Protein AF-A0A7X4E0V3-F1 (afdb_monomer)

Foldseek 3Di:
DAFKDFDDPVLCVVLVHFLPDDADQQWDQDADPVSGGPRIIGHCRVVSRCVVPDDDDLVRLLVVQLVVQLVCQQLLAQEDEAEADDPSNVVSLVVCVVVVSLRHAYEYAHEQDDDDLVVSLVVLLVLLVPADLQDAPPPRRYHRAFHEEEFWGDLLVLQAAEPDFWFAQQHHTPPPRRHGTSDDLVVVLSSVLSNVLSLGAYEYEHAYQVSLVSQLVSVVVSCVVPPAAQSAHEYEACFQHDPVSLLSLLCCCVPGVYYAYAHALLCLEAVVVSNSRTRHQPRLLRTQQQVSCVVSVHAHAYANPPPVGDGNLLSSLLSLALSAYHPQSVHGASRHRNSHDASVSSLLNHFLSNCSSSNNNQATRDDDPPHFPFGWDWPDDSRPDDSVCSNVIGTQFTAGRNHTSDGDPD

Structure (mmCIF, N/CA/C/O backbone):
data_AF-A0A7X4E0V3-F1
#
_entry.id   AF-A0A7X4E0V3-F1
#
loop_
_atom_site.group_PDB
_atom_site.id
_atom_site.type_symbol
_atom_site.label_atom_id
_atom_site.label_alt_id
_atom_site.label_comp_id
_atom_site.label_asym_id
_atom_site.label_entity_id
_atom_site.label_seq_id
_atom_site.pdbx_PDB_ins_code
_atom_site.Cartn_x
_atom_site.Cartn_y
_atom_site.Cartn_z
_atom_site.occupancy
_atom_site.B_iso_or_equiv
_atom_site.auth_seq_id
_atom_site.auth_comp_id
_atom_site.auth_asym_id
_atom_site.auth_atom_id
_atom_site.pdbx_PDB_model_num
ATOM 1 N N . MET A 1 1 ? 10.377 -5.442 2.614 1.00 49.28 1 MET A N 1
ATOM 2 C CA . MET A 1 1 ? 11.687 -5.011 2.065 1.00 49.28 1 MET A CA 1
ATOM 3 C C . MET A 1 1 ? 11.417 -3.911 1.061 1.00 49.28 1 MET A C 1
ATOM 5 O O . MET A 1 1 ? 10.384 -3.976 0.413 1.00 49.28 1 MET A O 1
ATOM 9 N N . GLY A 1 2 ? 12.309 -2.926 0.941 1.00 63.06 2 GLY A N 1
ATOM 10 C CA . GLY A 1 2 ? 12.267 -1.999 -0.193 1.00 63.06 2 GLY A CA 1
ATOM 11 C C . GLY A 1 2 ? 12.577 -2.719 -1.511 1.00 63.06 2 GLY A C 1
ATOM 12 O O . GLY A 1 2 ? 13.057 -3.848 -1.500 1.00 63.06 2 GLY A O 1
ATOM 13 N N . HIS A 1 3 ? 12.315 -2.059 -2.634 1.00 81.88 3 HIS A N 1
ATOM 14 C CA . HIS A 1 3 ? 12.454 -2.627 -3.983 1.00 81.88 3 HIS A CA 1
ATOM 15 C C . HIS A 1 3 ? 13.865 -2.544 -4.583 1.00 81.88 3 HIS A C 1
ATOM 17 O O . HIS A 1 3 ? 14.122 -3.010 -5.692 1.00 81.88 3 HIS A O 1
ATOM 23 N N . TYR A 1 4 ? 14.794 -1.927 -3.862 1.00 85.81 4 TYR A N 1
ATOM 24 C CA . TYR A 1 4 ? 16.211 -1.961 -4.179 1.00 85.81 4 TYR A CA 1
ATOM 25 C C . TYR A 1 4 ? 17.027 -1.800 -2.896 1.00 85.81 4 TYR A C 1
ATOM 27 O O . TYR A 1 4 ? 16.553 -1.251 -1.898 1.00 85.81 4 TYR A O 1
ATOM 35 N N . GLY A 1 5 ? 18.259 -2.294 -2.918 1.00 89.25 5 GLY A N 1
ATOM 36 C CA . GLY A 1 5 ? 19.213 -2.184 -1.822 1.00 89.25 5 GLY A CA 1
ATOM 37 C C . GLY A 1 5 ? 20.612 -1.886 -2.340 1.00 89.25 5 GLY A C 1
ATOM 38 O O . GLY A 1 5 ? 20.902 -2.102 -3.514 1.00 89.25 5 GLY A O 1
ATOM 39 N N . VAL A 1 6 ? 21.476 -1.394 -1.453 1.00 92.88 6 VAL A N 1
ATOM 40 C CA . VAL A 1 6 ? 22.900 -1.204 -1.740 1.00 92.88 6 VAL A CA 1
ATOM 41 C C . VAL A 1 6 ? 23.726 -2.181 -0.908 1.00 92.88 6 VAL A C 1
ATOM 43 O O . VAL A 1 6 ? 23.553 -2.281 0.307 1.00 92.88 6 VAL A O 1
ATOM 46 N N . ALA A 1 7 ? 24.613 -2.915 -1.568 1.00 95.12 7 ALA A N 1
ATOM 47 C CA . ALA A 1 7 ? 25.574 -3.819 -0.959 1.00 95.12 7 ALA A CA 1
ATOM 48 C C . ALA A 1 7 ? 26.990 -3.281 -1.185 1.00 95.12 7 ALA A C 1
ATOM 50 O O . ALA A 1 7 ? 27.331 -2.834 -2.278 1.00 95.12 7 ALA A O 1
ATOM 51 N N . ASN A 1 8 ? 27.821 -3.312 -0.142 1.00 95.19 8 ASN A N 1
ATOM 52 C CA . ASN A 1 8 ? 29.235 -2.975 -0.288 1.00 95.19 8 ASN A CA 1
ATOM 53 C C . ASN A 1 8 ? 30.000 -4.114 -0.988 1.00 95.19 8 ASN A C 1
ATOM 55 O O . ASN A 1 8 ? 29.496 -5.230 -1.121 1.00 95.19 8 ASN A O 1
ATOM 59 N N . SER A 1 9 ? 31.242 -3.845 -1.393 1.00 94.69 9 SER A N 1
ATOM 60 C CA . SER A 1 9 ? 32.088 -4.817 -2.099 1.00 94.69 9 SER A CA 1
ATOM 61 C C . SER A 1 9 ? 32.262 -6.141 -1.346 1.00 94.69 9 SER A C 1
ATOM 63 O O . SER A 1 9 ? 32.206 -7.196 -1.966 1.00 94.69 9 SER A O 1
ATOM 65 N N . VAL A 1 10 ? 32.394 -6.106 -0.016 1.00 96.50 10 VAL A N 1
ATOM 66 C CA . VAL A 1 10 ? 32.526 -7.316 0.818 1.00 96.50 10 VAL A CA 1
ATOM 67 C C . VAL A 1 10 ? 31.264 -8.181 0.752 1.00 96.50 10 VAL A C 1
ATOM 69 O O . VAL A 1 10 ? 31.352 -9.397 0.616 1.00 96.50 10 VAL A O 1
ATOM 72 N N . ALA A 1 11 ? 30.078 -7.574 0.819 1.00 96.38 11 ALA A N 1
ATOM 73 C CA . ALA A 1 11 ? 28.816 -8.300 0.720 1.00 96.38 11 ALA A CA 1
ATOM 74 C C . ALA A 1 11 ? 28.603 -8.901 -0.679 1.00 96.38 11 ALA A C 1
ATOM 76 O O . ALA A 1 11 ? 28.105 -10.022 -0.783 1.00 96.38 11 ALA A O 1
ATOM 77 N N . LEU A 1 12 ? 29.004 -8.189 -1.739 1.00 96.94 12 LEU A N 1
ATOM 78 C CA . LEU A 1 12 ? 28.975 -8.712 -3.108 1.00 96.94 12 LEU A CA 1
ATOM 79 C C . LEU A 1 12 ? 29.917 -9.911 -3.269 1.00 96.94 12 LEU A C 1
ATOM 81 O O . LEU A 1 12 ? 29.500 -10.939 -3.795 1.00 96.94 12 LEU A O 1
ATOM 85 N N . GLU A 1 13 ? 31.142 -9.819 -2.743 1.00 96.69 13 GLU A N 1
ATOM 86 C CA . GLU A 1 13 ? 32.122 -10.911 -2.757 1.00 96.69 13 GLU A CA 1
ATOM 87 C C . GLU A 1 13 ? 31.594 -12.147 -2.013 1.00 96.69 13 GLU A C 1
ATOM 89 O O . GLU A 1 13 ? 31.603 -13.251 -2.555 1.00 96.69 13 GLU A O 1
ATOM 94 N N . MET A 1 14 ? 31.041 -11.969 -0.807 1.00 97.06 14 MET A N 1
ATOM 95 C CA . MET A 1 14 ? 30.414 -13.059 -0.046 1.00 97.06 14 MET A CA 1
ATOM 96 C C . MET A 1 14 ? 29.218 -13.685 -0.776 1.00 97.06 14 MET A C 1
ATOM 98 O O . MET A 1 14 ? 28.945 -14.875 -0.613 1.00 97.06 14 MET A O 1
ATOM 102 N N . ALA A 1 15 ? 28.488 -12.892 -1.563 1.00 96.62 15 ALA A N 1
ATOM 103 C CA . ALA A 1 15 ? 27.373 -13.361 -2.378 1.00 96.62 15 ALA A CA 1
ATOM 104 C C . ALA A 1 15 ? 27.817 -14.008 -3.700 1.00 96.62 15 ALA A C 1
ATOM 106 O O . ALA A 1 15 ? 26.975 -14.608 -4.373 1.00 96.62 15 ALA A O 1
ATOM 107 N N . GLY A 1 16 ? 29.105 -13.920 -4.050 1.00 96.50 16 GLY A N 1
ATOM 108 C CA . GLY A 1 16 ? 29.642 -14.375 -5.329 1.00 96.50 16 GLY A CA 1
ATOM 109 C C . GLY A 1 16 ? 29.131 -13.555 -6.513 1.00 96.50 16 GLY A C 1
ATOM 110 O O . GLY A 1 16 ? 28.885 -14.129 -7.566 1.00 96.50 16 GLY A O 1
ATOM 111 N N . ILE A 1 17 ? 28.896 -12.251 -6.321 1.00 97.31 17 ILE A N 1
ATOM 112 C CA . ILE A 1 17 ? 28.436 -11.337 -7.372 1.00 97.31 17 ILE A CA 1
ATOM 113 C C . ILE A 1 17 ? 29.641 -10.614 -7.975 1.00 97.31 17 ILE A C 1
ATOM 115 O O . ILE A 1 17 ? 30.352 -9.884 -7.285 1.00 97.31 17 ILE A O 1
ATOM 119 N N . ASP A 1 18 ? 29.811 -10.772 -9.280 1.00 95.56 18 ASP A N 1
ATOM 120 C CA . ASP A 1 18 ? 30.842 -10.150 -10.108 1.00 95.56 18 ASP A CA 1
ATOM 121 C C . ASP A 1 18 ? 30.254 -9.621 -11.435 1.00 95.56 18 ASP A C 1
ATOM 123 O O . ASP A 1 18 ? 29.030 -9.549 -11.615 1.00 95.56 18 ASP A O 1
ATOM 127 N N . ALA A 1 19 ? 31.127 -9.201 -12.354 1.00 95.44 19 ALA A N 1
ATOM 128 C CA . ALA A 1 19 ? 30.746 -8.675 -13.666 1.00 95.44 19 ALA A CA 1
ATOM 129 C C . ALA A 1 19 ? 30.034 -9.709 -14.560 1.00 95.44 19 ALA A C 1
ATOM 131 O O . ALA A 1 19 ? 29.170 -9.330 -15.350 1.00 95.44 19 ALA A O 1
ATOM 132 N N . ASP A 1 20 ? 30.342 -10.999 -14.397 1.00 96.00 20 ASP A N 1
ATOM 133 C CA . ASP A 1 20 ? 29.794 -12.093 -15.210 1.00 96.00 20 ASP A CA 1
ATOM 134 C C . ASP A 1 20 ? 28.501 -12.681 -14.619 1.00 96.00 20 ASP A C 1
ATOM 136 O O . ASP A 1 20 ? 27.810 -13.476 -15.261 1.00 96.00 20 ASP A O 1
ATOM 140 N N . THR A 1 21 ? 28.143 -12.281 -13.397 1.00 96.50 21 THR A N 1
ATOM 141 C CA . THR A 1 21 ? 26.908 -12.708 -12.738 1.00 96.50 21 THR A CA 1
ATOM 142 C C . THR A 1 21 ? 25.689 -12.229 -13.540 1.00 96.50 21 THR A C 1
ATOM 144 O O . THR A 1 21 ? 25.541 -11.023 -13.755 1.00 96.50 21 THR A O 1
ATOM 147 N N . PRO A 1 22 ? 24.799 -13.128 -13.994 1.00 95.88 22 PRO A N 1
ATOM 148 C CA . PRO A 1 22 ? 23.609 -12.727 -14.731 1.00 95.88 22 PRO A CA 1
ATOM 149 C C . PRO A 1 22 ? 22.548 -12.133 -13.800 1.00 95.88 22 PRO A C 1
ATOM 151 O O . PRO A 1 22 ? 22.463 -12.481 -12.618 1.00 95.88 22 PRO A O 1
ATOM 154 N N . ASP A 1 23 ? 21.684 -11.295 -14.366 1.00 95.06 23 ASP A N 1
ATOM 155 C CA . ASP A 1 23 ? 20.468 -10.849 -13.694 1.00 95.06 23 ASP A CA 1
ATOM 156 C C . ASP A 1 23 ? 19.535 -12.045 -13.414 1.00 95.06 23 ASP A C 1
ATOM 158 O O . ASP A 1 23 ? 19.310 -12.875 -14.305 1.00 95.06 23 ASP A O 1
ATOM 162 N N . PRO A 1 24 ? 18.977 -12.172 -12.195 1.00 91.88 24 PRO A N 1
ATOM 163 C CA . PRO A 1 24 ? 17.976 -13.191 -11.915 1.00 91.88 24 PRO A CA 1
ATOM 164 C C . PRO A 1 24 ? 16.627 -12.833 -12.561 1.00 91.88 24 PRO A C 1
ATOM 166 O O . PRO A 1 24 ? 16.345 -11.656 -12.798 1.00 91.88 24 PRO A O 1
ATOM 169 N N . PRO A 1 25 ? 15.739 -13.818 -12.793 1.00 87.56 25 PRO A N 1
ATOM 170 C CA . PRO A 1 25 ? 14.372 -13.539 -13.223 1.00 87.56 25 PRO A CA 1
ATOM 171 C C . PRO A 1 25 ? 13.684 -12.522 -12.301 1.00 87.56 25 PRO A C 1
ATOM 173 O O . PRO A 1 25 ? 13.708 -12.676 -11.077 1.00 87.56 25 PRO A O 1
ATOM 176 N N . GLY A 1 26 ? 13.098 -11.473 -12.886 1.00 85.69 26 GLY A N 1
ATOM 177 C CA . GLY A 1 26 ? 12.407 -10.419 -12.137 1.00 85.69 26 GLY A CA 1
ATOM 178 C C . GLY A 1 26 ? 13.320 -9.546 -11.269 1.00 85.69 26 GLY A C 1
ATOM 179 O O . GLY A 1 26 ? 12.849 -8.995 -10.277 1.00 85.69 26 GLY A O 1
ATOM 180 N N . GLY A 1 27 ? 14.613 -9.437 -11.592 1.00 91.94 27 GLY A N 1
ATOM 181 C CA . GLY A 1 27 ? 15.562 -8.600 -10.860 1.00 91.94 27 GLY A CA 1
ATOM 182 C C . GLY A 1 27 ? 16.683 -8.061 -11.737 1.00 91.94 27 GLY A C 1
ATOM 183 O O . GLY A 1 27 ? 16.899 -8.522 -12.852 1.00 91.94 27 GLY A O 1
ATOM 184 N N . THR A 1 28 ? 17.393 -7.053 -11.231 1.00 95.12 28 THR A N 1
ATOM 185 C CA . THR A 1 28 ? 18.490 -6.404 -11.966 1.00 95.12 28 THR A CA 1
ATOM 186 C C . THR A 1 28 ? 19.647 -6.079 -11.032 1.00 95.12 28 THR A C 1
ATOM 188 O O . THR A 1 28 ? 19.446 -5.502 -9.958 1.00 95.12 28 THR A O 1
ATOM 191 N N . ILE A 1 29 ? 20.862 -6.410 -11.459 1.00 96.62 29 ILE A N 1
ATOM 192 C CA . ILE A 1 29 ? 22.115 -5.992 -10.841 1.00 96.62 29 ILE A CA 1
ATOM 193 C C . ILE A 1 29 ? 22.607 -4.764 -11.602 1.00 96.62 29 ILE A C 1
ATOM 195 O O . ILE A 1 29 ? 22.976 -4.834 -12.771 1.00 96.62 29 ILE A O 1
ATOM 199 N N . ASP A 1 30 ? 22.610 -3.617 -10.937 1.00 94.81 30 ASP A N 1
ATOM 200 C CA . ASP A 1 30 ? 23.063 -2.370 -11.540 1.00 94.81 30 ASP A CA 1
ATOM 201 C C . ASP A 1 30 ? 24.579 -2.421 -11.810 1.00 94.81 30 ASP A C 1
ATOM 203 O O . ASP A 1 30 ? 25.357 -2.932 -10.992 1.00 94.81 30 ASP A O 1
ATOM 207 N N . ARG A 1 31 ? 24.994 -1.940 -12.986 1.00 94.62 31 ARG A N 1
ATOM 208 C CA . ARG A 1 31 ? 26.372 -2.017 -13.490 1.00 94.62 31 ARG A CA 1
ATOM 209 C C . ARG A 1 31 ? 26.851 -0.659 -13.971 1.00 94.62 31 ARG A C 1
ATOM 211 O O . ARG A 1 31 ? 26.068 0.107 -14.526 1.00 94.62 31 ARG A O 1
ATOM 218 N N . ASP A 1 32 ? 28.132 -0.386 -13.758 1.00 93.44 32 ASP A N 1
ATOM 219 C CA . ASP A 1 32 ? 28.791 0.791 -14.318 1.00 93.44 32 ASP A CA 1
ATOM 220 C C . ASP A 1 32 ? 29.158 0.594 -15.802 1.00 93.44 32 ASP A C 1
ATOM 222 O O . ASP A 1 32 ? 28.959 -0.475 -16.386 1.00 93.44 32 ASP A O 1
ATOM 226 N N . ASP A 1 33 ? 29.736 1.630 -16.417 1.00 93.94 33 ASP A N 1
ATOM 227 C CA . ASP A 1 33 ? 30.166 1.609 -17.822 1.00 93.94 33 ASP A CA 1
ATOM 228 C C . ASP A 1 33 ? 31.254 0.553 -18.117 1.00 93.94 33 ASP A C 1
ATOM 230 O O . ASP A 1 33 ? 31.476 0.196 -19.276 1.00 93.94 33 ASP A O 1
ATOM 234 N N . ALA A 1 34 ? 31.943 0.044 -17.089 1.00 93.25 34 ALA A N 1
ATOM 235 C CA . ALA A 1 34 ? 32.930 -1.030 -17.192 1.00 93.25 34 ALA A CA 1
ATOM 236 C C . ALA A 1 34 ? 32.319 -2.427 -16.957 1.00 93.25 34 ALA A C 1
ATOM 238 O O . ALA A 1 34 ? 33.048 -3.425 -16.935 1.00 93.25 34 ALA A O 1
ATOM 239 N N . GLY A 1 35 ? 30.997 -2.510 -16.779 1.00 93.56 35 GLY A N 1
ATOM 240 C CA . GLY A 1 35 ? 30.261 -3.742 -16.514 1.00 93.56 35 GLY A CA 1
ATOM 241 C C . GLY A 1 35 ? 30.403 -4.258 -15.081 1.00 93.56 35 GLY A C 1
ATOM 242 O O . GLY A 1 35 ? 29.964 -5.372 -14.798 1.00 93.56 35 GLY A O 1
ATOM 243 N N . GLN A 1 36 ? 31.006 -3.491 -14.168 1.00 95.69 36 GLN A N 1
ATOM 244 C CA . GLN A 1 36 ? 31.178 -3.916 -12.781 1.00 95.69 36 GLN A CA 1
ATOM 245 C C . GLN A 1 36 ? 29.897 -3.662 -11.976 1.00 95.69 36 GLN A C 1
ATOM 247 O O . GLN A 1 36 ? 29.274 -2.613 -12.151 1.00 95.69 36 GLN A O 1
ATOM 252 N N . PRO A 1 37 ? 29.490 -4.576 -11.071 1.00 96.44 37 PRO A N 1
ATOM 253 C CA . PRO A 1 37 ? 28.366 -4.328 -10.174 1.00 96.44 37 PRO A CA 1
ATOM 254 C C . PRO A 1 37 ? 28.593 -3.063 -9.333 1.00 96.44 37 PRO A C 1
ATOM 256 O O . PRO A 1 37 ? 29.581 -2.967 -8.606 1.00 96.44 37 PRO A O 1
ATOM 259 N N . THR A 1 38 ? 27.647 -2.123 -9.357 1.00 96.00 38 THR A N 1
ATOM 260 C CA . THR A 1 38 ? 27.722 -0.884 -8.552 1.00 96.00 38 THR A CA 1
ATOM 261 C C . THR A 1 38 ? 27.376 -1.115 -7.080 1.00 96.00 38 THR A C 1
ATOM 263 O O . THR A 1 38 ? 27.552 -0.236 -6.237 1.00 96.00 38 THR A O 1
ATOM 266 N N . GLY A 1 39 ? 26.853 -2.304 -6.766 1.00 95.31 39 GLY A N 1
ATOM 267 C CA . GLY A 1 39 ? 26.290 -2.653 -5.467 1.00 95.31 39 GLY A CA 1
ATOM 268 C C . GLY A 1 39 ? 24.800 -2.357 -5.340 1.00 95.31 39 GLY A C 1
ATOM 269 O O . GLY A 1 39 ? 24.195 -2.810 -4.371 1.00 95.31 39 GLY A O 1
ATOM 270 N N . VAL A 1 40 ? 24.183 -1.662 -6.302 1.00 95.75 40 VAL A N 1
ATOM 271 C CA . VAL A 1 40 ? 22.727 -1.482 -6.330 1.00 95.75 40 VAL A CA 1
ATOM 272 C C . VAL A 1 40 ? 22.063 -2.739 -6.902 1.00 95.75 40 VAL A C 1
ATOM 274 O O . VAL A 1 40 ? 22.303 -3.136 -8.039 1.00 95.75 40 VAL A O 1
ATOM 277 N N . LEU A 1 41 ? 21.208 -3.369 -6.099 1.00 95.94 41 LEU A N 1
ATOM 278 C CA . LEU A 1 41 ? 20.463 -4.582 -6.442 1.00 95.94 41 LEU A CA 1
ATOM 279 C C . LEU A 1 41 ? 18.971 -4.270 -6.413 1.00 95.94 41 LEU A C 1
ATOM 281 O O . LEU A 1 41 ? 18.492 -3.721 -5.421 1.00 95.94 41 LEU A O 1
ATOM 285 N N . LYS A 1 42 ? 18.246 -4.614 -7.477 1.00 94.25 42 LYS A N 1
ATOM 286 C CA . LYS A 1 42 ? 16.824 -4.286 -7.656 1.00 94.25 42 LYS A CA 1
ATOM 287 C C . LYS A 1 42 ? 15.979 -5.560 -7.644 1.00 94.25 42 LYS A C 1
ATOM 289 O O . LYS A 1 42 ? 16.364 -6.564 -8.250 1.00 94.25 42 LYS A O 1
ATOM 294 N N . GLU A 1 43 ? 14.831 -5.501 -6.977 1.00 92.81 43 GLU A N 1
ATOM 295 C CA . GLU A 1 43 ? 13.836 -6.579 -6.914 1.00 92.81 43 GLU A CA 1
ATOM 296 C C . GLU A 1 43 ? 14.448 -7.932 -6.482 1.00 92.81 43 GLU A C 1
ATOM 298 O O . GLU A 1 43 ? 15.138 -7.998 -5.459 1.00 92.81 43 GLU A O 1
ATOM 303 N N . SER A 1 44 ? 14.248 -9.020 -7.242 1.00 91.75 44 SER A N 1
ATOM 304 C CA . SER A 1 44 ? 14.728 -10.362 -6.870 1.00 91.75 44 SER A CA 1
ATOM 305 C C . SER A 1 44 ? 16.260 -10.456 -6.755 1.00 91.75 44 SER A C 1
ATOM 307 O O . SER A 1 44 ? 16.770 -11.302 -6.014 1.00 91.75 44 SER A O 1
ATOM 309 N N . ALA A 1 45 ? 17.013 -9.538 -7.382 1.00 94.69 45 ALA A N 1
ATOM 310 C CA . ALA A 1 45 ? 18.472 -9.472 -7.264 1.00 94.69 45 ALA A CA 1
ATOM 311 C C . ALA A 1 45 ? 18.940 -9.162 -5.838 1.00 94.69 45 ALA A C 1
ATOM 313 O O . ALA A 1 45 ? 20.018 -9.604 -5.439 1.00 94.69 45 ALA A O 1
ATOM 314 N N . MET A 1 46 ? 18.118 -8.492 -5.023 1.00 95.31 46 MET A N 1
ATOM 315 C CA . MET A 1 46 ? 18.416 -8.302 -3.600 1.00 95.31 46 MET A CA 1
ATOM 316 C C . MET A 1 46 ? 18.561 -9.644 -2.870 1.00 95.31 46 MET A C 1
ATOM 318 O O . MET A 1 46 ? 19.401 -9.768 -1.978 1.00 95.31 46 MET A O 1
ATOM 322 N N . GLY A 1 47 ? 17.801 -10.665 -3.288 1.00 92.94 47 GLY A N 1
ATOM 323 C CA . GLY A 1 47 ? 17.850 -12.031 -2.759 1.00 92.94 47 GLY A CA 1
ATOM 324 C C . GLY A 1 47 ? 19.232 -12.679 -2.841 1.00 92.94 47 GLY A C 1
ATOM 325 O O . GLY A 1 47 ? 19.569 -13.526 -2.010 1.00 92.94 47 GLY A O 1
ATOM 326 N N . LEU A 1 48 ? 20.067 -12.251 -3.796 1.00 94.69 48 LEU A N 1
ATOM 327 C CA . LEU A 1 48 ? 21.434 -12.749 -3.941 1.00 94.69 48 LEU A CA 1
ATOM 328 C C . LEU A 1 48 ? 22.305 -12.411 -2.723 1.00 94.69 48 LEU A C 1
ATOM 330 O O . LEU A 1 48 ? 23.150 -13.216 -2.335 1.00 94.69 48 LEU A O 1
ATOM 334 N N . VAL A 1 49 ? 22.054 -11.262 -2.089 1.00 95.56 49 VAL A N 1
ATOM 335 C CA . VAL A 1 49 ? 22.761 -10.819 -0.880 1.00 95.56 49 VAL A CA 1
ATOM 336 C C . VAL A 1 49 ? 21.955 -11.121 0.378 1.00 95.56 49 VAL A C 1
ATOM 338 O O . VAL A 1 49 ? 22.507 -11.631 1.350 1.00 95.56 49 VAL A O 1
ATOM 341 N N . THR A 1 50 ? 20.644 -10.863 0.392 1.00 93.31 50 THR A N 1
ATOM 342 C CA . THR A 1 50 ? 19.840 -10.981 1.622 1.00 93.31 50 THR A CA 1
ATOM 343 C C . THR A 1 50 ? 19.712 -12.415 2.127 1.00 93.31 50 THR A C 1
ATOM 345 O O . THR A 1 50 ? 19.528 -12.610 3.326 1.00 93.31 50 THR A O 1
ATOM 348 N N . ARG A 1 51 ? 19.920 -13.428 1.274 1.00 93.38 51 ARG A N 1
ATOM 349 C CA . ARG A 1 51 ? 20.042 -14.837 1.698 1.00 93.38 51 ARG A CA 1
ATOM 350 C C . ARG A 1 51 ? 21.189 -15.094 2.684 1.00 93.38 51 ARG A C 1
ATOM 352 O O . ARG A 1 51 ? 21.179 -16.118 3.359 1.00 93.38 51 ARG A O 1
ATOM 359 N N . LEU A 1 52 ? 22.181 -14.202 2.738 1.00 93.81 52 LEU A N 1
ATOM 360 C CA . LEU A 1 52 ? 23.309 -14.273 3.670 1.00 93.81 52 LEU A CA 1
ATOM 361 C C . LEU A 1 52 ? 22.966 -13.690 5.047 1.00 93.81 52 LEU A C 1
ATOM 363 O O . LEU A 1 52 ? 23.702 -13.914 6.006 1.00 93.81 52 LEU A O 1
ATOM 367 N N . ILE A 1 53 ? 21.868 -12.936 5.155 1.00 91.69 53 ILE A N 1
ATOM 368 C CA . ILE A 1 53 ? 21.411 -12.357 6.416 1.00 91.69 53 ILE A CA 1
ATOM 369 C C . ILE A 1 53 ? 20.727 -13.469 7.226 1.00 91.69 53 ILE A C 1
ATOM 371 O O . ILE A 1 53 ? 19.788 -14.096 6.724 1.00 91.69 53 ILE A O 1
ATOM 375 N N . PRO A 1 54 ? 21.157 -13.734 8.475 1.00 90.50 54 PRO A N 1
ATOM 376 C CA . PRO A 1 54 ? 20.496 -14.712 9.329 1.00 90.50 54 PRO A CA 1
ATOM 377 C C . PRO A 1 54 ? 19.009 -14.396 9.495 1.00 90.50 54 PRO A C 1
ATOM 379 O O . PRO A 1 54 ? 18.625 -13.250 9.732 1.00 90.50 54 PRO A O 1
ATOM 382 N N . ARG A 1 55 ? 18.163 -15.425 9.395 1.00 88.00 55 ARG A N 1
ATOM 383 C CA . ARG A 1 55 ? 16.728 -15.274 9.657 1.00 88.00 55 ARG A CA 1
ATOM 384 C C . ARG A 1 55 ? 16.501 -14.921 11.125 1.00 88.00 55 ARG A C 1
ATOM 386 O O . ARG A 1 55 ? 17.178 -15.460 11.999 1.00 88.00 55 ARG A O 1
ATOM 393 N N . LEU A 1 56 ? 15.511 -14.069 11.380 1.00 88.88 56 LEU A N 1
ATOM 394 C CA . LEU A 1 56 ? 15.079 -13.756 12.739 1.00 88.88 56 LEU A CA 1
ATOM 395 C C . LEU A 1 56 ? 14.550 -15.017 13.426 1.00 88.88 56 LEU A C 1
ATOM 397 O O . LEU A 1 56 ? 13.686 -15.715 12.883 1.00 88.88 56 LEU A O 1
ATOM 401 N N . GLY A 1 57 ? 15.058 -15.288 14.627 1.00 92.94 57 GLY A N 1
ATOM 402 C CA . GLY A 1 57 ? 14.526 -16.343 15.484 1.00 92.94 57 GLY A CA 1
ATOM 403 C C . GLY A 1 57 ? 13.109 -16.011 15.982 1.00 92.94 57 GLY A C 1
ATOM 404 O O . GLY A 1 57 ? 12.720 -14.840 15.960 1.00 92.94 57 GLY A O 1
ATOM 405 N N . PRO A 1 58 ? 12.341 -17.002 16.471 1.00 93.00 58 PRO A N 1
ATOM 406 C CA . PRO A 1 58 ? 10.978 -16.786 16.970 1.00 93.00 58 PRO A CA 1
ATOM 407 C C . PRO A 1 58 ? 10.883 -15.671 18.021 1.00 93.00 58 PRO A C 1
ATOM 409 O O . PRO A 1 58 ? 10.040 -14.786 17.912 1.00 93.00 58 PRO A O 1
ATOM 412 N N . ASP A 1 59 ? 11.810 -15.647 18.981 1.00 95.31 59 ASP A N 1
ATOM 413 C CA . ASP A 1 59 ? 11.850 -14.641 20.050 1.00 95.31 59 ASP A CA 1
ATOM 414 C C . ASP A 1 59 ? 12.044 -13.221 19.501 1.00 95.31 59 ASP A C 1
ATOM 416 O O . ASP A 1 59 ? 11.404 -12.282 19.967 1.00 95.31 59 ASP A O 1
ATOM 420 N N . GLN A 1 60 ? 12.884 -13.069 18.471 1.00 96.00 60 GLN A N 1
ATOM 421 C CA . GLN A 1 60 ? 13.112 -11.780 17.816 1.00 96.00 60 GLN A CA 1
ATOM 422 C C . GLN A 1 60 ? 11.882 -11.322 17.029 1.00 96.00 60 GLN A C 1
ATOM 424 O O . GLN A 1 60 ? 11.598 -10.128 17.005 1.00 96.00 60 GLN A O 1
ATOM 429 N N . GLN A 1 61 ? 11.143 -12.246 16.402 1.00 95.75 61 GLN A N 1
ATOM 430 C CA . GLN A 1 61 ? 9.892 -11.907 15.715 1.00 95.75 61 GLN A CA 1
ATOM 431 C C . GLN A 1 61 ? 8.817 -11.457 16.708 1.00 95.75 61 GLN A C 1
ATOM 433 O O . GLN A 1 61 ? 8.203 -10.416 16.491 1.00 95.75 61 GLN A O 1
ATOM 438 N N . ARG A 1 62 ? 8.641 -12.174 17.827 1.00 97.44 62 ARG A N 1
ATOM 439 C CA . ARG A 1 62 ? 7.692 -11.773 18.880 1.00 97.44 62 ARG A CA 1
ATOM 440 C C . ARG A 1 62 ? 8.031 -10.406 19.463 1.00 97.44 62 ARG A C 1
ATOM 442 O O . ARG A 1 62 ? 7.147 -9.567 19.597 1.00 97.44 62 ARG A O 1
ATOM 449 N N . GLU A 1 63 ? 9.304 -10.160 19.765 1.00 97.62 63 GLU A N 1
ATOM 450 C CA . GLU A 1 63 ? 9.739 -8.859 20.279 1.00 97.62 63 GLU A CA 1
ATOM 451 C C . GLU A 1 63 ? 9.545 -7.737 19.252 1.00 97.62 63 GLU A C 1
ATOM 453 O O . GLU A 1 63 ? 9.056 -6.663 19.593 1.00 97.62 63 GLU A O 1
ATOM 458 N N . GLY A 1 64 ? 9.844 -7.998 17.976 1.00 96.38 64 GLY A N 1
ATOM 459 C CA . GLY A 1 64 ? 9.576 -7.056 16.891 1.00 96.38 64 GLY A CA 1
ATOM 460 C C . GLY A 1 64 ? 8.093 -6.692 16.782 1.00 96.38 64 GLY A C 1
ATOM 461 O O . GLY A 1 64 ? 7.766 -5.515 16.651 1.00 96.38 64 GLY A O 1
ATOM 462 N N . ILE A 1 65 ? 7.195 -7.675 16.906 1.00 97.62 65 ILE A N 1
ATOM 463 C CA . ILE A 1 65 ? 5.741 -7.460 16.886 1.00 97.62 65 ILE A CA 1
ATOM 464 C C . ILE A 1 65 ? 5.280 -6.651 18.108 1.00 97.62 65 ILE A C 1
ATOM 466 O O . ILE A 1 65 ? 4.518 -5.699 17.941 1.00 97.62 65 ILE A O 1
ATOM 470 N N . ARG A 1 66 ? 5.761 -6.960 19.324 1.00 98.19 66 ARG A N 1
ATOM 471 C CA . ARG A 1 66 ? 5.443 -6.165 20.530 1.00 98.19 66 ARG A CA 1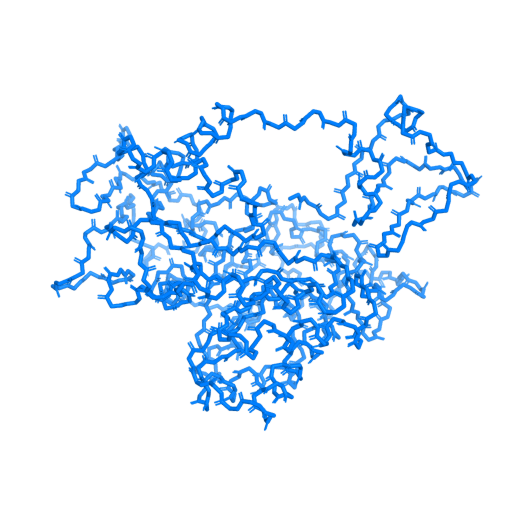
ATOM 472 C C . ARG A 1 66 ? 5.915 -4.721 20.396 1.00 98.19 66 ARG A C 1
ATOM 474 O O . ARG A 1 66 ? 5.165 -3.790 20.686 1.00 98.19 66 ARG A O 1
ATOM 481 N N . SER A 1 67 ? 7.142 -4.534 19.916 1.00 97.56 67 SER A N 1
ATOM 482 C CA . SER A 1 67 ? 7.713 -3.211 19.675 1.00 97.56 67 SER A CA 1
ATOM 483 C C . SER A 1 67 ? 6.899 -2.431 18.639 1.00 97.56 67 SER A C 1
ATOM 485 O O . SER A 1 67 ? 6.585 -1.262 18.865 1.00 97.56 67 SER A O 1
ATOM 487 N N . LEU A 1 68 ? 6.484 -3.084 17.548 1.00 96.50 68 LEU A N 1
ATOM 488 C CA . LEU A 1 68 ? 5.628 -2.486 16.525 1.00 96.50 68 LEU A CA 1
ATOM 489 C C . LEU A 1 68 ? 4.263 -2.076 17.091 1.00 96.50 68 LEU A C 1
ATOM 491 O O . LEU A 1 68 ? 3.828 -0.956 16.834 1.00 96.50 68 LEU A O 1
ATOM 495 N N . ALA A 1 69 ? 3.614 -2.933 17.887 1.00 97.94 69 ALA A N 1
ATOM 496 C CA . ALA A 1 69 ? 2.337 -2.620 18.527 1.00 97.94 69 ALA A CA 1
ATOM 497 C C . ALA A 1 69 ? 2.455 -1.384 19.435 1.00 97.94 69 ALA A C 1
ATOM 499 O O . ALA A 1 69 ? 1.673 -0.443 19.307 1.00 97.94 69 ALA A O 1
ATOM 500 N N . GLY A 1 70 ? 3.493 -1.321 20.276 1.00 98.12 70 GLY A N 1
ATOM 501 C CA . GLY A 1 70 ? 3.777 -0.140 21.097 1.00 98.12 70 GLY A CA 1
ATOM 502 C C . GLY A 1 70 ? 4.033 1.123 20.264 1.00 98.12 70 GLY A C 1
ATOM 503 O O . GLY A 1 70 ? 3.52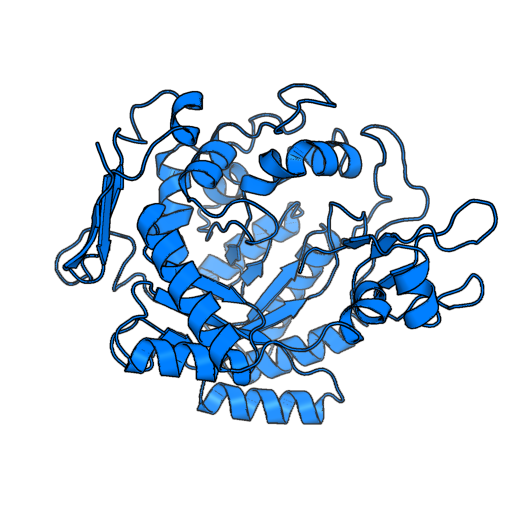9 2.197 20.594 1.00 98.12 70 GLY A O 1
ATOM 504 N N . ALA A 1 71 ? 4.763 1.000 19.153 1.00 97.75 71 ALA A N 1
ATOM 505 C CA . ALA A 1 71 ? 5.045 2.114 18.252 1.00 97.75 71 ALA A CA 1
ATOM 506 C C . ALA A 1 71 ? 3.786 2.609 17.511 1.00 97.75 71 ALA A C 1
ATOM 508 O O . ALA A 1 71 ? 3.615 3.815 17.331 1.00 97.75 71 ALA A O 1
ATOM 509 N N . PHE A 1 72 ? 2.885 1.702 17.124 1.00 98.12 72 PHE A N 1
ATOM 510 C CA . PHE A 1 72 ? 1.578 2.034 16.549 1.00 98.12 72 PHE A CA 1
ATOM 511 C C . PHE A 1 72 ? 0.695 2.751 17.571 1.00 98.12 72 PHE A C 1
ATOM 513 O O . PHE A 1 72 ? 0.159 3.819 17.266 1.00 98.12 72 PHE A O 1
ATOM 520 N N . ASN A 1 73 ? 0.636 2.245 18.806 1.00 98.44 73 ASN A N 1
ATOM 521 C CA . ASN A 1 73 ? -0.098 2.891 19.891 1.00 98.44 73 ASN A CA 1
ATOM 522 C C . ASN A 1 73 ? 0.420 4.312 20.146 1.00 98.44 73 ASN A C 1
ATOM 524 O O . ASN A 1 73 ? -0.377 5.236 20.262 1.00 98.44 73 ASN A O 1
ATOM 528 N N . ALA A 1 74 ? 1.738 4.525 20.152 1.00 97.75 74 ALA A N 1
ATOM 529 C CA . ALA A 1 74 ? 2.332 5.858 20.301 1.00 97.75 74 ALA A CA 1
ATOM 530 C C . ALA A 1 74 ? 2.054 6.806 19.116 1.00 97.75 74 ALA A C 1
ATOM 532 O O . ALA A 1 74 ? 2.228 8.020 19.223 1.00 97.75 74 ALA A O 1
ATOM 533 N N . ALA A 1 75 ? 1.614 6.269 17.978 1.00 97.19 75 ALA A N 1
ATOM 534 C CA . ALA A 1 75 ? 1.271 7.018 16.775 1.00 97.19 75 ALA A CA 1
ATOM 535 C C . ALA A 1 75 ? -0.241 7.157 16.541 1.00 97.19 75 ALA A C 1
ATOM 537 O O . ALA A 1 75 ? -0.637 7.601 15.460 1.00 97.19 75 ALA A O 1
ATOM 538 N N . CYS A 1 76 ? -1.080 6.800 17.521 1.00 96.88 76 CYS A N 1
ATOM 539 C CA . CYS A 1 76 ? -2.539 6.809 17.388 1.00 96.88 76 CYS A CA 1
ATOM 540 C C . CYS A 1 76 ? -3.048 5.874 16.284 1.00 96.88 76 CYS A C 1
ATOM 542 O O . CYS A 1 76 ? -4.017 6.171 15.586 1.00 96.88 76 CYS A O 1
ATOM 544 N N . MET A 1 77 ? -2.380 4.732 16.125 1.00 97.62 77 MET A N 1
ATOM 545 C CA . MET A 1 77 ? -2.798 3.663 15.230 1.00 97.62 77 MET A CA 1
ATOM 546 C C . MET A 1 77 ? -3.249 2.450 16.032 1.00 97.62 77 MET A C 1
ATOM 548 O O . MET A 1 77 ? -2.510 1.943 16.867 1.00 97.62 77 MET A O 1
ATOM 552 N N . THR A 1 78 ? -4.454 1.966 15.740 1.00 97.88 78 THR A N 1
ATOM 553 C CA . THR A 1 78 ? -5.076 0.816 16.416 1.00 97.88 78 THR A CA 1
ATOM 554 C C . THR A 1 78 ? -5.123 -0.435 15.545 1.00 97.88 78 THR A C 1
ATOM 556 O O . THR A 1 78 ? -5.544 -1.493 16.004 1.00 97.88 78 THR A O 1
ATOM 559 N N . GLY A 1 79 ? -4.673 -0.360 14.292 1.00 96.75 79 GLY A N 1
ATOM 560 C CA . GLY A 1 79 ? -4.615 -1.516 13.412 1.00 96.75 79 GLY A CA 1
ATOM 561 C C . GLY A 1 79 ? -3.879 -1.260 12.105 1.00 96.75 79 GLY A C 1
ATOM 562 O O . GLY A 1 79 ? -3.503 -0.131 11.787 1.00 96.75 79 GLY A O 1
ATOM 563 N N . GLY A 1 80 ? -3.663 -2.335 11.357 1.00 96.62 80 GLY A N 1
ATOM 564 C CA . GLY A 1 80 ? -2.992 -2.309 10.069 1.00 96.62 80 GLY A CA 1
ATOM 565 C C . GLY A 1 80 ? -3.071 -3.642 9.335 1.00 96.62 80 GLY A C 1
ATOM 566 O O . GLY A 1 80 ? -3.513 -4.663 9.868 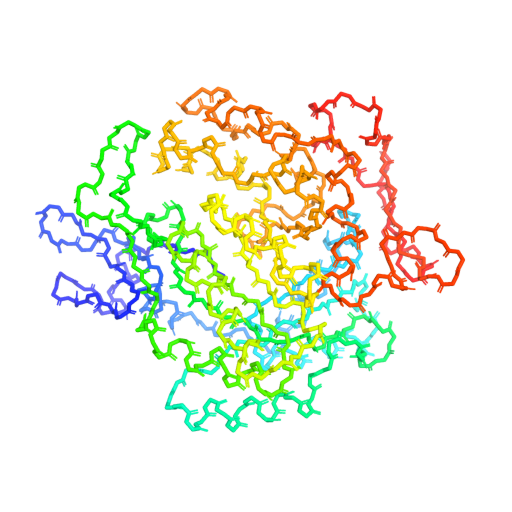1.00 96.62 80 GLY A O 1
ATOM 567 N N . LYS A 1 81 ? -2.621 -3.612 8.083 1.00 96.81 81 LYS A N 1
ATOM 568 C CA . LYS A 1 81 ? -2.505 -4.781 7.218 1.00 96.81 81 LYS A CA 1
ATOM 569 C C . LYS A 1 81 ? -1.037 -5.171 7.080 1.00 96.81 81 LYS A C 1
ATOM 571 O O . LYS A 1 81 ? -0.218 -4.307 6.783 1.00 96.81 81 LYS A O 1
ATOM 576 N N . ASP A 1 82 ? -0.724 -6.451 7.263 1.00 97.00 82 ASP A N 1
ATOM 577 C CA . ASP A 1 82 ? 0.630 -6.998 7.103 1.00 97.00 82 ASP A CA 1
ATOM 578 C C . ASP A 1 82 ? 0.659 -7.995 5.930 1.00 97.00 82 ASP A C 1
ATOM 580 O O . ASP A 1 82 ? 0.244 -9.153 6.072 1.00 97.00 82 ASP A O 1
ATOM 584 N N . PRO A 1 83 ? 1.017 -7.541 4.716 1.00 96.38 83 PRO A N 1
ATOM 585 C CA . PRO A 1 83 ? 0.967 -8.376 3.531 1.00 96.38 83 PRO A CA 1
ATOM 586 C C . PRO A 1 83 ? 2.252 -9.186 3.308 1.00 96.38 83 PRO A C 1
ATOM 588 O O . PRO A 1 83 ? 3.357 -8.659 3.367 1.00 96.38 83 PRO A O 1
ATOM 591 N N . GLY A 1 84 ? 2.100 -10.444 2.893 1.00 95.62 84 GLY A N 1
ATOM 592 C CA . GLY A 1 84 ? 3.215 -11.305 2.490 1.00 95.62 84 GLY A CA 1
ATOM 593 C C . GLY A 1 84 ? 3.885 -12.038 3.652 1.00 95.62 84 GLY A C 1
ATOM 594 O O . GLY A 1 84 ? 5.078 -12.333 3.588 1.00 95.62 84 GLY A O 1
ATOM 595 N N . ILE A 1 85 ? 3.141 -12.342 4.716 1.00 95.38 85 ILE A N 1
ATOM 596 C CA . ILE A 1 85 ? 3.692 -13.024 5.885 1.00 95.38 85 ILE A CA 1
ATOM 597 C C . ILE A 1 85 ? 3.964 -14.510 5.619 1.00 95.38 85 ILE A C 1
ATOM 599 O O . ILE A 1 85 ? 3.386 -15.140 4.727 1.00 95.38 85 ILE A O 1
ATOM 603 N N . THR A 1 86 ? 4.819 -15.094 6.456 1.00 94.12 86 THR A N 1
ATOM 604 C CA . THR A 1 86 ? 5.094 -16.537 6.480 1.00 94.12 86 THR A CA 1
ATOM 605 C C . THR A 1 86 ? 4.397 -17.215 7.661 1.00 94.12 86 THR A C 1
ATOM 607 O O . THR A 1 86 ? 3.934 -16.542 8.580 1.00 94.12 86 THR A O 1
ATOM 610 N N . GLN A 1 87 ? 4.397 -18.555 7.696 1.00 93.31 87 GLN A N 1
ATOM 611 C CA . GLN A 1 87 ? 3.917 -19.317 8.862 1.00 93.31 87 GLN A CA 1
ATOM 612 C C . GLN A 1 87 ? 4.631 -18.913 10.155 1.00 93.31 87 GLN A C 1
ATOM 614 O O . GLN A 1 87 ? 3.976 -18.712 11.165 1.00 93.31 87 GLN A O 1
ATOM 619 N N . ALA A 1 88 ? 5.951 -18.710 10.112 1.00 94.62 88 ALA A N 1
ATOM 620 C CA . ALA A 1 88 ? 6.703 -18.311 11.300 1.00 94.62 88 ALA A CA 1
ATOM 621 C C . ALA A 1 88 ? 6.245 -16.950 11.854 1.00 94.62 88 ALA A C 1
ATOM 623 O O . ALA A 1 88 ? 6.213 -16.754 13.065 1.00 94.62 88 ALA A O 1
ATOM 624 N N . THR A 1 89 ? 5.873 -16.023 10.969 1.00 95.88 89 THR A N 1
ATOM 625 C CA . THR A 1 89 ? 5.364 -14.701 11.352 1.00 95.88 89 THR A CA 1
ATOM 626 C C . THR A 1 89 ? 3.944 -14.791 11.903 1.00 95.88 89 THR A C 1
ATOM 628 O O . THR A 1 89 ? 3.639 -14.143 12.897 1.00 95.88 89 THR A O 1
ATOM 631 N N . TRP A 1 90 ? 3.092 -15.634 11.309 1.00 95.44 90 TRP A N 1
ATOM 632 C CA . TRP A 1 90 ? 1.768 -15.935 11.855 1.00 95.44 90 TRP A CA 1
ATOM 633 C C . TRP A 1 90 ? 1.853 -16.513 13.269 1.00 95.44 90 TRP A C 1
ATOM 635 O O . TRP A 1 90 ? 1.172 -16.027 14.168 1.00 95.44 90 TRP A O 1
ATOM 645 N N . ASP A 1 91 ? 2.714 -17.511 13.475 1.00 95.62 91 ASP A N 1
ATOM 646 C CA . ASP A 1 91 ? 2.901 -18.148 14.780 1.00 95.62 91 ASP A CA 1
ATOM 647 C C . ASP A 1 91 ? 3.402 -17.121 15.812 1.00 95.62 91 ASP A C 1
ATOM 649 O O . ASP A 1 91 ? 2.910 -17.078 16.935 1.00 95.62 91 ASP A O 1
ATOM 653 N N . ALA A 1 92 ? 4.303 -16.215 15.413 1.00 97.25 92 ALA A N 1
ATOM 654 C CA . ALA A 1 92 ? 4.758 -15.128 16.277 1.00 97.25 92 ALA A CA 1
ATOM 655 C C . ALA A 1 92 ? 3.636 -14.131 16.631 1.00 97.25 92 ALA A C 1
ATOM 657 O O . ALA A 1 92 ? 3.554 -13.705 17.783 1.00 97.25 92 ALA A O 1
ATOM 658 N N . TYR A 1 93 ? 2.755 -13.777 15.686 1.00 97.19 93 TYR A N 1
ATOM 659 C CA . TYR A 1 93 ? 1.565 -12.970 15.987 1.00 97.19 93 TYR A CA 1
ATOM 660 C C . TYR A 1 93 ? 0.620 -13.692 16.951 1.00 97.19 93 TYR A C 1
ATOM 662 O O . TYR A 1 93 ? 0.128 -13.074 17.894 1.00 97.19 93 TYR A O 1
ATOM 670 N N . ALA A 1 94 ? 0.376 -14.985 16.729 1.00 95.38 94 ALA A N 1
ATOM 671 C CA . ALA A 1 94 ? -0.490 -15.796 17.576 1.00 95.38 94 ALA A CA 1
ATOM 672 C C . ALA A 1 94 ? 0.054 -15.910 19.009 1.00 95.38 94 ALA A C 1
ATOM 674 O O . ALA A 1 94 ? -0.718 -15.779 19.957 1.00 95.38 94 ALA A O 1
ATOM 675 N N . ASP A 1 95 ? 1.369 -16.074 19.173 1.00 96.19 95 ASP A N 1
ATOM 676 C CA . ASP A 1 95 ? 2.028 -16.076 20.483 1.00 96.19 95 ASP A CA 1
ATOM 677 C C . ASP A 1 95 ? 1.854 -14.723 21.200 1.00 96.19 95 ASP A C 1
ATOM 679 O O . ASP A 1 95 ? 1.428 -14.679 22.351 1.00 96.19 95 ASP A O 1
ATOM 683 N N . VAL A 1 96 ? 2.126 -13.599 20.520 1.00 97.44 96 VAL A N 1
ATOM 684 C CA . VAL A 1 96 ? 1.979 -12.254 21.116 1.00 97.44 96 VAL A CA 1
ATOM 685 C C . VAL A 1 96 ? 0.516 -11.945 21.459 1.00 97.44 96 VAL A C 1
ATOM 687 O O . VAL A 1 96 ? 0.237 -11.286 22.462 1.00 97.44 96 VAL A O 1
ATOM 690 N N . LEU A 1 97 ? -0.433 -12.438 20.658 1.00 96.31 97 LEU A N 1
ATOM 691 C CA . LEU A 1 97 ? -1.858 -12.364 20.972 1.00 96.31 97 LEU A CA 1
ATOM 692 C C . LEU A 1 97 ? -2.202 -13.183 22.224 1.00 96.31 97 LEU A C 1
ATOM 694 O O . LEU A 1 97 ? -2.920 -12.683 23.088 1.00 96.31 97 LEU A O 1
ATOM 698 N N . ALA A 1 98 ? -1.695 -14.413 22.334 1.00 95.50 98 ALA A N 1
ATOM 699 C CA . ALA A 1 98 ? -1.935 -15.288 23.482 1.00 95.50 98 ALA A CA 1
ATOM 700 C C . ALA A 1 98 ? -1.366 -14.714 24.791 1.00 95.50 98 ALA A C 1
ATOM 702 O O . ALA A 1 98 ? -1.970 -14.894 25.849 1.00 95.50 98 ALA A O 1
ATOM 703 N N . ASP A 1 99 ? -0.260 -13.973 24.706 1.00 95.50 99 ASP A N 1
ATOM 704 C CA . ASP A 1 99 ? 0.331 -13.243 25.832 1.00 95.50 99 ASP A CA 1
ATOM 705 C C . ASP A 1 99 ? -0.478 -11.989 26.230 1.00 95.50 99 ASP A C 1
ATOM 707 O O . ASP A 1 99 ? -0.263 -11.424 27.300 1.00 95.50 99 ASP A O 1
ATOM 711 N N . GLY A 1 100 ? -1.435 -11.558 25.398 1.00 94.25 100 GLY A N 1
ATOM 712 C CA . GLY A 1 100 ? -2.248 -10.357 25.615 1.00 94.25 100 GLY A CA 1
ATOM 713 C C . GLY A 1 100 ? -1.583 -9.050 25.170 1.00 94.25 100 GLY A C 1
ATOM 714 O O . GLY A 1 100 ? -2.191 -7.986 25.299 1.00 94.25 100 GLY A O 1
ATOM 715 N N . ASP A 1 101 ? -0.380 -9.127 24.599 1.00 96.00 101 ASP A N 1
ATOM 716 C CA . ASP A 1 101 ? 0.452 -7.975 24.237 1.00 96.00 101 ASP A CA 1
ATOM 717 C C . ASP A 1 101 ? 0.130 -7.402 22.844 1.00 96.00 101 ASP A C 1
ATOM 719 O O . ASP A 1 101 ? 0.563 -6.295 22.505 1.00 96.00 101 ASP A O 1
ATOM 723 N N . LEU A 1 102 ? -0.649 -8.119 22.021 1.00 97.44 102 LEU A N 1
ATOM 724 C CA . LEU A 1 102 ? -1.105 -7.615 20.723 1.00 97.44 102 LEU A CA 1
ATOM 725 C C . LEU A 1 102 ? -2.194 -6.552 20.943 1.00 97.44 102 LEU A C 1
ATOM 727 O O . LEU A 1 102 ? -3.382 -6.853 21.065 1.00 97.44 102 LEU A O 1
ATOM 731 N N . THR A 1 103 ? -1.765 -5.296 21.037 1.00 97.38 103 THR A N 1
ATOM 732 C CA . THR A 1 103 ? -2.595 -4.108 21.330 1.00 97.38 103 THR A CA 1
ATOM 733 C C . THR A 1 103 ? -2.995 -3.332 20.072 1.00 97.38 103 THR A C 1
ATOM 735 O O . THR A 1 103 ? -3.334 -2.157 20.134 1.00 97.38 103 THR A O 1
ATOM 738 N N . VAL A 1 104 ? -2.962 -4.007 18.923 1.00 97.25 104 VAL A N 1
ATOM 739 C CA . VAL A 1 104 ? -3.346 -3.498 17.602 1.00 97.25 104 VAL A CA 1
ATOM 740 C C . VAL A 1 104 ? -4.066 -4.600 16.823 1.00 97.25 104 VAL A C 1
ATOM 742 O O . VAL A 1 104 ? -3.811 -5.783 17.050 1.00 97.25 104 VAL A O 1
ATOM 745 N N . ARG A 1 105 ? -4.955 -4.241 15.891 1.00 97.38 105 ARG A N 1
ATOM 746 C CA . ARG A 1 105 ? -5.602 -5.201 14.980 1.00 97.38 105 ARG A CA 1
ATOM 747 C C . ARG A 1 105 ? -4.754 -5.429 13.743 1.00 97.38 105 ARG A C 1
ATOM 749 O O . ARG A 1 105 ? -4.502 -4.490 12.995 1.00 97.38 105 ARG A O 1
ATOM 756 N N . ILE A 1 106 ? -4.372 -6.670 13.491 1.00 97.56 106 ILE A N 1
ATOM 757 C CA . ILE A 1 106 ? -3.560 -7.054 12.344 1.00 97.56 106 ILE A CA 1
ATOM 758 C C . ILE A 1 106 ? -4.376 -7.936 11.402 1.00 97.56 106 ILE A C 1
ATOM 760 O O . ILE A 1 106 ? -4.831 -9.023 11.763 1.00 97.56 106 ILE A O 1
ATOM 764 N N . PHE A 1 107 ? -4.526 -7.467 10.165 1.00 97.31 107 PHE A N 1
ATOM 765 C CA . PHE A 1 107 ? -5.057 -8.248 9.053 1.00 97.31 107 PHE A CA 1
ATOM 766 C C . PHE A 1 107 ? -3.894 -8.710 8.181 1.00 97.31 107 PHE A C 1
ATOM 768 O O . PHE A 1 107 ? -3.224 -7.895 7.548 1.00 97.31 107 PHE A O 1
ATOM 775 N N . VAL A 1 108 ? -3.619 -10.008 8.149 1.00 97.00 108 VAL A N 1
ATOM 776 C CA . VAL A 1 108 ? -2.449 -10.526 7.433 1.00 97.00 108 VAL A CA 1
ATOM 777 C C . VAL A 1 108 ? -2.820 -11.011 6.038 1.00 97.00 108 VAL A C 1
ATOM 779 O O . VAL A 1 108 ? -3.898 -11.571 5.836 1.00 97.00 108 VAL A O 1
ATOM 782 N N . LEU A 1 109 ? -1.905 -10.875 5.080 1.00 97.69 109 LEU A N 1
ATOM 783 C CA . LEU A 1 109 ? -1.949 -11.669 3.851 1.00 97.69 109 LEU A CA 1
ATOM 784 C C . LEU A 1 109 ? -0.785 -12.650 3.842 1.00 97.69 109 LEU A C 1
ATOM 786 O O . LEU A 1 109 ? 0.355 -12.253 4.057 1.00 97.69 109 LEU A O 1
ATOM 790 N N . TRP A 1 110 ? -1.049 -13.907 3.522 1.00 97.31 110 TRP A N 1
ATOM 791 C CA . TRP A 1 110 ? -0.020 -14.913 3.298 1.00 97.31 110 TRP A CA 1
ATOM 792 C C . TRP A 1 110 ? 0.802 -14.586 2.055 1.00 97.31 110 TRP A C 1
ATOM 794 O O . TRP A 1 110 ? 0.257 -14.141 1.044 1.00 97.31 110 TRP A O 1
ATOM 804 N N . SER A 1 111 ? 2.108 -14.835 2.102 1.00 95.94 111 SER A N 1
ATOM 805 C CA . SER A 1 111 ? 2.914 -14.859 0.883 1.00 95.94 111 SER A CA 1
ATOM 806 C C . SER A 1 111 ? 2.391 -15.950 -0.046 1.00 95.94 111 SER A C 1
ATOM 808 O O . SER A 1 111 ? 2.153 -17.078 0.391 1.00 95.94 111 SER A O 1
ATOM 810 N N . ALA A 1 112 ? 2.223 -15.637 -1.328 1.00 94.19 112 ALA A N 1
ATOM 811 C CA . ALA A 1 112 ? 1.918 -16.662 -2.310 1.00 94.19 112 ALA A CA 1
ATOM 812 C C . ALA A 1 112 ? 3.052 -17.691 -2.407 1.00 94.19 112 ALA A C 1
ATOM 814 O O . ALA A 1 112 ? 4.224 -17.374 -2.189 1.00 94.19 112 ALA A O 1
ATOM 815 N N . LEU A 1 113 ? 2.688 -18.926 -2.750 1.00 92.25 113 LEU A N 1
ATOM 816 C CA . LEU A 1 113 ? 3.651 -19.973 -3.056 1.00 92.25 113 LEU A CA 1
ATOM 817 C C . LEU A 1 113 ? 4.246 -19.770 -4.454 1.00 92.25 113 LEU A C 1
ATOM 819 O O . LEU A 1 113 ? 3.513 -19.573 -5.427 1.00 92.25 113 LEU A O 1
ATOM 823 N N . ASP A 1 114 ? 5.568 -19.895 -4.535 1.00 87.56 114 ASP A N 1
ATOM 824 C CA . ASP A 1 114 ? 6.287 -20.107 -5.785 1.00 87.56 114 ASP A CA 1
ATOM 825 C C . ASP A 1 114 ? 6.385 -21.595 -6.099 1.00 87.56 114 ASP A C 1
ATOM 827 O O . ASP A 1 114 ? 6.736 -22.394 -5.232 1.00 87.56 114 ASP A O 1
ATOM 831 N N . GLY A 1 115 ? 6.109 -21.965 -7.347 1.00 91.12 115 GLY A N 1
ATOM 832 C CA . GLY A 1 115 ? 6.229 -23.345 -7.799 1.00 91.12 115 GLY A CA 1
ATOM 833 C C . GLY A 1 115 ? 5.231 -23.705 -8.898 1.00 91.12 115 GLY A C 1
ATOM 834 O O . GLY A 1 115 ? 4.513 -22.837 -9.402 1.00 91.12 115 GLY A O 1
ATOM 835 N N . PRO A 1 116 ? 5.181 -24.992 -9.280 1.00 94.12 116 PRO A N 1
ATOM 836 C CA . PRO A 1 116 ? 4.216 -25.503 -10.244 1.00 94.12 116 PRO A CA 1
ATOM 837 C C . PRO A 1 116 ? 2.770 -25.202 -9.831 1.00 94.12 116 PRO A C 1
ATOM 839 O O . PRO A 1 116 ? 2.418 -25.272 -8.653 1.00 94.12 116 PRO A O 1
ATOM 842 N N . ILE A 1 117 ? 1.899 -24.945 -10.810 1.00 96.31 117 ILE A N 1
ATOM 843 C CA . ILE A 1 117 ? 0.509 -24.532 -10.558 1.00 96.31 117 ILE A CA 1
ATOM 844 C C . ILE A 1 117 ? -0.292 -25.519 -9.691 1.00 96.31 117 ILE A C 1
ATOM 846 O O . ILE A 1 117 ? -1.139 -25.093 -8.912 1.00 96.31 117 ILE A O 1
ATOM 850 N N . GLU A 1 118 ? -0.013 -26.824 -9.764 1.00 96.25 118 GLU A N 1
ATOM 851 C CA . GLU A 1 118 ? -0.701 -27.815 -8.921 1.00 96.25 118 GLU A CA 1
ATOM 852 C C . GLU A 1 118 ? -0.324 -27.692 -7.438 1.00 96.25 118 GLU A C 1
ATOM 854 O O . GLU A 1 118 ? -1.175 -27.868 -6.567 1.00 96.25 118 GLU A O 1
ATOM 859 N N . GLU A 1 119 ? 0.922 -27.320 -7.131 1.00 97.25 119 GLU A N 1
ATOM 860 C CA . GLU A 1 119 ? 1.339 -27.038 -5.753 1.00 97.25 119 GLU A CA 1
ATOM 861 C C . GLU A 1 119 ? 0.695 -25.746 -5.246 1.00 97.25 119 GLU A C 1
ATOM 863 O O . GLU A 1 119 ? 0.237 -25.687 -4.105 1.00 97.25 119 GLU A O 1
ATOM 868 N N . VAL A 1 120 ? 0.588 -24.733 -6.113 1.00 97.12 120 VAL A N 1
ATOM 869 C CA . VAL A 1 120 ? -0.112 -23.479 -5.804 1.00 97.12 120 VAL A CA 1
ATOM 870 C C . VAL A 1 120 ? -1.589 -23.737 -5.498 1.00 97.12 120 VAL A C 1
ATOM 872 O O . VAL A 1 120 ? -2.097 -23.207 -4.514 1.00 97.12 120 VAL A O 1
ATOM 875 N N . ARG A 1 121 ? -2.276 -24.585 -6.276 1.00 97.44 121 ARG A N 1
ATOM 876 C CA . ARG A 1 121 ? -3.675 -24.967 -6.008 1.00 97.44 121 ARG A CA 1
ATOM 877 C C . ARG A 1 121 ? -3.827 -25.695 -4.676 1.00 97.44 121 ARG A C 1
ATOM 879 O O . ARG A 1 121 ? -4.653 -25.294 -3.862 1.00 97.44 121 ARG A O 1
ATOM 886 N N . ALA A 1 122 ? -2.992 -26.701 -4.413 1.00 96.56 122 ALA A N 1
ATOM 887 C CA . ALA A 1 122 ? -3.013 -27.416 -3.137 1.00 96.56 122 ALA A CA 1
ATOM 888 C C . ALA A 1 122 ? -2.730 -26.479 -1.947 1.00 96.56 122 ALA A C 1
ATOM 890 O O . ALA A 1 122 ? -3.324 -26.607 -0.873 1.00 96.56 122 ALA A O 1
ATOM 891 N N . TYR A 1 123 ? -1.839 -25.501 -2.133 1.00 95.81 123 TYR A N 1
ATOM 892 C CA . TYR A 1 123 ? -1.582 -24.476 -1.131 1.00 95.81 123 TYR A CA 1
ATOM 893 C C . TYR A 1 123 ? -2.776 -23.540 -0.930 1.00 95.81 123 TYR A C 1
ATOM 895 O O . TYR A 1 123 ? -3.122 -23.267 0.218 1.00 95.81 123 TYR A O 1
ATOM 903 N N . ALA A 1 124 ? -3.430 -23.096 -2.006 1.00 96.38 124 ALA A N 1
ATOM 904 C CA . ALA A 1 124 ? -4.626 -22.263 -1.945 1.00 96.38 124 ALA A CA 1
ATOM 905 C C . ALA A 1 124 ? -5.762 -22.958 -1.176 1.00 96.38 124 ALA A C 1
ATOM 907 O O . ALA A 1 124 ? -6.344 -22.351 -0.282 1.00 96.38 124 ALA A O 1
ATOM 908 N N . GLU A 1 125 ? -6.015 -24.244 -1.435 1.00 95.06 125 GLU A N 1
ATOM 909 C CA . GLU A 1 125 ? -7.005 -25.040 -0.693 1.00 95.06 125 GLU A CA 1
ATOM 910 C C . GLU A 1 125 ? -6.663 -25.139 0.801 1.00 95.06 125 GLU A C 1
ATOM 912 O O . GLU A 1 125 ? -7.521 -24.933 1.664 1.00 95.06 125 GLU A O 1
ATOM 917 N N . ARG A 1 126 ? -5.388 -25.398 1.129 1.00 93.75 126 ARG A N 1
ATOM 918 C CA . ARG A 1 126 ? -4.919 -25.430 2.522 1.00 93.75 126 ARG A CA 1
ATOM 919 C C . ARG A 1 126 ? -5.097 -24.078 3.208 1.00 93.75 126 ARG A C 1
ATOM 921 O O . ARG A 1 126 ? -5.508 -24.037 4.366 1.00 93.75 126 ARG A O 1
ATOM 928 N N . LEU A 1 127 ? -4.777 -22.987 2.515 1.00 92.94 127 LEU A N 1
ATOM 929 C CA . LEU A 1 127 ? -4.967 -21.640 3.036 1.00 92.94 127 LEU A CA 1
ATOM 930 C C . LEU A 1 127 ? -6.443 -21.322 3.228 1.00 92.94 127 LEU A C 1
ATOM 932 O O . LEU A 1 127 ? -6.776 -20.801 4.282 1.00 92.94 127 LEU A O 1
ATOM 936 N N . ALA A 1 128 ? -7.323 -21.660 2.287 1.00 92.38 128 ALA A N 1
ATOM 937 C CA . ALA A 1 128 ? -8.763 -21.411 2.385 1.00 92.38 128 ALA A CA 1
ATOM 938 C C . ALA A 1 128 ? -9.417 -22.135 3.574 1.00 92.38 128 ALA A C 1
ATOM 940 O O . ALA A 1 128 ? -10.342 -21.612 4.193 1.00 92.38 128 ALA A O 1
ATOM 941 N N . ALA A 1 129 ? -8.902 -23.307 3.959 1.00 88.81 129 ALA A N 1
ATOM 942 C CA . ALA A 1 129 ? -9.358 -24.004 5.162 1.00 88.81 129 ALA A CA 1
ATOM 943 C C . ALA A 1 129 ? -9.042 -23.242 6.466 1.00 88.81 129 ALA A C 1
ATOM 945 O O . ALA A 1 129 ? -9.723 -23.444 7.472 1.00 88.81 129 ALA A O 1
ATOM 946 N N . PHE A 1 130 ? -8.020 -22.383 6.450 1.00 84.62 130 PHE A N 1
ATOM 947 C CA . PHE A 1 130 ? -7.521 -21.639 7.610 1.00 84.62 130 PHE A CA 1
ATOM 948 C C . PHE A 1 130 ? -7.853 -20.137 7.575 1.00 84.62 130 PHE A C 1
ATOM 950 O O . PHE A 1 130 ? -8.022 -19.499 8.608 1.00 84.62 130 PHE A O 1
ATOM 957 N N . THR A 1 131 ? -7.924 -19.566 6.378 1.00 84.00 131 THR A N 1
ATOM 958 C CA . THR A 1 131 ? -7.963 -18.131 6.105 1.00 84.00 131 THR A CA 1
ATOM 959 C C . THR A 1 131 ? -9.388 -17.751 5.778 1.00 84.00 131 THR A C 1
ATOM 961 O O . THR A 1 131 ? -9.920 -18.114 4.730 1.00 84.00 131 THR A O 1
ATOM 964 N N . ARG A 1 132 ? -10.010 -17.011 6.686 1.00 81.25 132 ARG A N 1
ATOM 965 C CA . ARG A 1 132 ? -11.364 -16.502 6.524 1.00 81.25 132 ARG A CA 1
ATOM 966 C C . ARG A 1 132 ? -11.311 -15.004 6.774 1.00 81.25 132 ARG A C 1
ATOM 968 O O . ARG A 1 132 ? -11.193 -14.611 7.929 1.00 81.25 132 ARG A O 1
ATOM 975 N N . PRO A 1 133 ? -11.425 -14.165 5.731 1.00 80.31 133 PRO A N 1
ATOM 976 C CA . PRO A 1 133 ? -11.188 -12.729 5.867 1.00 80.31 133 PRO A CA 1
ATOM 977 C C . PRO A 1 133 ? -12.076 -12.037 6.913 1.00 80.31 133 PRO A C 1
ATOM 979 O O . PRO A 1 133 ? -11.702 -10.997 7.425 1.00 80.31 133 PRO A O 1
ATOM 982 N N . HIS A 1 134 ? -13.230 -12.619 7.251 1.00 78.94 134 HIS A N 1
ATOM 983 C CA . HIS A 1 134 ? -14.202 -12.088 8.211 1.00 78.94 134 HIS A CA 1
ATOM 984 C C . HIS A 1 134 ? -14.187 -12.789 9.585 1.00 78.94 134 HIS A C 1
ATOM 986 O O . HIS A 1 134 ? -14.880 -12.338 10.499 1.00 78.94 134 HIS A O 1
ATOM 992 N N . GLU A 1 135 ? -13.449 -13.894 9.747 1.00 80.62 135 GLU A N 1
ATOM 993 C CA . GLU A 1 135 ? -13.358 -14.622 11.019 1.00 80.62 135 GLU A CA 1
ATOM 994 C C . GLU A 1 135 ? -11.984 -14.392 11.647 1.00 80.62 135 GLU A C 1
ATOM 996 O O . GLU A 1 135 ? -10.945 -14.586 11.017 1.00 80.62 135 GLU A O 1
ATOM 1001 N N . SER A 1 136 ? -11.975 -13.985 12.912 1.00 79.56 136 SER A N 1
ATOM 1002 C CA . SER A 1 136 ? -10.740 -13.822 13.667 1.00 79.56 136 SER A CA 1
ATOM 1003 C C . SER A 1 136 ? -10.363 -15.074 14.441 1.00 79.56 136 SER A C 1
ATOM 1005 O O . SER A 1 136 ? -11.161 -15.992 14.633 1.00 79.56 136 SER A O 1
ATOM 1007 N N . THR A 1 137 ? -9.137 -15.085 14.958 1.00 75.75 137 THR A N 1
ATOM 1008 C CA . THR A 1 137 ? -8.662 -16.127 15.877 1.00 75.75 137 THR A CA 1
ATOM 1009 C C . THR A 1 137 ? -9.208 -15.975 17.303 1.00 75.75 137 THR A C 1
ATOM 1011 O O . THR A 1 137 ? -8.725 -16.652 18.210 1.00 75.75 137 THR A O 1
ATOM 1014 N N . GLY A 1 138 ? -10.168 -15.073 17.539 1.00 79.94 138 GLY A N 1
ATOM 1015 C CA . GLY A 1 138 ? -10.666 -14.751 18.874 1.00 79.94 138 GLY A CA 1
ATOM 1016 C C . GLY A 1 138 ? -11.382 -13.404 18.932 1.00 79.94 138 GLY A C 1
ATOM 1017 O O . GLY A 1 138 ? -12.544 -13.295 18.560 1.00 79.94 138 GLY A O 1
ATOM 1018 N N . ASP A 1 139 ? -10.702 -12.379 19.441 1.00 82.06 139 ASP A N 1
ATOM 1019 C CA . ASP A 1 139 ? -11.255 -11.049 19.735 1.00 82.06 139 ASP A CA 1
ATOM 1020 C C . ASP A 1 139 ? -11.009 -10.010 18.623 1.00 82.06 139 ASP A C 1
ATOM 1022 O O . ASP A 1 139 ? -10.891 -8.808 18.876 1.00 82.06 139 ASP A O 1
ATOM 1026 N N . ASP A 1 140 ? -10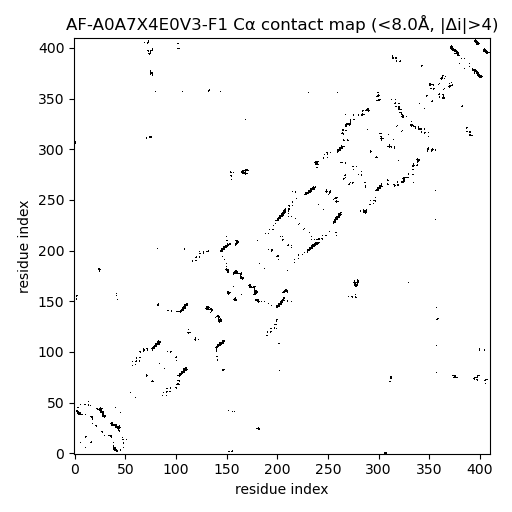.935 -10.474 17.372 1.00 91.75 140 ASP A N 1
ATOM 1027 C CA . ASP A 1 140 ? -10.766 -9.630 16.181 1.00 91.75 140 ASP A CA 1
ATOM 1028 C C . ASP A 1 140 ? -9.476 -8.792 16.157 1.00 91.75 140 ASP A C 1
ATOM 1030 O O . ASP A 1 140 ? -9.411 -7.765 15.476 1.00 91.75 140 ASP A O 1
ATOM 1034 N N . ARG A 1 141 ? -8.435 -9.217 16.887 1.00 95.25 141 ARG A N 1
ATOM 1035 C CA . ARG A 1 141 ? -7.098 -8.598 16.840 1.00 95.25 141 ARG A CA 1
ATOM 1036 C C . ARG A 1 141 ? -6.166 -9.200 15.801 1.00 95.25 141 ARG A C 1
ATOM 1038 O O . ARG A 1 141 ? -5.259 -8.515 15.350 1.00 95.25 141 ARG A O 1
ATOM 1045 N N . LEU A 1 142 ? -6.368 -10.457 15.424 1.00 96.19 142 LEU A N 1
ATOM 1046 C CA . LEU A 1 142 ? -5.578 -11.124 14.395 1.00 96.19 142 LEU A CA 1
ATOM 1047 C C . LEU A 1 142 ? -6.515 -11.842 13.428 1.00 96.19 142 LEU A C 1
ATOM 1049 O O . LEU A 1 142 ? -7.324 -12.683 13.832 1.00 96.19 142 LEU A O 1
ATOM 1053 N N . ILE A 1 143 ? -6.414 -11.483 12.151 1.00 95.25 143 ILE A N 1
ATOM 1054 C CA . ILE A 1 143 ? -7.242 -12.034 11.078 1.00 95.25 143 ILE A CA 1
ATOM 1055 C C . ILE A 1 143 ? -6.339 -12.536 9.961 1.00 95.25 143 ILE A C 1
ATOM 1057 O O . ILE A 1 143 ? -5.549 -11.777 9.398 1.00 95.25 143 ILE A O 1
ATOM 1061 N N . ALA A 1 144 ? -6.497 -13.815 9.615 1.00 93.44 144 ALA A N 1
ATOM 1062 C CA . ALA A 1 144 ? -5.933 -14.397 8.406 1.00 93.44 144 ALA A CA 1
ATOM 1063 C C . ALA A 1 144 ? -6.771 -13.941 7.208 1.00 93.44 144 ALA A C 1
ATOM 1065 O O . ALA A 1 144 ? -7.863 -14.454 6.958 1.00 93.44 144 ALA A O 1
ATOM 1066 N N . GLY A 1 145 ? -6.256 -12.947 6.493 1.00 90.56 145 GLY A N 1
ATOM 1067 C CA . GLY A 1 145 ? -7.034 -12.131 5.578 1.00 90.56 145 GLY A CA 1
ATOM 1068 C C . GLY A 1 145 ? -7.038 -12.569 4.121 1.00 90.56 145 GLY A C 1
ATOM 1069 O O . GLY A 1 145 ? -8.004 -12.296 3.425 1.00 90.56 145 GLY A O 1
ATOM 1070 N N . GLY A 1 146 ? -5.989 -13.226 3.625 1.00 95.75 146 GLY A N 1
ATOM 1071 C CA . GLY A 1 146 ? -5.898 -13.594 2.210 1.00 95.75 146 GLY A CA 1
ATOM 1072 C C . GLY A 1 146 ? -4.472 -13.865 1.753 1.00 95.75 146 GLY A C 1
ATOM 1073 O O . GLY A 1 146 ? -3.644 -14.295 2.551 1.00 95.75 146 GLY A O 1
ATOM 1074 N N . VAL A 1 147 ? -4.179 -13.599 0.480 1.00 97.88 147 VAL A N 1
ATOM 1075 C CA . VAL A 1 147 ? -2.866 -13.840 -0.142 1.00 97.88 147 VAL A CA 1
ATOM 1076 C C . VAL A 1 147 ? -2.331 -12.576 -0.812 1.00 97.88 147 VAL A C 1
ATOM 1078 O O . VAL A 1 147 ? -3.078 -11.809 -1.418 1.00 97.88 147 VAL A O 1
ATOM 1081 N N . LYS A 1 148 ? -1.020 -12.356 -0.704 1.00 98.06 148 LYS A N 1
ATOM 1082 C CA . LYS A 1 148 ? -0.279 -11.283 -1.370 1.00 98.06 148 LYS A CA 1
ATOM 1083 C C . LYS A 1 148 ? 0.411 -11.826 -2.622 1.00 98.06 148 LYS A C 1
ATOM 1085 O O . LYS A 1 148 ? 1.142 -12.812 -2.550 1.00 98.06 148 LYS A O 1
ATOM 1090 N N . LEU A 1 149 ? 0.213 -11.140 -3.745 1.00 98.06 149 LEU A N 1
ATOM 1091 C CA . LEU A 1 149 ? 0.900 -11.374 -5.019 1.00 98.06 149 LEU A CA 1
ATOM 1092 C C . LEU A 1 149 ? 1.610 -10.103 -5.498 1.00 98.06 149 LEU A C 1
ATOM 1094 O O . LEU A 1 149 ? 1.349 -9.011 -4.987 1.00 98.06 149 LEU A O 1
ATOM 1098 N N . TYR A 1 150 ? 2.494 -10.256 -6.486 1.00 96.88 150 TYR A N 1
ATOM 1099 C CA . TYR A 1 150 ? 3.236 -9.159 -7.100 1.00 96.88 150 TYR A CA 1
ATOM 1100 C C . TYR A 1 150 ? 3.285 -9.333 -8.609 1.00 96.88 150 TYR A C 1
ATOM 1102 O O . TYR A 1 150 ? 3.781 -10.362 -9.060 1.00 96.88 150 TYR A O 1
ATOM 1110 N N . ILE A 1 151 ? 2.807 -8.342 -9.369 1.00 97.06 151 ILE A N 1
ATOM 1111 C CA . ILE A 1 151 ? 2.956 -8.332 -10.830 1.00 97.06 151 ILE A CA 1
ATOM 1112 C C . ILE A 1 151 ? 4.167 -7.511 -11.270 1.00 97.06 151 ILE A C 1
ATOM 1114 O O . ILE A 1 151 ? 4.761 -7.862 -12.278 1.00 97.06 151 ILE A O 1
ATOM 1118 N N . ASP A 1 152 ? 4.587 -6.474 -10.541 1.00 97.44 152 ASP A N 1
ATOM 1119 C CA . ASP A 1 152 ? 5.726 -5.632 -10.930 1.00 97.44 152 ASP A CA 1
ATOM 1120 C C . ASP A 1 152 ? 6.595 -5.150 -9.752 1.00 97.44 152 ASP A C 1
ATOM 1122 O O . ASP A 1 152 ? 6.407 -5.558 -8.606 1.00 97.44 152 ASP A O 1
ATOM 1126 N N . GLY A 1 153 ? 7.608 -4.335 -10.072 1.00 94.38 153 GLY A N 1
ATOM 1127 C CA . GLY A 1 153 ? 8.539 -3.729 -9.117 1.00 94.38 153 GLY A CA 1
ATOM 1128 C C . GLY A 1 153 ? 8.092 -2.352 -8.615 1.00 94.38 153 GLY A C 1
ATOM 1129 O O . GLY A 1 153 ? 6.921 -2.129 -8.321 1.00 94.38 153 GLY A O 1
ATOM 1130 N N . SER A 1 154 ? 9.020 -1.395 -8.526 1.00 95.19 154 SER A N 1
ATOM 1131 C CA . SER A 1 154 ? 8.775 -0.058 -7.964 1.00 95.19 154 SER A CA 1
ATOM 1132 C C . SER A 1 154 ? 8.975 1.116 -8.907 1.00 95.19 154 SER A C 1
ATOM 1134 O O . SER A 1 154 ? 9.722 1.063 -9.886 1.00 95.19 154 SER A O 1
ATOM 1136 N N . GLY A 1 155 ? 8.362 2.244 -8.531 1.00 94.81 155 GLY A N 1
ATOM 1137 C CA . GLY A 1 155 ? 8.645 3.537 -9.149 1.00 94.81 155 GLY A CA 1
ATOM 1138 C C . GLY A 1 155 ? 10.012 4.106 -8.767 1.00 94.81 155 GLY A C 1
ATOM 1139 O O . GLY A 1 155 ? 10.631 4.800 -9.567 1.00 94.81 155 GLY A O 1
ATOM 1140 N N . GLY A 1 156 ? 10.532 3.775 -7.579 1.00 93.25 156 GLY A N 1
ATOM 1141 C CA . GLY A 1 156 ? 11.845 4.240 -7.119 1.00 93.25 156 GLY A CA 1
ATOM 1142 C C . GLY A 1 156 ? 13.013 3.632 -7.903 1.00 93.25 156 GLY A C 1
ATOM 1143 O O . GLY A 1 156 ? 13.960 4.339 -8.239 1.00 93.25 156 GLY A O 1
ATOM 1144 N N . ALA A 1 157 ? 12.918 2.346 -8.249 1.00 92.06 157 ALA A N 1
ATOM 1145 C CA . ALA A 1 157 ? 13.937 1.639 -9.024 1.00 92.06 157 ALA A CA 1
ATOM 1146 C C . ALA A 1 157 ? 13.707 1.681 -10.548 1.00 92.06 157 ALA A C 1
ATOM 1148 O O . ALA A 1 157 ? 14.544 1.166 -11.289 1.00 92.06 157 ALA A O 1
ATOM 1149 N N . ARG A 1 158 ? 12.602 2.291 -11.014 1.00 95.69 158 ARG A N 1
ATOM 1150 C CA . ARG A 1 158 ? 12.149 2.280 -12.422 1.00 95.69 158 ARG A CA 1
ATOM 1151 C C . ARG A 1 158 ? 11.947 0.864 -12.974 1.00 95.69 158 ARG A C 1
ATOM 1153 O O . ARG A 1 158 ? 12.327 0.563 -14.101 1.00 95.69 158 ARG A O 1
ATOM 1160 N N . THR A 1 159 ? 11.371 -0.006 -12.153 1.00 96.69 159 THR A N 1
ATOM 1161 C CA . THR A 1 159 ? 11.128 -1.431 -12.441 1.00 96.69 159 THR A CA 1
ATOM 1162 C C . THR A 1 159 ? 9.640 -1.765 -12.515 1.00 96.69 159 THR A C 1
ATOM 1164 O O . THR A 1 159 ? 9.283 -2.803 -13.069 1.00 96.69 159 THR A O 1
ATOM 1167 N N . ALA A 1 160 ? 8.759 -0.888 -12.016 1.00 97.62 160 ALA A N 1
ATOM 1168 C CA . ALA A 1 160 ? 7.316 -1.044 -12.193 1.00 97.62 160 ALA A CA 1
ATOM 1169 C C . ALA A 1 160 ? 6.942 -1.043 -13.686 1.00 97.62 160 ALA A C 1
ATOM 1171 O O . ALA A 1 160 ? 7.580 -0.358 -14.493 1.00 97.62 160 ALA A O 1
ATOM 1172 N N . TRP A 1 161 ? 5.932 -1.826 -14.059 1.00 98.31 161 TRP A N 1
ATOM 1173 C CA . TRP A 1 161 ? 5.693 -2.200 -15.451 1.00 98.31 161 TRP A CA 1
ATOM 1174 C C . TRP A 1 161 ? 4.804 -1.185 -16.171 1.00 98.31 161 TRP A C 1
ATOM 1176 O O . TRP A 1 161 ? 3.651 -0.946 -15.799 1.00 98.31 161 TRP A O 1
ATOM 1186 N N . LEU A 1 162 ? 5.346 -0.584 -17.226 1.00 98.31 162 LEU A N 1
ATOM 1187 C CA . LEU A 1 162 ? 4.735 0.509 -17.971 1.00 98.31 162 LEU A CA 1
ATOM 1188 C C . LEU A 1 162 ? 4.506 0.163 -19.443 1.00 98.31 162 LEU A C 1
ATOM 1190 O O . LEU A 1 162 ? 5.057 -0.797 -19.989 1.00 98.31 162 LEU A O 1
ATOM 1194 N N . TYR A 1 163 ? 3.686 0.985 -20.098 1.00 97.62 163 TYR A N 1
ATOM 1195 C CA . TYR A 1 163 ? 3.535 0.974 -21.554 1.00 97.62 163 TYR A CA 1
ATOM 1196 C C . TYR A 1 163 ? 4.701 1.677 -22.256 1.00 97.62 163 TYR A C 1
ATOM 1198 O O . TYR A 1 163 ? 5.218 1.167 -23.256 1.00 97.62 163 TYR A O 1
ATOM 1206 N N . ASP A 1 164 ? 5.137 2.797 -21.681 1.00 97.06 164 ASP A N 1
ATOM 1207 C CA . ASP A 1 164 ? 6.153 3.689 -22.230 1.00 97.06 164 ASP A CA 1
ATOM 1208 C C . ASP A 1 164 ? 7.447 3.656 -21.418 1.00 97.06 164 ASP A C 1
ATOM 1210 O O . ASP A 1 164 ? 7.483 3.188 -20.276 1.00 97.06 164 ASP A O 1
ATOM 1214 N N . ASP A 1 165 ? 8.516 4.169 -22.024 1.00 98.12 165 ASP A N 1
ATOM 1215 C CA . ASP A 1 165 ? 9.826 4.258 -21.387 1.00 98.12 165 ASP A CA 1
ATOM 1216 C C . ASP A 1 165 ? 9.764 5.126 -20.117 1.00 98.12 165 ASP A C 1
ATOM 1218 O O . ASP A 1 165 ? 9.033 6.119 -20.016 1.00 98.12 165 ASP A O 1
ATOM 1222 N N . TRP A 1 166 ? 10.541 4.748 -19.111 1.00 98.00 166 TRP A N 1
ATOM 1223 C CA . TRP A 1 166 ? 10.655 5.487 -17.865 1.00 98.00 166 TRP A CA 1
ATOM 1224 C C . TRP A 1 166 ? 11.258 6.880 -18.079 1.00 98.00 166 TRP A C 1
ATOM 1226 O O . TRP A 1 166 ? 12.081 7.094 -18.970 1.00 98.00 166 TRP A O 1
ATOM 1236 N N . ASN A 1 167 ? 10.877 7.843 -17.235 1.00 97.94 167 ASN A N 1
ATOM 1237 C CA . ASN A 1 167 ? 11.641 9.074 -17.109 1.00 97.94 167 ASN A CA 1
ATOM 1238 C C . ASN A 1 167 ? 12.849 8.814 -16.199 1.00 97.94 167 ASN A C 1
ATOM 1240 O O . ASN A 1 167 ? 12.865 7.889 -15.387 1.00 97.94 167 ASN A O 1
ATOM 1244 N N . ARG A 1 168 ? 13.869 9.657 -16.327 1.00 94.12 168 ARG A N 1
ATOM 1245 C CA . ARG A 1 168 ? 14.993 9.757 -15.395 1.00 94.12 168 ARG A CA 1
ATOM 1246 C C . ARG A 1 168 ? 15.296 11.227 -15.171 1.00 94.12 168 ARG A C 1
ATOM 1248 O O . ARG A 1 168 ? 15.244 12.007 -16.118 1.00 94.12 168 ARG A O 1
ATOM 1255 N N . GLU A 1 169 ? 15.620 11.600 -13.938 1.00 94.31 169 GLU A N 1
ATOM 1256 C CA . GLU A 1 169 ? 15.981 12.984 -13.598 1.00 94.31 169 GLU A CA 1
ATOM 1257 C C . GLU A 1 169 ? 14.912 14.005 -14.040 1.00 94.31 169 GLU A C 1
ATOM 1259 O O . GLU A 1 169 ? 15.213 15.082 -14.549 1.00 94.31 169 GLU A O 1
ATOM 1264 N N . PHE A 1 170 ? 13.643 13.641 -13.845 1.00 95.56 170 PHE A N 1
ATOM 1265 C CA . PHE A 1 170 ? 12.426 14.397 -14.144 1.00 95.56 170 PHE A CA 1
ATOM 1266 C C . PHE A 1 170 ? 12.101 14.520 -15.637 1.00 95.56 170 PHE A C 1
ATOM 1268 O O . PHE A 1 170 ? 11.038 14.078 -16.063 1.00 95.56 170 PHE A O 1
ATOM 1275 N N . THR A 1 171 ? 12.992 15.069 -16.459 1.00 96.62 171 THR A N 1
ATOM 1276 C CA . THR A 1 171 ? 12.714 15.313 -17.891 1.00 96.62 171 THR A CA 1
ATOM 1277 C C . THR A 1 171 ? 13.444 14.372 -18.837 1.00 96.62 171 THR A C 1
ATOM 1279 O O . THR A 1 171 ? 13.048 14.248 -19.996 1.00 96.62 171 THR A O 1
ATOM 1282 N N . GLY A 1 172 ? 14.492 13.694 -18.369 1.00 96.88 172 GLY A N 1
ATOM 1283 C CA . GLY A 1 172 ? 15.202 12.699 -19.159 1.00 96.88 172 GLY A CA 1
ATOM 1284 C C . GLY A 1 172 ? 14.349 11.458 -19.416 1.00 96.88 172 GLY A C 1
ATOM 1285 O O . GLY A 1 172 ? 13.388 11.177 -18.698 1.00 96.88 172 GLY A O 1
ATOM 1286 N N . THR A 1 173 ? 14.742 10.689 -20.427 1.00 97.00 173 THR A N 1
ATOM 1287 C CA . THR A 1 173 ? 14.150 9.386 -20.757 1.00 97.00 173 THR A CA 1
ATOM 1288 C C . THR A 1 173 ? 15.171 8.288 -20.488 1.00 97.00 173 THR A C 1
ATOM 1290 O O . THR A 1 173 ? 16.338 8.405 -20.867 1.00 97.00 173 THR A O 1
ATOM 1293 N N . ASP A 1 174 ? 14.734 7.232 -19.815 1.00 96.19 174 ASP A N 1
ATOM 1294 C CA . ASP A 1 174 ? 15.470 5.990 -19.610 1.00 96.19 174 ASP A CA 1
ATOM 1295 C C . ASP A 1 174 ? 15.148 5.040 -20.775 1.00 96.19 174 ASP A C 1
ATOM 1297 O O . ASP A 1 174 ? 14.321 4.135 -20.667 1.00 96.19 174 ASP A O 1
ATOM 1301 N N . THR A 1 175 ? 15.710 5.350 -21.948 1.00 96.62 175 THR A N 1
ATOM 1302 C CA . THR A 1 175 ? 15.341 4.721 -23.223 1.00 96.62 175 THR A CA 1
ATOM 1303 C C . THR A 1 175 ? 15.444 3.198 -23.170 1.00 96.62 175 THR A C 1
ATOM 1305 O O . THR A 1 175 ? 16.495 2.646 -22.851 1.00 96.62 175 THR A O 1
ATOM 1308 N N . GLY A 1 176 ? 14.364 2.518 -23.552 1.00 96.12 176 GLY A N 1
ATOM 1309 C CA . GLY A 1 176 ? 14.253 1.060 -23.549 1.00 96.12 176 GLY A CA 1
ATOM 1310 C C . GLY A 1 176 ? 13.893 0.444 -22.194 1.00 96.12 176 GLY A C 1
ATOM 1311 O O . GLY A 1 176 ? 13.569 -0.742 -22.151 1.00 96.12 176 GLY A O 1
ATOM 1312 N N . ASN A 1 177 ? 13.891 1.214 -21.101 1.00 96.88 177 ASN A N 1
ATOM 1313 C CA . ASN A 1 177 ? 13.439 0.735 -19.801 1.00 96.88 177 ASN A CA 1
ATOM 1314 C C . ASN A 1 177 ? 11.942 1.019 -19.616 1.00 96.88 177 ASN A C 1
ATOM 1316 O O . ASN A 1 177 ? 11.544 2.166 -19.443 1.00 96.88 177 ASN A O 1
ATOM 1320 N N . ARG A 1 178 ? 11.115 -0.029 -19.572 1.00 97.56 178 ARG A N 1
ATOM 1321 C CA . ARG A 1 178 ? 9.666 0.057 -19.287 1.00 97.56 178 ARG A CA 1
ATOM 1322 C C . ARG A 1 178 ? 9.284 -0.665 -17.995 1.00 97.56 178 ARG A C 1
ATOM 1324 O O . ARG A 1 178 ? 8.113 -0.982 -17.782 1.00 97.56 178 ARG A O 1
ATOM 1331 N N . GLY A 1 179 ? 10.277 -0.977 -17.162 1.00 96.56 179 GLY A N 1
ATOM 1332 C CA . GLY A 1 179 ? 10.148 -1.981 -16.118 1.00 96.56 179 GLY A CA 1
ATOM 1333 C C . GLY A 1 179 ? 9.772 -3.348 -16.685 1.00 96.56 179 GLY A C 1
ATOM 1334 O O . GLY A 1 179 ? 9.878 -3.602 -17.889 1.00 96.56 179 GLY A O 1
ATOM 1335 N N . TYR A 1 180 ? 9.339 -4.245 -15.811 1.00 95.88 180 TYR A N 1
ATOM 1336 C CA . TYR A 1 180 ? 9.067 -5.628 -16.180 1.00 95.88 180 TYR A CA 1
ATOM 1337 C C . TYR A 1 180 ? 8.124 -6.289 -15.178 1.00 95.88 180 TYR A C 1
ATOM 1339 O O . TYR A 1 180 ? 8.077 -5.876 -14.014 1.00 95.88 180 TYR A O 1
ATOM 1347 N N . PRO A 1 181 ? 7.378 -7.320 -15.608 1.00 95.81 181 PRO A N 1
ATOM 1348 C CA . PRO A 1 181 ? 6.652 -8.132 -14.663 1.00 95.81 181 PRO A CA 1
ATOM 1349 C C . PRO A 1 181 ? 7.632 -8.972 -13.828 1.00 95.81 181 PRO A C 1
ATOM 1351 O O . PRO A 1 181 ? 8.714 -9.340 -14.293 1.00 95.81 181 PRO A O 1
ATOM 1354 N N . THR A 1 182 ? 7.260 -9.282 -12.590 1.00 90.88 182 THR A N 1
ATOM 1355 C CA . THR A 1 182 ? 8.063 -10.111 -11.667 1.00 90.88 182 THR A CA 1
ATOM 1356 C C . THR A 1 182 ? 8.233 -11.546 -12.166 1.00 90.88 182 THR A C 1
ATOM 1358 O O . THR A 1 182 ? 9.218 -12.207 -11.840 1.00 90.88 182 THR A O 1
ATOM 1361 N N . MET A 1 183 ? 7.279 -12.024 -12.964 1.00 92.06 183 MET A N 1
ATOM 1362 C CA . MET A 1 183 ? 7.256 -13.345 -13.579 1.00 92.06 183 MET A CA 1
ATOM 1363 C C . MET A 1 183 ? 6.434 -13.323 -14.875 1.00 92.06 183 MET A C 1
ATOM 1365 O O . MET A 1 183 ? 5.928 -12.275 -15.277 1.00 92.06 183 MET A O 1
ATOM 1369 N N . ASP A 1 184 ? 6.289 -14.475 -15.532 1.00 94.69 184 ASP A N 1
ATOM 1370 C CA . ASP A 1 184 ? 5.404 -14.596 -16.691 1.00 94.69 184 ASP A CA 1
ATOM 1371 C C . ASP A 1 184 ? 3.960 -14.188 -16.313 1.00 94.69 184 ASP A C 1
ATOM 1373 O O . ASP A 1 184 ? 3.387 -14.762 -15.376 1.00 94.69 184 ASP A O 1
ATOM 1377 N N . PRO A 1 185 ? 3.357 -13.195 -16.997 1.00 96.62 185 PRO A N 1
ATOM 1378 C CA . PRO A 1 185 ? 2.028 -12.718 -16.640 1.00 96.62 185 PRO A CA 1
ATOM 1379 C C . PRO A 1 185 ? 0.940 -13.789 -16.765 1.00 96.62 185 PRO A C 1
ATOM 1381 O O . PRO A 1 185 ? 0.015 -13.797 -15.961 1.00 96.62 185 PRO A O 1
ATOM 1384 N N . ASP A 1 186 ? 1.021 -14.717 -17.716 1.00 96.50 186 ASP A N 1
ATOM 1385 C CA . ASP A 1 186 ? -0.002 -15.756 -17.863 1.00 96.50 186 ASP A CA 1
ATOM 1386 C C . ASP A 1 186 ? 0.122 -16.817 -16.765 1.00 96.50 186 ASP A C 1
ATOM 1388 O O . ASP A 1 186 ? -0.889 -17.316 -16.261 1.00 96.50 186 ASP A O 1
ATOM 1392 N N . GLU A 1 187 ? 1.344 -17.118 -16.320 1.00 96.12 187 GLU A N 1
ATOM 1393 C CA . GLU A 1 187 ? 1.557 -17.929 -15.121 1.00 96.12 187 GLU A CA 1
ATOM 1394 C C . GLU A 1 187 ? 0.991 -17.229 -13.873 1.00 96.12 187 GLU A C 1
ATOM 1396 O O . GLU A 1 187 ? 0.276 -17.853 -13.082 1.00 96.12 187 GLU A O 1
ATOM 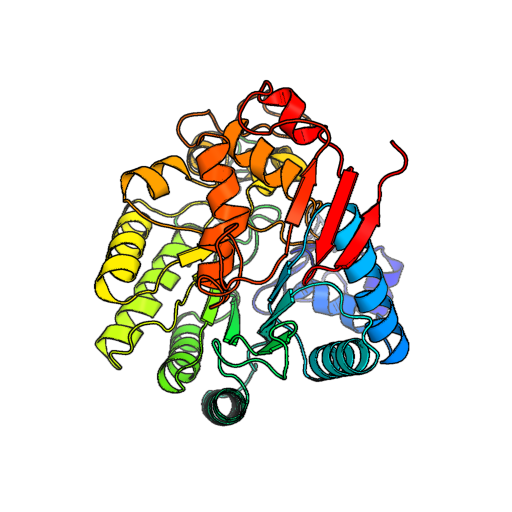1401 N N . LEU A 1 188 ? 1.223 -15.921 -13.711 1.00 97.19 188 LEU A N 1
ATOM 1402 C CA . LEU A 1 188 ? 0.670 -15.172 -12.582 1.00 97.19 188 LEU A CA 1
ATOM 1403 C C . LEU A 1 188 ? -0.866 -15.105 -12.622 1.00 97.19 188 LEU A C 1
ATOM 1405 O O . LEU A 1 188 ? -1.489 -15.225 -11.566 1.00 97.19 188 LEU A O 1
ATOM 1409 N N . ARG A 1 189 ? -1.496 -15.000 -13.806 1.00 97.44 189 ARG A N 1
ATOM 1410 C CA . ARG A 1 189 ? -2.966 -15.097 -13.947 1.00 97.44 189 ARG A CA 1
ATOM 1411 C C . ARG A 1 189 ? -3.482 -16.445 -13.456 1.00 97.44 189 ARG A C 1
ATOM 1413 O O . ARG A 1 189 ? -4.477 -16.495 -12.736 1.00 97.44 189 ARG A O 1
ATOM 1420 N N . GLN A 1 190 ? -2.797 -17.541 -13.790 1.00 97.38 190 GLN A N 1
ATOM 1421 C CA . GLN A 1 190 ? -3.174 -18.874 -13.307 1.00 97.38 190 GLN A CA 1
ATOM 1422 C C . GLN A 1 190 ? -3.079 -18.972 -11.781 1.00 97.38 190 GLN A C 1
ATOM 1424 O O . GLN A 1 190 ? -3.978 -19.529 -11.149 1.00 97.38 190 GLN A O 1
ATOM 1429 N N . ARG A 1 191 ? -2.031 -18.395 -11.179 1.00 97.69 191 ARG A N 1
ATOM 1430 C CA . ARG A 1 191 ? -1.872 -18.343 -9.718 1.00 97.69 191 ARG A CA 1
ATOM 1431 C C . ARG A 1 191 ? -2.952 -17.483 -9.062 1.00 97.69 191 ARG A C 1
ATOM 1433 O O . ARG A 1 191 ? -3.581 -17.936 -8.110 1.00 97.69 191 ARG A O 1
ATOM 1440 N N . PHE A 1 192 ? -3.211 -16.284 -9.588 1.00 98.25 192 PHE A N 1
ATOM 1441 C CA . PHE A 1 192 ? -4.303 -15.417 -9.132 1.00 98.25 192 PHE A CA 1
ATOM 1442 C C . PHE A 1 192 ? -5.634 -16.174 -9.141 1.00 98.25 192 PHE A C 1
ATOM 1444 O O . PHE A 1 192 ? -6.340 -16.203 -8.132 1.00 98.25 192 PHE A O 1
ATOM 1451 N N . ARG A 1 193 ? -5.931 -16.862 -10.250 1.00 98.00 193 ARG A N 1
ATOM 1452 C CA . ARG A 1 193 ? -7.149 -17.652 -10.403 1.00 98.00 193 ARG A CA 1
ATOM 1453 C C . ARG A 1 193 ? -7.243 -18.800 -9.399 1.00 98.00 193 ARG A C 1
ATOM 1455 O O . ARG A 1 193 ? -8.309 -19.006 -8.841 1.00 98.00 193 ARG A O 1
ATOM 1462 N N . ALA A 1 194 ? -6.143 -19.498 -9.113 1.00 97.94 194 ALA A N 1
ATOM 1463 C CA . ALA A 1 194 ? -6.132 -20.562 -8.108 1.00 97.94 194 ALA A CA 1
ATOM 1464 C C . ALA A 1 194 ? -6.530 -20.055 -6.707 1.00 97.94 194 ALA A C 1
ATOM 1466 O O . ALA A 1 194 ? -7.313 -20.709 -6.022 1.00 97.94 194 ALA A O 1
ATOM 1467 N N . TYR A 1 195 ? -6.042 -18.881 -6.290 1.00 97.81 195 TYR A N 1
ATOM 1468 C CA . TYR A 1 195 ? -6.441 -18.282 -5.009 1.00 97.81 195 TYR A CA 1
ATOM 1469 C C . TYR A 1 195 ? -7.874 -17.735 -5.038 1.00 97.81 195 TYR A C 1
ATOM 1471 O O . TYR A 1 195 ? -8.613 -17.911 -4.070 1.00 97.81 195 TYR A O 1
ATOM 1479 N N . HIS A 1 196 ? -8.282 -17.115 -6.148 1.00 97.94 196 HIS A N 1
ATOM 1480 C CA . HIS A 1 196 ? -9.652 -16.648 -6.353 1.00 97.94 196 HIS A CA 1
ATOM 1481 C C . HIS A 1 196 ? -10.671 -17.794 -6.264 1.00 97.94 196 HIS A C 1
ATOM 1483 O O . HIS A 1 196 ? -11.626 -17.704 -5.496 1.00 97.94 196 HIS A O 1
ATOM 1489 N N . ASP A 1 197 ? -10.441 -18.888 -6.996 1.00 97.00 197 ASP A N 1
ATOM 1490 C CA . ASP A 1 197 ? -11.321 -20.063 -7.031 1.00 97.00 197 ASP A CA 1
ATOM 1491 C C . ASP A 1 197 ? -11.395 -20.761 -5.657 1.00 97.00 197 ASP A C 1
ATOM 1493 O O . ASP A 1 197 ? -12.404 -21.384 -5.328 1.00 97.00 197 ASP A O 1
ATOM 1497 N N . ALA A 1 198 ? -10.358 -20.613 -4.824 1.00 95.94 198 ALA A N 1
ATOM 1498 C CA . ALA A 1 198 ? -10.348 -21.065 -3.433 1.00 95.94 198 ALA A CA 1
ATOM 1499 C C . ALA A 1 198 ? -11.093 -20.116 -2.464 1.00 95.94 198 ALA A C 1
ATOM 1501 O O . ALA A 1 198 ? -11.141 -20.380 -1.264 1.00 95.94 198 ALA A O 1
ATOM 1502 N N . GLY A 1 199 ? -11.671 -19.014 -2.953 1.00 95.06 199 GLY A N 1
ATOM 1503 C CA . GLY A 1 199 ? -12.427 -18.049 -2.149 1.00 95.06 199 GLY A CA 1
ATOM 1504 C C . GLY A 1 199 ? -11.558 -17.124 -1.293 1.00 95.06 199 GLY A C 1
ATOM 1505 O O . GLY A 1 199 ? -12.034 -16.578 -0.298 1.00 95.06 199 GLY A O 1
ATOM 1506 N N . LEU A 1 200 ? -10.282 -16.950 -1.646 1.00 96.25 200 LEU A N 1
ATOM 1507 C CA . LEU A 1 200 ? -9.355 -16.104 -0.898 1.00 96.25 200 LEU A CA 1
ATOM 1508 C C . LEU A 1 200 ? -9.372 -14.665 -1.419 1.00 96.25 200 LEU A C 1
ATOM 1510 O O . LEU A 1 200 ? -9.320 -14.418 -2.623 1.00 96.25 200 LEU A O 1
ATOM 1514 N N . HIS A 1 201 ? -9.356 -13.697 -0.501 1.00 97.25 201 HIS A N 1
ATOM 1515 C CA . HIS A 1 201 ? -8.991 -12.322 -0.833 1.00 97.25 201 HIS A CA 1
ATOM 1516 C C . HIS A 1 201 ? -7.546 -12.291 -1.356 1.00 97.25 201 HIS A C 1
ATOM 1518 O O . HIS A 1 201 ? -6.656 -12.954 -0.818 1.00 97.25 201 HIS A O 1
ATOM 1524 N N . VAL A 1 202 ? -7.307 -11.496 -2.398 1.00 98.38 202 VAL A N 1
ATOM 1525 C CA . VAL A 1 202 ? -5.982 -11.341 -3.012 1.00 98.38 202 VAL A CA 1
ATOM 1526 C C . VAL A 1 202 ? -5.640 -9.864 -3.057 1.00 98.38 202 VAL A C 1
ATOM 1528 O O . VAL A 1 202 ? -6.378 -9.089 -3.662 1.00 98.38 202 VAL A O 1
ATOM 1531 N N . GLY A 1 203 ? -4.519 -9.498 -2.442 1.00 98.44 203 GLY A N 1
ATOM 1532 C CA . GLY A 1 203 ? -3.895 -8.195 -2.622 1.00 98.44 203 GLY A CA 1
ATOM 1533 C C . GLY A 1 203 ? -2.764 -8.306 -3.635 1.00 98.44 203 GLY A C 1
ATOM 1534 O O . GLY A 1 203 ? -1.765 -8.975 -3.372 1.00 98.44 203 GLY A O 1
ATOM 1535 N N . MET A 1 204 ? -2.909 -7.663 -4.787 1.00 98.62 204 MET A N 1
ATOM 1536 C CA . MET A 1 204 ? -1.900 -7.647 -5.843 1.00 98.62 204 MET A CA 1
ATOM 1537 C C . MET A 1 204 ? -1.069 -6.372 -5.738 1.00 98.62 204 MET A C 1
ATOM 1539 O O . MET A 1 204 ? -1.611 -5.276 -5.813 1.00 98.62 204 MET A O 1
ATOM 1543 N N . HIS A 1 205 ? 0.245 -6.493 -5.576 1.00 98.62 205 HIS A N 1
ATOM 1544 C CA . HIS A 1 205 ? 1.164 -5.375 -5.781 1.00 98.62 205 HIS A CA 1
ATOM 1545 C C . HIS A 1 205 ? 1.188 -4.990 -7.257 1.00 98.62 205 HIS A C 1
ATOM 1547 O O . HIS A 1 205 ? 1.595 -5.814 -8.076 1.00 98.62 205 HIS A O 1
ATOM 1553 N N . ALA A 1 206 ? 0.788 -3.754 -7.562 1.00 98.56 206 ALA A N 1
ATOM 1554 C CA . ALA A 1 206 ? 0.868 -3.175 -8.898 1.00 98.56 206 ALA A CA 1
ATOM 1555 C C . ALA A 1 206 ? 1.123 -1.661 -8.821 1.00 98.56 206 ALA A C 1
ATOM 1557 O O . ALA A 1 206 ? 0.296 -0.900 -8.307 1.00 98.56 206 ALA A O 1
ATOM 1558 N N . ILE A 1 207 ? 2.266 -1.212 -9.344 1.00 98.25 207 ILE A N 1
ATOM 1559 C CA . ILE A 1 207 ? 2.651 0.207 -9.342 1.00 98.25 207 ILE A CA 1
ATOM 1560 C C . ILE A 1 207 ? 2.490 0.846 -10.722 1.00 98.25 207 ILE A C 1
ATOM 1562 O O . ILE A 1 207 ? 1.941 1.945 -10.830 1.00 98.25 207 ILE A O 1
ATOM 1566 N N . GLY A 1 208 ? 3.005 0.209 -11.770 1.00 98.25 208 GLY A N 1
ATOM 1567 C CA . GLY A 1 208 ? 3.003 0.762 -13.116 1.00 98.25 208 GLY A CA 1
ATOM 1568 C C . GLY A 1 208 ? 1.634 0.653 -13.787 1.00 98.25 208 GLY A C 1
ATOM 1569 O O . GLY A 1 208 ? 0.871 -0.269 -13.512 1.00 98.25 208 GLY A O 1
ATOM 1570 N N . ALA A 1 209 ? 1.318 1.578 -14.699 1.00 98.12 209 ALA A N 1
ATOM 1571 C CA . ALA A 1 209 ? 0.014 1.611 -15.369 1.00 98.12 209 ALA A CA 1
ATOM 1572 C C . ALA A 1 209 ? -0.339 0.278 -16.054 1.00 98.12 209 ALA A C 1
ATOM 1574 O O . ALA A 1 209 ? -1.468 -0.185 -15.949 1.00 98.12 209 ALA A O 1
ATOM 1575 N N . ARG A 1 210 ? 0.642 -0.388 -16.679 1.00 98.62 210 ARG A N 1
ATOM 1576 C CA . ARG A 1 210 ? 0.422 -1.676 -17.352 1.00 98.62 210 ARG A CA 1
ATOM 1577 C C . ARG A 1 210 ? 0.191 -2.819 -16.365 1.00 98.62 210 ARG A C 1
ATOM 1579 O O . ARG A 1 210 ? -0.618 -3.699 -16.635 1.00 98.62 210 ARG A O 1
ATOM 1586 N N . ALA A 1 211 ? 0.878 -2.805 -15.225 1.00 98.81 211 ALA A N 1
ATOM 1587 C CA . ALA A 1 211 ? 0.631 -3.753 -14.141 1.00 98.81 211 ALA A CA 1
ATOM 1588 C C . ALA A 1 211 ? -0.759 -3.571 -13.516 1.00 98.81 211 ALA A C 1
ATOM 1590 O O . ALA A 1 211 ? -1.421 -4.558 -13.191 1.00 98.81 211 ALA A O 1
ATOM 1591 N N . ILE A 1 212 ? -1.210 -2.325 -13.360 1.00 98.88 212 ILE A N 1
ATOM 1592 C CA . ILE A 1 212 ? -2.533 -2.014 -12.811 1.00 98.88 212 ILE A CA 1
ATOM 1593 C C . ILE A 1 212 ? -3.633 -2.460 -13.782 1.00 98.88 212 ILE A C 1
ATOM 1595 O O . ILE A 1 212 ? -4.543 -3.166 -13.350 1.00 98.88 212 ILE A O 1
ATOM 1599 N N . ASP A 1 213 ? -3.513 -2.136 -15.074 1.00 98.81 213 ASP A N 1
ATOM 1600 C CA . ASP A 1 213 ? -4.446 -2.586 -16.120 1.00 98.81 213 ASP A CA 1
ATOM 1601 C C . ASP A 1 213 ? -4.529 -4.122 -16.149 1.00 98.81 213 ASP A C 1
ATOM 1603 O O . ASP A 1 213 ? -5.603 -4.702 -16.006 1.00 98.81 213 ASP A O 1
ATOM 1607 N N . TRP A 1 214 ? -3.377 -4.798 -16.179 1.00 98.81 214 TRP A N 1
ATOM 1608 C CA . TRP A 1 214 ? -3.318 -6.261 -16.116 1.00 98.81 214 TRP A CA 1
ATOM 1609 C C . TRP A 1 214 ? -3.993 -6.826 -14.853 1.00 98.81 214 TRP A C 1
ATOM 1611 O O . TRP A 1 214 ? -4.640 -7.875 -14.902 1.00 98.81 214 TRP A O 1
ATOM 1621 N N . THR A 1 215 ? -3.862 -6.146 -13.709 1.00 98.88 215 THR A N 1
ATOM 1622 C CA . THR A 1 215 ? -4.445 -6.596 -12.436 1.00 98.88 215 THR A CA 1
ATOM 1623 C C . THR A 1 215 ? -5.967 -6.509 -12.463 1.00 98.88 215 THR A C 1
ATOM 1625 O O . THR A 1 215 ? -6.634 -7.470 -12.075 1.00 98.88 215 THR A O 1
ATOM 1628 N N . VAL A 1 216 ? -6.532 -5.390 -12.926 1.00 98.88 216 VAL A N 1
ATOM 1629 C CA . VAL A 1 216 ? -7.994 -5.227 -13.000 1.00 98.88 216 VAL A CA 1
ATOM 1630 C C . VAL A 1 216 ? -8.609 -6.178 -14.025 1.00 98.88 216 VAL A C 1
ATOM 1632 O O . VAL A 1 216 ? -9.632 -6.794 -13.729 1.00 98.88 216 VAL A O 1
ATOM 1635 N N . GLU A 1 217 ? -7.943 -6.391 -15.163 1.00 98.81 217 GLU A N 1
ATOM 1636 C CA . GLU A 1 217 ? -8.337 -7.382 -16.169 1.00 98.81 217 GLU A CA 1
ATOM 1637 C C . GLU A 1 217 ? -8.328 -8.797 -15.578 1.00 98.81 217 GLU A C 1
ATOM 1639 O O . GLU A 1 217 ? -9.284 -9.549 -15.742 1.00 98.81 217 GLU A O 1
ATOM 1644 N N . SER A 1 218 ? -7.296 -9.153 -14.807 1.00 98.75 218 SER A N 1
ATOM 1645 C CA . SER A 1 218 ? -7.201 -10.472 -14.165 1.00 98.75 218 SER A CA 1
ATOM 1646 C C . SER A 1 218 ? -8.309 -10.701 -13.130 1.00 98.75 218 SER A C 1
ATOM 1648 O O . SER A 1 218 ? -8.842 -11.808 -13.026 1.00 98.75 218 SER A O 1
ATOM 1650 N N . ILE A 1 219 ? -8.703 -9.656 -12.391 1.00 98.81 219 ILE A N 1
ATOM 1651 C CA . ILE A 1 219 ? -9.858 -9.707 -11.483 1.00 98.81 219 ILE A CA 1
ATOM 1652 C C . ILE A 1 219 ? -11.152 -9.926 -12.283 1.00 98.81 219 ILE A C 1
ATOM 1654 O O . ILE A 1 219 ? -11.956 -10.783 -11.915 1.00 98.81 219 ILE A O 1
ATOM 1658 N N . GLN A 1 220 ? -11.353 -9.186 -13.379 1.00 98.75 220 GLN A N 1
ATOM 1659 C CA . GLN A 1 220 ? -12.526 -9.326 -14.248 1.00 98.75 220 GLN A CA 1
ATOM 1660 C C . GLN A 1 220 ? -12.614 -10.722 -14.876 1.00 98.75 220 GLN A C 1
ATOM 1662 O O . GLN A 1 220 ? -13.677 -11.337 -14.839 1.00 98.75 220 GLN A O 1
ATOM 1667 N N . GLU A 1 221 ? -11.508 -11.244 -15.411 1.00 98.44 221 GLU A N 1
ATOM 1668 C CA . GLU A 1 221 ? -11.431 -12.581 -16.006 1.00 98.44 221 GLU A CA 1
ATOM 1669 C C . GLU A 1 221 ? -11.771 -13.675 -14.989 1.00 98.44 221 GLU A C 1
ATOM 1671 O O . GLU A 1 221 ? -12.566 -14.572 -15.283 1.00 98.44 221 GLU A O 1
ATOM 1676 N N . ALA A 1 222 ? -11.212 -13.592 -13.777 1.00 98.44 222 ALA A N 1
ATOM 1677 C CA . ALA A 1 222 ? -11.498 -14.559 -12.725 1.00 98.44 222 ALA A CA 1
ATOM 1678 C C . ALA A 1 222 ? -12.968 -14.509 -12.295 1.00 98.44 222 ALA A C 1
ATOM 1680 O O . ALA A 1 222 ? -13.614 -15.552 -12.248 1.00 98.44 222 ALA A O 1
ATOM 1681 N N . LEU A 1 223 ? -13.530 -13.314 -12.082 1.00 98.12 223 LEU A N 1
ATOM 1682 C CA . LEU A 1 223 ? -14.940 -13.141 -11.714 1.00 98.12 223 LEU A CA 1
ATOM 1683 C C . LEU A 1 223 ? -15.903 -13.560 -12.827 1.00 98.12 223 LEU A C 1
ATOM 1685 O O . LEU A 1 223 ? -16.974 -14.090 -12.540 1.00 98.12 223 LEU A O 1
ATOM 1689 N N . ALA A 1 224 ? -15.542 -13.346 -14.093 1.00 97.69 224 ALA A N 1
ATOM 1690 C CA . ALA A 1 224 ? -16.333 -13.813 -15.225 1.00 97.69 224 ALA A CA 1
ATOM 1691 C C . ALA A 1 224 ? -16.384 -15.346 -15.277 1.00 97.69 224 ALA A C 1
ATOM 1693 O O . ALA A 1 224 ? -17.411 -15.922 -15.642 1.00 97.69 224 ALA A O 1
ATOM 1694 N N . ALA A 1 225 ? -15.287 -16.006 -14.906 1.00 97.62 225 ALA A N 1
ATOM 1695 C CA . ALA A 1 225 ? -15.186 -17.454 -14.954 1.00 97.62 225 ALA A CA 1
ATOM 1696 C C . ALA A 1 225 ? -15.717 -18.149 -13.684 1.00 97.62 225 ALA A C 1
ATOM 1698 O O . ALA A 1 225 ? -16.340 -19.206 -13.794 1.00 97.62 225 ALA A O 1
ATOM 1699 N N . THR A 1 226 ? -15.523 -17.543 -12.510 1.00 97.44 226 THR A N 1
ATOM 1700 C CA . THR A 1 226 ? -15.979 -18.024 -11.197 1.00 97.44 226 THR A CA 1
ATOM 1701 C C . THR A 1 226 ? -16.623 -16.869 -10.400 1.00 97.44 226 THR A C 1
ATOM 1703 O O . THR A 1 226 ? -16.006 -16.295 -9.504 1.00 97.44 226 THR A O 1
ATOM 1706 N N . PRO A 1 227 ? -17.884 -16.494 -10.690 1.00 97.06 227 PRO A N 1
ATOM 1707 C CA . PRO A 1 227 ? -18.556 -15.367 -10.037 1.00 97.06 227 PRO A CA 1
ATOM 1708 C C . PRO A 1 227 ? -18.583 -15.454 -8.503 1.00 97.06 227 PRO A C 1
ATOM 1710 O O . PRO A 1 227 ? -19.383 -16.194 -7.931 1.00 97.06 227 PRO A O 1
ATOM 1713 N N . THR A 1 228 ? -17.767 -14.637 -7.830 1.00 94.81 228 THR A N 1
ATOM 1714 C CA . THR A 1 228 ? -17.684 -14.603 -6.361 1.00 94.81 228 THR A CA 1
ATOM 1715 C C . THR A 1 228 ? -17.707 -13.166 -5.853 1.00 94.81 228 THR A C 1
ATOM 1717 O O . THR A 1 228 ? -16.782 -12.391 -6.084 1.00 94.81 228 THR A O 1
ATOM 1720 N N . ARG A 1 229 ? -18.777 -12.785 -5.149 1.00 95.19 229 ARG A N 1
ATOM 1721 C CA . ARG A 1 229 ? -18.912 -11.436 -4.582 1.00 95.19 229 ARG A CA 1
ATOM 1722 C C . ARG A 1 229 ? -18.214 -11.315 -3.233 1.00 95.19 229 ARG A C 1
ATOM 1724 O O . ARG A 1 229 ? -18.238 -12.244 -2.434 1.00 95.19 229 ARG A O 1
ATOM 1731 N N . GLY A 1 230 ? -17.669 -10.133 -2.962 1.00 94.69 230 GLY A N 1
ATOM 1732 C CA . GLY A 1 230 ? -17.177 -9.761 -1.639 1.00 94.69 230 GLY A CA 1
ATOM 1733 C C . GLY A 1 230 ? -15.810 -10.332 -1.268 1.00 94.69 230 GLY A C 1
ATOM 1734 O O . GLY A 1 230 ? -15.437 -10.239 -0.107 1.00 94.69 230 GLY A O 1
ATOM 1735 N N . LEU A 1 231 ? -15.033 -10.869 -2.219 1.00 95.12 231 LEU A N 1
ATOM 1736 C CA . LEU A 1 231 ? -13.630 -11.239 -1.964 1.00 95.12 231 LEU A CA 1
ATOM 1737 C C . LEU A 1 231 ? -12.721 -10.016 -1.762 1.00 95.12 231 LEU A C 1
ATOM 1739 O O . LEU A 1 231 ? -11.585 -10.155 -1.311 1.00 95.12 231 LEU A O 1
ATOM 1743 N N . ARG A 1 232 ? -13.199 -8.812 -2.106 1.00 97.19 232 ARG A N 1
ATOM 1744 C CA . ARG A 1 232 ? -12.502 -7.532 -1.909 1.00 97.19 232 ARG A CA 1
ATOM 1745 C C . ARG A 1 232 ? -11.089 -7.501 -2.480 1.00 97.19 232 ARG A C 1
ATOM 1747 O O . ARG A 1 232 ? -10.237 -6.826 -1.914 1.00 97.19 232 ARG A O 1
ATOM 1754 N N . HIS A 1 233 ? -10.818 -8.238 -3.568 1.00 98.62 233 HIS A N 1
ATOM 1755 C CA . HIS A 1 233 ? -9.500 -8.224 -4.218 1.00 98.62 233 HIS A CA 1
ATOM 1756 C C . HIS A 1 233 ? -9.011 -6.790 -4.399 1.00 98.62 233 HIS A C 1
ATOM 1758 O O . HIS A 1 233 ? -9.810 -5.910 -4.736 1.00 98.62 233 HIS A O 1
ATOM 1764 N N . SER A 1 234 ? -7.725 -6.560 -4.169 1.00 98.44 234 SER A N 1
ATOM 1765 C CA . SER A 1 234 ? -7.170 -5.215 -4.148 1.00 98.44 234 SER A CA 1
ATOM 1766 C C . SER A 1 234 ? -5.922 -5.040 -4.977 1.00 98.44 234 SER A C 1
ATOM 1768 O O . SER A 1 234 ? -5.194 -5.986 -5.280 1.00 98.44 234 SER A O 1
ATOM 1770 N N . ILE A 1 235 ? -5.6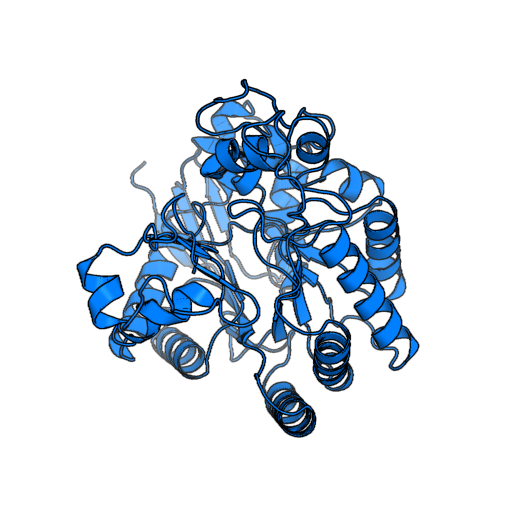96 -3.775 -5.312 1.00 98.81 235 ILE A N 1
ATOM 1771 C CA . ILE A 1 235 ? -4.546 -3.280 -6.041 1.00 98.81 235 ILE A CA 1
ATOM 1772 C C . ILE A 1 235 ? -3.703 -2.488 -5.039 1.00 98.81 235 ILE A C 1
ATOM 1774 O O . ILE A 1 235 ? -3.973 -1.321 -4.757 1.00 98.81 235 ILE A O 1
ATOM 1778 N N . ILE A 1 236 ? -2.706 -3.151 -4.459 1.00 98.69 236 ILE A N 1
ATOM 1779 C CA . ILE A 1 236 ? -1.752 -2.550 -3.529 1.00 98.69 236 ILE A CA 1
ATOM 1780 C C . ILE A 1 236 ? -0.851 -1.593 -4.303 1.00 98.69 236 ILE A C 1
ATOM 1782 O O . ILE A 1 236 ? -0.308 -1.954 -5.349 1.00 98.69 236 ILE A O 1
ATOM 1786 N N . HIS A 1 237 ? -0.704 -0.386 -3.758 1.00 98.12 237 HIS A N 1
ATOM 1787 C CA . HIS A 1 237 ? -0.161 0.823 -4.375 1.00 98.12 237 HIS A CA 1
ATOM 1788 C C . HIS A 1 237 ? -1.125 1.495 -5.353 1.00 98.12 237 HIS A C 1
ATOM 1790 O O . HIS A 1 237 ? -1.598 2.589 -5.060 1.00 98.12 237 HIS A O 1
ATOM 1796 N N . SER A 1 238 ? -1.442 0.874 -6.496 1.00 97.62 238 SER A N 1
ATOM 1797 C CA . SER A 1 238 ? -2.288 1.507 -7.525 1.00 97.62 238 SER A CA 1
ATOM 1798 C C . SER A 1 238 ? -1.822 2.941 -7.837 1.00 97.62 238 SER A C 1
ATOM 1800 O O . SER A 1 238 ? -2.591 3.903 -7.787 1.00 97.62 238 SER A O 1
ATOM 1802 N N . ASN A 1 239 ? -0.515 3.093 -8.068 1.00 96.25 239 ASN A N 1
ATOM 1803 C CA . ASN A 1 239 ? 0.147 4.397 -8.055 1.00 96.25 239 ASN A CA 1
ATOM 1804 C C . ASN A 1 239 ? -0.280 5.290 -9.222 1.00 96.25 239 ASN A C 1
ATOM 1806 O O . ASN A 1 239 ? -0.580 6.457 -9.001 1.00 96.25 239 ASN A O 1
ATOM 1810 N N . ILE A 1 240 ? -0.281 4.768 -10.449 1.00 96.75 240 ILE A N 1
ATOM 1811 C CA . ILE A 1 240 ? -0.586 5.539 -11.667 1.00 96.75 240 ILE A CA 1
ATOM 1812 C C . ILE A 1 240 ? -1.576 4.785 -12.574 1.00 96.75 240 ILE A C 1
ATOM 1814 O O . ILE A 1 240 ? -1.220 4.423 -13.697 1.00 96.75 240 ILE A O 1
ATOM 1818 N N . PRO A 1 241 ? -2.805 4.502 -12.105 1.00 98.12 241 PRO A N 1
ATOM 1819 C CA . PRO A 1 241 ? -3.798 3.784 -12.898 1.00 98.12 241 PRO A CA 1
ATOM 1820 C C . PRO A 1 241 ? -4.104 4.538 -14.198 1.00 98.12 241 PRO A C 1
ATOM 1822 O O . PRO A 1 241 ? -4.118 5.777 -14.237 1.00 98.12 241 PRO A O 1
ATOM 1825 N N . SER A 1 242 ? -4.364 3.793 -15.272 1.00 98.12 242 SER A N 1
ATOM 1826 C CA . SER A 1 242 ? -4.946 4.355 -16.491 1.00 98.12 242 SER A CA 1
ATOM 1827 C C . SER A 1 242 ? -6.403 4.776 -16.243 1.00 98.12 242 SER A C 1
ATOM 1829 O O . SER A 1 242 ? -7.014 4.394 -15.243 1.00 98.12 242 SER A O 1
ATOM 1831 N N . ASP A 1 243 ? -6.986 5.553 -17.157 1.00 98.12 243 ASP A N 1
ATOM 1832 C CA . ASP A 1 243 ? -8.418 5.882 -17.080 1.00 98.12 243 ASP A CA 1
ATOM 1833 C C . ASP A 1 243 ? -9.283 4.617 -17.213 1.00 98.12 243 ASP A C 1
ATOM 1835 O O . ASP A 1 243 ? -10.288 4.482 -16.519 1.00 98.12 243 ASP A O 1
ATOM 1839 N N . HIS A 1 244 ? -8.834 3.647 -18.019 1.00 98.19 244 HIS A N 1
ATOM 1840 C CA . HIS A 1 244 ? -9.469 2.336 -18.122 1.00 98.19 244 HIS A CA 1
ATOM 1841 C C . HIS A 1 244 ? -9.476 1.603 -16.775 1.00 98.19 244 HIS A C 1
ATOM 1843 O O . HIS A 1 244 ? -10.532 1.143 -16.344 1.00 98.19 244 HIS A O 1
ATOM 1849 N N . ALA A 1 245 ? -8.337 1.538 -16.078 1.00 98.75 245 ALA A N 1
ATOM 1850 C CA . ALA A 1 245 ? -8.273 0.905 -14.765 1.00 98.75 245 ALA A CA 1
ATOM 1851 C C . ALA A 1 245 ? -9.128 1.626 -13.722 1.00 98.75 245 ALA A C 1
ATOM 1853 O O . ALA A 1 245 ? -9.761 0.964 -12.904 1.00 98.75 245 ALA A O 1
ATOM 1854 N N . LEU A 1 246 ? -9.176 2.961 -13.741 1.00 98.88 246 LEU A N 1
ATOM 1855 C CA . LEU A 1 246 ? -10.040 3.732 -12.843 1.00 98.88 246 LEU A CA 1
ATOM 1856 C C . LEU A 1 246 ? -11.516 3.363 -13.025 1.00 98.88 246 LEU A C 1
ATOM 1858 O O . LEU A 1 246 ? -12.209 3.093 -12.042 1.00 98.88 246 LEU A O 1
ATOM 1862 N N . ASP A 1 247 ? -11.981 3.313 -14.271 1.00 98.81 247 ASP A N 1
ATOM 1863 C CA . ASP A 1 247 ? -13.362 2.951 -14.583 1.00 98.81 247 ASP A CA 1
ATOM 1864 C C . ASP A 1 247 ? -13.634 1.478 -14.226 1.00 98.81 247 ASP A C 1
ATOM 1866 O O . ASP A 1 247 ? -14.611 1.179 -13.539 1.00 98.81 247 ASP A O 1
ATOM 1870 N N . ALA A 1 248 ? -12.719 0.567 -14.573 1.00 98.81 248 ALA A N 1
ATOM 1871 C CA . ALA A 1 248 ? -12.823 -0.853 -14.245 1.00 98.81 248 ALA A CA 1
ATOM 1872 C C . ALA A 1 248 ? -12.868 -1.111 -12.729 1.00 98.81 248 ALA A C 1
ATOM 1874 O O . ALA A 1 248 ? -13.677 -1.914 -12.267 1.00 98.81 248 ALA A O 1
ATOM 1875 N N . MET A 1 249 ? -12.044 -0.422 -11.931 1.00 98.88 249 MET A N 1
ATOM 1876 C CA . MET A 1 249 ? -12.078 -0.531 -10.468 1.00 98.88 249 MET A CA 1
ATOM 1877 C C . MET A 1 249 ? -13.422 -0.063 -9.902 1.00 98.88 249 MET A C 1
ATOM 1879 O O . MET A 1 249 ? -13.985 -0.737 -9.040 1.00 98.88 249 MET A O 1
ATOM 1883 N N . ALA A 1 250 ? -13.978 1.045 -10.401 1.00 98.88 250 ALA A N 1
ATOM 1884 C CA . ALA A 1 250 ? -15.288 1.528 -9.965 1.00 98.88 250 ALA A CA 1
ATOM 1885 C C . ALA A 1 250 ? -16.413 0.526 -10.284 1.00 98.88 250 ALA A C 1
ATOM 1887 O O . ALA A 1 250 ? -17.279 0.262 -9.444 1.00 98.88 250 ALA A O 1
ATOM 1888 N N . GLU A 1 251 ? -16.386 -0.075 -11.476 1.00 98.75 251 GLU A N 1
ATOM 1889 C CA . GLU A 1 251 ? -17.330 -1.125 -11.869 1.00 98.75 251 GLU A CA 1
ATOM 1890 C C . GLU A 1 251 ? -17.182 -2.385 -11.007 1.00 98.75 251 GLU A C 1
ATOM 1892 O O . GLU A 1 251 ? -18.178 -2.905 -10.501 1.00 98.75 251 GLU A O 1
ATOM 1897 N N . LEU A 1 252 ? -15.949 -2.839 -10.761 1.00 98.88 252 LEU A N 1
ATOM 1898 C CA . LEU A 1 252 ? -15.658 -3.987 -9.900 1.00 98.88 252 LEU A CA 1
ATOM 1899 C C . LEU A 1 252 ? -16.158 -3.775 -8.464 1.00 98.88 252 LEU A C 1
ATOM 1901 O O . LEU A 1 252 ? -16.753 -4.688 -7.881 1.00 98.88 252 LEU A O 1
ATOM 1905 N N . GLN A 1 253 ? -15.977 -2.580 -7.895 1.00 98.69 253 GLN A N 1
ATOM 1906 C CA . GLN A 1 253 ? -16.459 -2.285 -6.543 1.00 98.69 253 GLN A CA 1
ATOM 1907 C C . GLN A 1 253 ? -17.984 -2.358 -6.483 1.00 98.69 253 GLN A C 1
ATOM 1909 O O . GLN A 1 253 ? -18.537 -3.019 -5.604 1.00 98.69 253 GLN A O 1
ATOM 1914 N N . ARG A 1 254 ? -18.664 -1.731 -7.447 1.00 98.25 254 ARG A N 1
ATOM 1915 C CA . ARG A 1 254 ? -20.128 -1.684 -7.514 1.00 98.25 254 ARG A CA 1
ATOM 1916 C C . ARG A 1 254 ? -20.750 -3.061 -7.754 1.00 98.25 254 ARG A C 1
ATOM 1918 O O . ARG A 1 254 ? -21.725 -3.423 -7.094 1.00 98.25 254 ARG A O 1
ATOM 1925 N N . ASP A 1 255 ? -20.204 -3.818 -8.699 1.00 98.06 255 ASP A N 1
ATOM 1926 C CA . ASP A 1 255 ? -20.854 -5.024 -9.214 1.00 98.06 255 ASP A CA 1
ATOM 1927 C C . ASP A 1 255 ? -20.399 -6.293 -8.482 1.00 98.06 255 ASP A C 1
ATOM 1929 O O . ASP A 1 255 ? -21.132 -7.287 -8.467 1.00 98.06 255 ASP A O 1
ATOM 1933 N N . TRP A 1 256 ? -19.232 -6.262 -7.832 1.00 98.25 256 TRP A N 1
ATOM 1934 C CA . TRP A 1 256 ? -18.627 -7.444 -7.213 1.00 98.25 256 TRP A CA 1
ATOM 1935 C C . TRP A 1 256 ? -18.125 -7.241 -5.785 1.00 98.25 256 TRP A C 1
ATOM 1937 O O . TRP A 1 256 ? -17.919 -8.233 -5.084 1.00 98.25 256 TRP A O 1
ATOM 1947 N N . GLY A 1 257 ? -17.947 -6.001 -5.324 1.00 98.06 257 GLY A N 1
ATOM 1948 C CA . GLY A 1 257 ? -17.242 -5.737 -4.071 1.00 98.06 257 GLY A CA 1
ATOM 1949 C C . GLY A 1 257 ? -15.788 -6.209 -4.151 1.00 98.06 257 GLY A C 1
ATOM 1950 O O . GLY A 1 257 ? -15.329 -6.962 -3.291 1.00 98.06 257 GLY A O 1
ATOM 1951 N N . ALA A 1 258 ? -15.094 -5.832 -5.229 1.00 98.31 258 ALA A N 1
ATOM 1952 C CA . ALA A 1 258 ? -13.688 -6.125 -5.511 1.00 98.31 258 ALA A CA 1
ATOM 1953 C C . ALA A 1 258 ? -13.034 -4.937 -6.245 1.00 98.31 258 ALA A C 1
ATOM 1955 O O . ALA A 1 258 ? -13.710 -3.971 -6.574 1.00 98.31 258 ALA A O 1
ATOM 1956 N N . GLY A 1 259 ? -11.730 -4.997 -6.518 1.00 98.44 259 GLY A N 1
ATOM 1957 C CA . GLY A 1 259 ? -11.014 -3.936 -7.233 1.00 98.44 259 GLY A CA 1
ATOM 1958 C C . GLY A 1 259 ? -10.734 -2.703 -6.369 1.00 98.44 259 GLY A C 1
ATOM 1959 O O . GLY A 1 259 ? -10.830 -1.575 -6.848 1.00 98.44 259 GLY A O 1
ATOM 1960 N N . TYR A 1 260 ? -10.434 -2.894 -5.082 1.00 98.75 260 TYR A N 1
ATOM 1961 C CA . TYR A 1 260 ? -10.152 -1.784 -4.167 1.00 98.75 260 TYR A CA 1
ATOM 1962 C C . TYR A 1 260 ? -8.692 -1.321 -4.282 1.00 98.75 260 TYR A C 1
ATOM 1964 O O . TYR A 1 260 ? -7.788 -2.142 -4.105 1.00 98.75 260 TYR A O 1
ATOM 1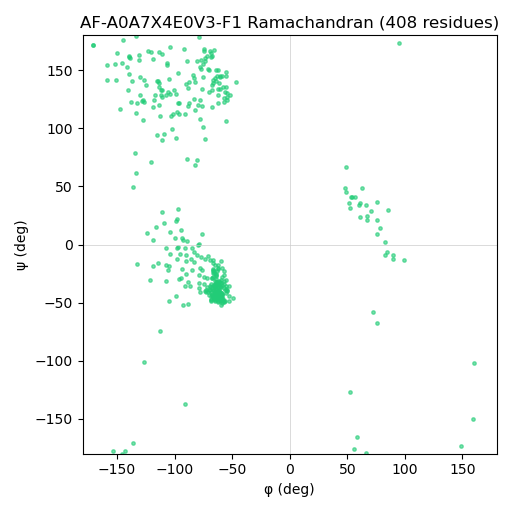972 N N . PRO A 1 261 ? -8.422 -0.028 -4.541 1.00 98.75 261 PRO A N 1
ATOM 1973 C CA . PRO A 1 261 ? -7.075 0.515 -4.426 1.00 98.75 261 PRO A CA 1
ATOM 1974 C C . PRO A 1 261 ? -6.605 0.506 -2.966 1.00 98.75 261 PRO A C 1
ATOM 1976 O O . PRO A 1 261 ? -7.352 0.887 -2.060 1.00 98.75 261 PRO A O 1
ATOM 1979 N N . GLU A 1 262 ? -5.341 0.145 -2.751 1.00 98.62 262 GLU A N 1
ATOM 1980 C CA . GLU A 1 262 ? -4.644 0.278 -1.467 1.00 98.62 262 GLU A CA 1
ATOM 1981 C C . GLU A 1 262 ? -3.398 1.180 -1.616 1.00 98.62 262 GLU A C 1
ATOM 1983 O O . GLU A 1 262 ? -2.270 0.675 -1.643 1.00 98.62 262 GLU A O 1
ATOM 1988 N N . PRO A 1 263 ? -3.575 2.503 -1.808 1.00 98.19 263 PRO A N 1
ATOM 1989 C CA . PRO A 1 263 ? -2.482 3.427 -2.096 1.00 98.19 263 PRO A CA 1
ATOM 1990 C C . PRO A 1 263 ? -1.646 3.785 -0.868 1.00 98.19 263 PRO A C 1
ATOM 1992 O O . PRO A 1 263 ? -2.116 3.728 0.268 1.00 98.19 263 PRO A O 1
ATOM 1995 N N . SER A 1 264 ? -0.419 4.248 -1.120 1.00 97.69 264 SER A N 1
ATOM 1996 C CA . SER A 1 264 ? 0.475 4.791 -0.091 1.00 97.69 264 SER A CA 1
ATOM 1997 C C . SER A 1 264 ? 0.658 6.299 -0.291 1.00 97.69 264 SER A C 1
ATOM 1999 O O . SER A 1 264 ? 1.578 6.708 -1.009 1.00 97.69 264 SER A O 1
ATOM 2001 N N . PRO A 1 265 ? -0.187 7.169 0.309 1.00 98.00 265 PRO A N 1
ATOM 2002 C CA . PRO A 1 265 ? -0.120 8.614 0.077 1.00 98.00 265 PRO A CA 1
ATOM 2003 C C . PRO A 1 265 ? 1.249 9.211 0.408 1.00 98.00 265 PRO A C 1
ATOM 2005 O O . PRO A 1 265 ? 1.727 10.103 -0.282 1.00 98.00 265 PRO A O 1
ATOM 2008 N N . THR A 1 266 ? 1.933 8.669 1.417 1.00 97.50 266 THR A N 1
ATOM 2009 C CA . THR A 1 266 ? 3.276 9.087 1.841 1.00 97.50 266 THR A CA 1
ATOM 2010 C C . THR A 1 266 ? 4.344 8.959 0.749 1.00 97.50 266 THR A C 1
ATOM 2012 O O . THR A 1 266 ? 5.409 9.564 0.882 1.00 97.50 266 THR A O 1
ATOM 2015 N N . PHE A 1 267 ? 4.085 8.239 -0.349 1.00 97.62 267 PHE A N 1
ATOM 2016 C CA . PHE A 1 267 ? 5.019 8.119 -1.473 1.00 97.62 267 PHE A CA 1
ATOM 2017 C C . PHE A 1 267 ? 5.212 9.436 -2.230 1.00 97.62 267 PHE A C 1
ATOM 2019 O O . PHE A 1 267 ? 6.311 9.682 -2.719 1.00 97.62 267 PHE A O 1
ATOM 2026 N N . THR A 1 268 ? 4.211 10.328 -2.262 1.00 97.25 268 THR A N 1
ATOM 2027 C CA . THR A 1 268 ? 4.382 11.682 -2.830 1.00 97.25 268 THR A CA 1
ATOM 2028 C C . THR A 1 268 ? 5.257 12.574 -1.951 1.00 97.25 268 THR A C 1
ATOM 2030 O O . THR A 1 268 ? 5.630 13.660 -2.377 1.00 97.25 268 THR A O 1
ATOM 2033 N N . TRP A 1 269 ? 5.581 12.132 -0.733 1.00 97.19 269 TRP A N 1
ATOM 2034 C CA . TRP A 1 269 ? 6.327 12.891 0.264 1.00 97.19 269 TRP A CA 1
ATOM 2035 C C . TRP A 1 269 ? 7.704 12.308 0.551 1.00 97.19 269 TRP A C 1
ATOM 2037 O O . TRP A 1 269 ? 8.706 12.853 0.098 1.00 97.19 269 TRP A O 1
ATOM 2047 N N . TRP A 1 270 ? 7.756 11.198 1.290 1.00 97.19 270 TRP A N 1
ATOM 2048 C CA . TRP A 1 270 ? 8.981 10.667 1.893 1.00 97.19 270 TRP A CA 1
ATOM 2049 C C . TRP A 1 270 ? 9.998 10.221 0.842 1.00 97.19 270 TRP A C 1
ATOM 2051 O O . TRP A 1 270 ? 11.187 10.500 0.949 1.00 97.19 270 TRP A O 1
ATOM 2061 N N . ILE A 1 271 ? 9.499 9.575 -0.210 1.00 96.00 271 ILE A N 1
ATOM 2062 C CA . ILE A 1 271 ? 10.254 9.209 -1.417 1.00 96.00 271 ILE A CA 1
ATOM 2063 C C . ILE A 1 271 ? 9.814 10.048 -2.626 1.00 96.00 271 ILE A C 1
ATOM 2065 O O . ILE A 1 271 ? 10.066 9.682 -3.776 1.00 96.00 271 ILE A O 1
ATOM 2069 N N . GLY A 1 272 ? 9.159 11.182 -2.355 1.00 96.81 272 GLY A N 1
ATOM 2070 C CA . GLY A 1 272 ? 8.512 12.024 -3.350 1.00 96.81 272 GLY A CA 1
ATOM 2071 C C . GLY A 1 272 ? 9.490 12.644 -4.341 1.00 96.81 272 GLY A C 1
ATOM 2072 O O . GLY A 1 272 ? 9.159 12.807 -5.507 1.00 96.81 272 GLY A O 1
ATOM 2073 N N . ASP A 1 273 ? 10.716 12.953 -3.944 1.00 97.62 273 ASP A N 1
ATOM 2074 C CA . ASP A 1 273 ? 11.698 13.495 -4.887 1.00 97.62 273 ASP A CA 1
ATOM 2075 C C . ASP A 1 273 ? 12.127 12.444 -5.921 1.00 97.62 273 ASP A C 1
ATOM 2077 O O . ASP A 1 273 ? 12.119 12.709 -7.124 1.00 97.62 273 ASP A O 1
ATOM 2081 N N . THR A 1 274 ? 12.399 11.215 -5.469 1.00 96.44 274 THR A N 1
ATOM 2082 C CA . THR A 1 274 ? 12.717 10.079 -6.348 1.00 96.44 274 THR A CA 1
ATOM 2083 C C . THR A 1 274 ? 11.553 9.758 -7.281 1.00 96.44 274 THR A C 1
ATOM 2085 O O . THR A 1 274 ? 11.750 9.541 -8.475 1.00 96.44 274 THR A O 1
ATOM 2088 N N . TYR A 1 275 ? 10.327 9.751 -6.754 1.00 96.94 275 TYR A N 1
ATOM 2089 C CA . TYR A 1 275 ? 9.130 9.467 -7.542 1.00 96.94 275 TYR A CA 1
ATOM 2090 C C . TYR A 1 275 ? 8.875 10.544 -8.595 1.00 96.94 275 TYR A C 1
ATOM 2092 O O . TYR A 1 275 ? 8.672 10.203 -9.758 1.00 96.94 275 TYR A O 1
ATOM 2100 N N . ALA A 1 276 ? 8.965 11.825 -8.237 1.00 97.75 276 ALA A N 1
ATOM 2101 C CA . ALA A 1 276 ? 8.862 12.914 -9.201 1.00 97.75 276 ALA A CA 1
ATOM 2102 C C . ALA A 1 276 ? 9.926 12.760 -10.298 1.00 97.75 276 ALA A C 1
ATOM 2104 O O . ALA A 1 276 ? 9.592 12.764 -11.481 1.00 97.75 276 ALA A O 1
ATOM 2105 N N . GLY A 1 277 ? 11.186 12.520 -9.922 1.00 97.69 277 GLY A N 1
ATOM 2106 C CA . GLY A 1 277 ? 12.286 12.336 -10.869 1.00 97.69 277 GLY A CA 1
ATOM 2107 C C . GLY A 1 277 ? 12.097 11.162 -11.836 1.00 97.69 277 GLY A C 1
ATOM 2108 O O . GLY A 1 277 ? 12.463 11.266 -13.005 1.00 97.69 277 GLY A O 1
ATOM 2109 N N . ASN A 1 278 ? 11.513 10.056 -11.381 1.00 97.56 278 ASN A N 1
ATOM 2110 C CA . ASN A 1 278 ? 11.329 8.864 -12.209 1.00 97.56 278 ASN A CA 1
ATOM 2111 C C . ASN A 1 278 ? 10.022 8.870 -13.014 1.00 97.56 278 ASN A C 1
ATOM 2113 O O . ASN A 1 278 ? 9.990 8.327 -14.113 1.00 97.56 278 ASN A O 1
ATOM 2117 N N . PHE A 1 279 ? 8.941 9.472 -12.516 1.00 97.12 279 PHE A N 1
ATOM 2118 C CA . PHE A 1 279 ? 7.682 9.576 -13.266 1.00 97.12 279 PHE A CA 1
ATOM 2119 C C . PHE A 1 279 ? 7.654 10.777 -14.217 1.00 97.12 279 PHE A C 1
ATOM 2121 O O . PHE A 1 279 ? 6.912 10.769 -15.199 1.00 97.12 279 PHE A O 1
ATOM 2128 N N . GLY A 1 280 ? 8.479 11.788 -13.958 1.00 97.69 280 GLY A N 1
ATOM 2129 C CA . GLY A 1 280 ? 8.536 12.996 -14.763 1.00 97.69 280 GLY A CA 1
ATOM 2130 C C . GLY A 1 280 ? 7.259 13.838 -14.700 1.00 97.69 280 GLY A C 1
ATOM 2131 O O . GLY A 1 280 ? 6.307 13.496 -13.992 1.00 97.69 280 GLY A O 1
ATOM 2132 N N . PRO A 1 281 ? 7.221 14.963 -15.430 1.00 96.81 281 PRO A N 1
ATOM 2133 C CA . PRO A 1 281 ? 6.200 15.993 -15.248 1.00 96.81 281 PRO A CA 1
ATOM 2134 C C . PRO A 1 281 ? 4.787 15.551 -15.640 1.00 96.81 281 PRO A C 1
ATOM 2136 O O . PRO A 1 281 ? 3.828 16.116 -15.136 1.00 96.81 281 PRO A O 1
ATOM 2139 N N . GLU A 1 282 ? 4.635 14.562 -16.524 1.00 96.44 282 GLU A N 1
ATOM 2140 C CA . GLU A 1 282 ? 3.314 14.111 -16.979 1.00 96.44 282 GLU A CA 1
ATOM 2141 C C . GLU A 1 282 ? 2.738 13.013 -16.078 1.00 96.44 282 GLU A C 1
ATOM 2143 O O . GLU A 1 282 ? 1.621 13.144 -15.579 1.00 96.44 282 GLU A O 1
ATOM 2148 N N . ARG A 1 283 ? 3.497 11.939 -15.807 1.00 96.94 283 ARG A N 1
ATOM 2149 C CA . ARG A 1 283 ? 2.989 10.828 -14.981 1.00 96.94 283 ARG A CA 1
ATOM 2150 C C . ARG A 1 283 ? 2.933 11.179 -13.500 1.00 96.94 283 ARG A C 1
ATOM 2152 O O . ARG A 1 283 ? 2.065 10.650 -12.811 1.00 96.94 283 ARG A O 1
ATOM 2159 N N . ALA A 1 284 ? 3.788 12.082 -13.007 1.00 97.50 284 ALA A N 1
ATOM 2160 C CA . ALA A 1 284 ? 3.716 12.530 -11.615 1.00 97.50 284 ALA A CA 1
ATOM 2161 C C . ALA A 1 284 ? 2.345 13.150 -11.287 1.00 97.50 284 ALA A C 1
ATOM 2163 O O . ALA A 1 284 ? 1.815 12.917 -10.204 1.00 97.50 284 ALA A O 1
ATOM 2164 N N . LEU A 1 285 ? 1.704 13.845 -12.233 1.00 97.69 285 LEU A N 1
ATOM 2165 C CA . LEU A 1 285 ? 0.366 14.418 -12.025 1.00 97.69 285 LEU A CA 1
ATOM 2166 C C . LEU A 1 285 ? -0.715 13.358 -11.769 1.00 97.69 285 LEU A C 1
ATOM 2168 O O . LEU A 1 285 ? -1.730 13.668 -11.152 1.00 97.69 285 LEU A O 1
ATOM 2172 N N . ARG A 1 286 ? -0.489 12.112 -12.203 1.00 95.69 286 ARG A N 1
ATOM 2173 C CA . ARG A 1 286 ? -1.411 10.978 -12.035 1.00 95.69 286 ARG A CA 1
ATOM 2174 C C . ARG A 1 286 ? -1.085 10.091 -10.834 1.00 95.69 286 ARG A C 1
ATOM 2176 O O . ARG A 1 286 ? -1.794 9.119 -10.597 1.00 95.69 286 ARG A O 1
ATOM 2183 N N . LEU A 1 287 ? -0.010 10.382 -10.097 1.00 96.94 287 LEU A N 1
ATOM 2184 C CA . LEU A 1 287 ? 0.389 9.578 -8.944 1.00 96.94 287 LEU A CA 1
ATOM 2185 C C . LEU A 1 287 ? -0.640 9.716 -7.817 1.00 96.94 287 LEU A C 1
ATOM 2187 O O . LEU A 1 287 ? -0.987 10.843 -7.461 1.00 96.94 287 LEU A O 1
ATOM 2191 N N . ASN A 1 288 ? -1.062 8.601 -7.214 1.00 97.19 288 ASN A N 1
ATOM 2192 C CA . ASN A 1 288 ? -2.032 8.562 -6.116 1.00 97.19 288 ASN A CA 1
ATOM 2193 C C . ASN A 1 288 ? -3.292 9.405 -6.430 1.00 97.19 288 ASN A C 1
ATOM 2195 O O . ASN A 1 288 ? -3.487 10.458 -5.812 1.00 97.19 288 ASN A O 1
ATOM 2199 N N . PRO A 1 289 ? -4.110 9.011 -7.426 1.00 98.12 289 PRO A N 1
ATOM 2200 C CA . PRO A 1 289 ? -5.160 9.866 -7.973 1.00 98.12 289 PRO A CA 1
ATOM 2201 C C . PRO A 1 289 ? -6.448 9.835 -7.125 1.00 98.12 289 PRO A C 1
ATOM 2203 O O . PRO A 1 289 ? -7.479 9.280 -7.515 1.00 98.12 289 PRO A O 1
ATOM 2206 N N . PHE A 1 290 ? -6.380 10.399 -5.915 1.00 98.75 290 PHE A N 1
ATOM 2207 C CA . PHE A 1 290 ? -7.459 10.327 -4.924 1.00 98.75 290 PHE A CA 1
ATOM 2208 C C . PHE A 1 290 ? -8.734 11.061 -5.348 1.00 98.75 290 PHE A C 1
ATOM 2210 O O . PHE A 1 290 ? -9.831 10.593 -5.036 1.00 98.75 290 PHE A O 1
ATOM 2217 N N . ARG A 1 291 ? -8.623 12.185 -6.072 1.00 98.69 291 ARG A N 1
ATOM 2218 C CA . ARG A 1 291 ? -9.804 12.892 -6.590 1.00 98.69 291 ARG A CA 1
ATOM 2219 C C . ARG A 1 291 ? -10.496 12.056 -7.656 1.00 98.69 291 ARG A C 1
ATOM 2221 O O . ARG A 1 291 ? -11.716 11.916 -7.611 1.00 98.69 291 ARG A O 1
ATOM 2228 N N . SER A 1 292 ? -9.728 11.437 -8.544 1.00 98.75 292 SER A N 1
ATOM 2229 C CA . SER A 1 292 ? -10.270 10.535 -9.559 1.00 98.75 292 SER A CA 1
ATOM 2230 C C . SER A 1 292 ? -10.998 9.326 -8.957 1.00 98.75 292 SER A C 1
ATOM 2232 O O . SER A 1 292 ? -12.020 8.913 -9.511 1.00 98.75 292 SER A O 1
ATOM 2234 N N . TYR A 1 293 ? -10.523 8.777 -7.827 1.00 98.81 293 TYR A N 1
ATOM 2235 C CA . TYR A 1 293 ? -11.259 7.754 -7.068 1.00 98.81 293 TYR A CA 1
ATOM 2236 C C . TYR A 1 293 ? -12.569 8.314 -6.490 1.00 98.81 293 TYR A C 1
ATOM 2238 O O . TYR A 1 293 ? -13.636 7.724 -6.674 1.00 98.81 293 TYR A O 1
ATOM 2246 N N . GLN A 1 294 ? -12.506 9.477 -5.830 1.00 98.62 294 GLN A N 1
ATOM 2247 C CA . GLN A 1 294 ? -13.661 10.124 -5.198 1.00 98.62 294 GLN A CA 1
ATOM 2248 C C . GLN A 1 294 ? -14.776 10.451 -6.204 1.00 98.62 294 GLN A C 1
ATOM 2250 O O . GLN A 1 294 ? -15.947 10.182 -5.937 1.00 98.62 294 GLN A O 1
ATOM 2255 N N . GLU A 1 295 ? -14.432 10.994 -7.373 1.00 98.56 295 GLU A N 1
ATOM 2256 C CA . GLU A 1 295 ? -15.391 11.370 -8.423 1.00 98.56 295 GLU A CA 1
ATOM 2257 C C . GLU A 1 295 ? -16.117 10.164 -9.033 1.00 98.56 295 GLU A C 1
ATOM 2259 O O . GLU A 1 295 ? -17.238 10.296 -9.526 1.00 98.56 295 GLU A O 1
ATOM 2264 N N . ARG A 1 296 ? -15.519 8.972 -8.937 1.00 98.56 296 ARG A N 1
ATOM 2265 C CA . ARG A 1 296 ? -16.120 7.697 -9.353 1.00 98.56 296 ARG A CA 1
ATOM 2266 C C . ARG A 1 296 ? -16.913 7.006 -8.243 1.00 98.56 296 ARG A C 1
ATOM 2268 O O . ARG A 1 296 ? -17.420 5.908 -8.453 1.00 98.56 296 ARG A O 1
ATOM 2275 N N . GLY A 1 297 ? -17.028 7.628 -7.068 1.00 98.25 297 GLY A N 1
ATOM 2276 C CA . GLY A 1 297 ? -17.712 7.048 -5.911 1.00 98.25 297 GLY A CA 1
ATOM 2277 C C . GLY A 1 297 ? -16.999 5.825 -5.330 1.00 98.25 297 GLY A C 1
ATOM 2278 O O . GLY A 1 297 ? -17.637 5.011 -4.664 1.00 98.25 297 GLY A O 1
ATOM 2279 N N . MET A 1 298 ? -15.700 5.678 -5.599 1.00 98.69 298 MET A N 1
ATOM 2280 C CA . MET A 1 298 ? -14.895 4.574 -5.087 1.00 98.69 298 MET A CA 1
ATOM 2281 C C . MET A 1 298 ? -14.517 4.809 -3.627 1.00 98.69 298 MET A C 1
ATOM 2283 O O . MET A 1 298 ? -14.333 5.946 -3.189 1.00 98.69 298 MET A O 1
ATOM 2287 N N . ILE A 1 299 ? -14.309 3.713 -2.900 1.00 98.62 299 ILE A N 1
ATOM 2288 C CA . ILE A 1 299 ? -13.578 3.726 -1.631 1.00 98.62 299 ILE A CA 1
ATOM 2289 C C . ILE A 1 299 ? -12.191 3.106 -1.830 1.00 98.62 299 ILE A C 1
ATOM 2291 O O . ILE A 1 299 ? -11.980 2.294 -2.736 1.00 98.62 299 ILE A O 1
ATOM 2295 N N . TRP A 1 300 ? -11.241 3.494 -0.983 1.00 98.75 300 TRP A N 1
ATOM 2296 C CA . TRP A 1 300 ? -9.872 2.973 -0.976 1.00 98.75 300 TRP A CA 1
ATOM 2297 C C . TRP A 1 300 ? -9.330 2.915 0.451 1.00 98.75 300 TRP A C 1
ATOM 2299 O O . TRP A 1 300 ? -9.787 3.654 1.326 1.00 98.75 300 TRP A O 1
ATOM 2309 N N . ALA A 1 301 ? -8.347 2.049 0.679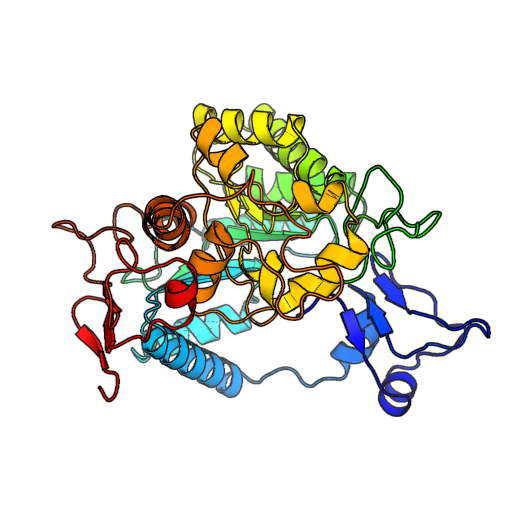 1.00 98.25 301 ALA A N 1
ATOM 2310 C CA . ALA A 1 301 ? -7.704 1.889 1.979 1.00 98.25 301 ALA A CA 1
ATOM 2311 C C . ALA A 1 301 ? -6.251 2.356 1.904 1.00 98.25 301 ALA A C 1
ATOM 2313 O O . ALA A 1 301 ? -5.425 1.734 1.245 1.00 98.25 301 ALA A O 1
ATOM 2314 N N . SER A 1 302 ? -5.936 3.466 2.561 1.00 98.25 302 SER A N 1
ATOM 2315 C CA . SER A 1 302 ? -4.591 4.034 2.509 1.00 98.25 302 SER A CA 1
ATOM 2316 C C . SER A 1 302 ? -3.655 3.356 3.509 1.00 98.25 302 SER A C 1
ATOM 2318 O O . SER A 1 302 ? -4.044 3.040 4.633 1.00 98.25 302 SER A O 1
ATOM 2320 N N . GLY A 1 303 ? -2.395 3.185 3.116 1.00 96.25 303 GLY A N 1
ATOM 2321 C CA . GLY A 1 303 ? -1.330 2.656 3.965 1.00 96.25 303 GLY A CA 1
ATOM 2322 C C . GLY A 1 303 ? -0.048 3.485 3.889 1.00 96.25 303 GLY A C 1
ATOM 2323 O O . GLY A 1 303 ? 0.039 4.483 3.179 1.00 96.25 303 GLY A O 1
ATOM 2324 N N . SER A 1 304 ? 0.968 3.077 4.646 1.00 95.69 304 SER A N 1
ATOM 2325 C CA . SER A 1 304 ? 2.315 3.670 4.596 1.00 95.69 304 SER A CA 1
ATOM 2326 C C . SER A 1 304 ? 3.332 2.794 3.871 1.00 95.69 304 SER A C 1
ATOM 2328 O O . SER A 1 304 ? 4.393 3.281 3.478 1.00 95.69 304 SER A O 1
ATOM 2330 N N . ASP A 1 305 ? 3.030 1.502 3.718 1.00 95.38 305 ASP A N 1
ATOM 2331 C CA . ASP A 1 305 ? 3.997 0.490 3.288 1.00 95.38 305 ASP A CA 1
ATOM 2332 C C . ASP A 1 305 ? 5.264 0.490 4.168 1.00 95.38 305 ASP A C 1
ATOM 2334 O O . ASP A 1 305 ? 6.398 0.442 3.693 1.00 95.38 305 ASP A O 1
ATOM 2338 N N . PHE A 1 306 ? 5.092 0.636 5.486 1.00 94.00 306 PHE A N 1
ATOM 2339 C CA . PHE A 1 306 ? 6.206 0.566 6.429 1.00 94.00 306 PHE A CA 1
ATOM 2340 C C . PHE A 1 306 ? 6.955 -0.770 6.262 1.00 94.00 306 PHE A C 1
ATOM 2342 O O . PHE A 1 306 ? 6.353 -1.835 6.219 1.00 94.00 306 PHE A O 1
ATOM 2349 N N . PHE A 1 307 ? 8.282 -0.788 6.160 1.00 89.94 307 PHE A N 1
ATOM 2350 C CA . PHE A 1 307 ? 9.246 0.258 6.525 1.00 89.94 307 PHE A CA 1
ATOM 2351 C C . PHE A 1 307 ? 9.763 1.144 5.376 1.00 89.94 307 PHE A C 1
ATOM 2353 O O . PHE A 1 307 ? 10.810 1.771 5.524 1.00 89.94 307 PHE A O 1
ATOM 2360 N N . VAL A 1 308 ? 9.060 1.230 4.242 1.00 92.94 308 VAL A N 1
ATOM 2361 C CA . VAL A 1 308 ? 9.443 2.115 3.122 1.00 92.94 308 VAL A CA 1
ATOM 2362 C C . VAL A 1 308 ? 9.234 3.587 3.478 1.00 92.94 308 VAL A C 1
ATOM 2364 O O . VAL A 1 308 ? 10.100 4.421 3.207 1.00 92.94 308 VAL A O 1
ATOM 2367 N N . THR A 1 309 ? 8.106 3.915 4.112 1.00 95.44 309 THR A N 1
ATOM 2368 C CA . THR A 1 309 ? 7.822 5.267 4.616 1.00 95.44 309 THR A CA 1
ATOM 2369 C C . THR A 1 309 ? 7.335 5.239 6.071 1.00 95.44 309 THR A C 1
ATOM 2371 O O . THR A 1 309 ? 6.949 4.174 6.563 1.00 95.44 309 THR A O 1
ATOM 2374 N N . PRO A 1 310 ? 7.362 6.378 6.793 1.00 95.69 310 PRO A N 1
ATOM 2375 C CA . PRO A 1 310 ? 6.850 6.461 8.159 1.00 95.69 310 PRO A CA 1
ATOM 2376 C C . PRO A 1 310 ? 5.371 6.065 8.249 1.00 95.69 310 PRO A C 1
ATOM 2378 O O . PRO A 1 310 ? 4.554 6.511 7.445 1.00 95.69 310 PRO A O 1
ATOM 2381 N N . PHE A 1 311 ? 5.017 5.263 9.256 1.00 96.12 311 PHE A N 1
ATOM 2382 C CA . PHE A 1 311 ? 3.656 4.746 9.416 1.00 96.12 311 PHE A CA 1
ATOM 2383 C C . PHE A 1 311 ? 2.603 5.689 10.021 1.00 96.12 311 PHE A C 1
ATOM 2385 O O . PHE A 1 311 ? 1.440 5.463 9.693 1.00 96.12 311 PHE A O 1
ATOM 2392 N N . PRO A 1 312 ? 2.912 6.712 10.855 1.00 97.00 312 PRO A N 1
ATOM 2393 C CA . PRO A 1 312 ? 1.857 7.495 11.501 1.00 97.00 312 PRO A CA 1
ATOM 2394 C C . PRO A 1 312 ? 0.859 8.089 10.499 1.00 97.00 312 PRO A C 1
ATOM 2396 O O . PRO A 1 312 ? 1.249 8.825 9.589 1.00 97.00 312 PRO A O 1
ATOM 2399 N N . ALA A 1 313 ? -0.434 7.798 10.691 1.00 96.25 313 ALA A N 1
ATOM 2400 C CA . ALA A 1 313 ? -1.496 8.114 9.729 1.00 96.25 313 ALA A CA 1
ATOM 2401 C C . ALA A 1 313 ? -1.559 9.604 9.354 1.00 96.25 313 ALA A C 1
ATOM 2403 O O . ALA A 1 313 ? -1.863 9.938 8.210 1.00 96.25 313 ALA A O 1
ATOM 2404 N N . ARG A 1 314 ? -1.178 10.502 10.273 1.00 96.31 314 ARG A N 1
ATOM 2405 C CA . ARG A 1 314 ? -1.081 11.949 10.024 1.00 96.31 314 ARG A CA 1
ATOM 2406 C C . ARG A 1 314 ? -0.234 12.302 8.795 1.00 96.31 314 ARG A C 1
ATOM 2408 O O . ARG A 1 314 ? -0.577 13.224 8.063 1.00 96.31 314 ARG A O 1
ATOM 2415 N N . TYR A 1 315 ? 0.836 11.545 8.524 1.00 97.81 315 TYR A N 1
ATOM 2416 C CA . TYR A 1 315 ? 1.690 11.764 7.355 1.00 97.81 315 TYR A CA 1
ATOM 2417 C C . TYR A 1 315 ? 0.956 11.428 6.060 1.00 97.81 315 TYR A C 1
ATOM 2419 O O . TYR A 1 315 ? 1.065 12.159 5.078 1.00 97.81 315 TYR A O 1
ATOM 2427 N N . GLY A 1 316 ? 0.186 10.340 6.063 1.00 97.75 316 GLY A N 1
ATOM 2428 C CA . GLY A 1 316 ? -0.626 9.932 4.925 1.00 97.75 316 GLY A CA 1
ATOM 2429 C C . GLY A 1 316 ? -1.821 10.856 4.690 1.00 97.75 316 GLY A C 1
ATOM 2430 O O . GLY A 1 316 ? -2.088 11.226 3.546 1.00 97.75 316 GLY A O 1
ATOM 2431 N N . VAL A 1 317 ? -2.491 11.298 5.760 1.00 98.31 317 VAL A N 1
ATOM 2432 C 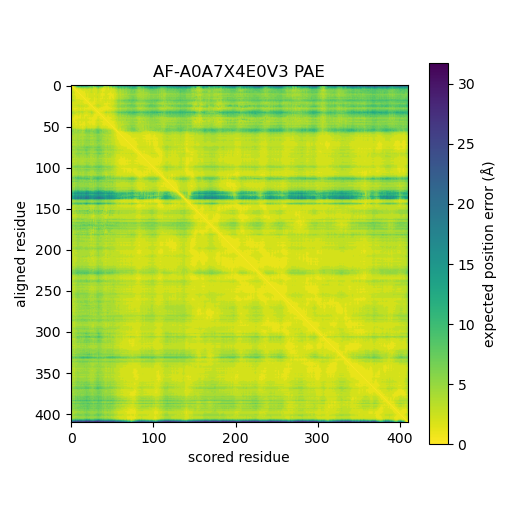CA . VAL A 1 317 ? -3.566 12.301 5.694 1.00 98.31 317 VAL A CA 1
ATOM 2433 C C . VAL A 1 317 ? -3.028 13.603 5.105 1.00 98.31 317 VAL A C 1
ATOM 2435 O O . VAL A 1 317 ? -3.551 14.076 4.100 1.00 98.31 317 VAL A O 1
ATOM 2438 N N . TRP A 1 318 ? -1.925 14.128 5.648 1.00 98.38 318 TRP A N 1
ATOM 2439 C CA . TRP A 1 318 ? -1.262 15.315 5.111 1.00 98.38 318 TRP A CA 1
ATOM 2440 C C . TRP A 1 318 ? -0.870 15.143 3.639 1.00 98.38 318 TRP A C 1
ATOM 2442 O O . TRP A 1 318 ? -1.195 15.999 2.819 1.00 98.38 318 TRP A O 1
ATOM 2452 N N . ALA A 1 319 ? -0.229 14.030 3.270 1.00 98.25 319 ALA A N 1
ATOM 2453 C CA . ALA A 1 319 ? 0.234 13.803 1.901 1.00 98.25 319 ALA A CA 1
ATOM 2454 C C . ALA A 1 319 ? -0.923 13.695 0.890 1.00 98.25 319 ALA A C 1
ATOM 2456 O O . ALA A 1 319 ? -0.772 14.137 -0.249 1.00 98.25 319 ALA A O 1
ATOM 2457 N N . SER A 1 320 ? -2.087 13.190 1.317 1.00 98.44 320 SER A N 1
ATOM 2458 C CA . SER A 1 320 ? -3.307 13.117 0.495 1.00 98.44 320 SER A CA 1
ATOM 2459 C C . SER A 1 320 ? -3.885 14.493 0.149 1.00 98.44 320 SER A C 1
ATOM 2461 O O . SER A 1 320 ? -4.518 14.654 -0.896 1.00 98.44 320 SER A O 1
ATOM 2463 N N . VAL A 1 321 ? -3.646 15.488 1.009 1.00 98.25 321 VAL A N 1
ATOM 2464 C CA . VAL A 1 321 ? -4.094 16.873 0.818 1.00 98.25 321 VAL A CA 1
ATOM 2465 C C . VAL A 1 321 ? -3.007 17.700 0.120 1.00 98.25 321 VAL A C 1
ATOM 2467 O O . VAL A 1 321 ? -3.264 18.342 -0.898 1.00 98.25 321 VAL A O 1
ATOM 2470 N N . ALA A 1 322 ? -1.781 17.674 0.650 1.00 97.50 322 ALA A N 1
ATOM 2471 C CA . ALA A 1 322 ? -0.690 18.562 0.252 1.00 97.50 322 ALA A CA 1
ATOM 2472 C C . ALA A 1 322 ? 0.002 18.144 -1.052 1.00 97.50 322 ALA A C 1
ATOM 2474 O O . ALA A 1 322 ? 0.395 19.019 -1.824 1.00 97.50 322 ALA A O 1
ATOM 2475 N N . ARG A 1 323 ? 0.169 16.830 -1.282 1.00 97.44 323 ARG A N 1
ATOM 2476 C CA . ARG A 1 323 ? 0.874 16.248 -2.441 1.00 97.44 323 ARG A CA 1
ATOM 2477 C C . ARG A 1 323 ? 2.252 16.879 -2.712 1.00 97.44 323 ARG A C 1
ATOM 2479 O O . ARG A 1 323 ? 2.580 17.190 -3.856 1.00 97.44 323 ARG A O 1
ATOM 2486 N N . ARG A 1 324 ? 3.070 17.080 -1.669 1.00 96.50 324 ARG A N 1
ATOM 2487 C CA . ARG A 1 324 ? 4.413 17.684 -1.791 1.00 96.50 324 ARG A CA 1
ATOM 2488 C C . ARG A 1 324 ? 5.538 16.717 -1.419 1.00 96.50 324 ARG A C 1
ATOM 2490 O O . ARG A 1 324 ? 5.381 15.989 -0.434 1.00 96.50 324 ARG A O 1
ATOM 2497 N N . PRO A 1 325 ? 6.668 16.744 -2.154 1.00 97.31 325 PRO A N 1
ATOM 2498 C CA . PRO A 1 325 ? 7.862 15.982 -1.808 1.00 97.31 325 PRO A CA 1
ATOM 2499 C C . PRO A 1 325 ? 8.526 16.519 -0.534 1.00 97.31 325 PRO A C 1
ATOM 2501 O O . PRO A 1 325 ? 8.229 17.619 -0.072 1.00 97.31 325 PRO A O 1
ATOM 2504 N N . LEU A 1 326 ? 9.428 15.731 0.049 1.00 96.44 326 LEU A N 1
ATOM 2505 C CA . LEU A 1 326 ? 10.160 16.114 1.253 1.00 96.44 326 LEU A CA 1
ATOM 2506 C C . LEU A 1 326 ? 11.226 17.186 0.980 1.00 96.44 326 LEU A C 1
ATOM 2508 O O . LEU A 1 326 ? 11.397 18.073 1.814 1.00 96.44 326 LEU A O 1
ATOM 2512 N N . LEU A 1 327 ? 11.957 17.089 -0.137 1.00 97.25 327 LEU A N 1
ATOM 2513 C CA . LEU A 1 327 ? 13.119 17.943 -0.422 1.00 97.25 327 LEU A CA 1
ATOM 2514 C C . LEU A 1 327 ? 12.856 19.017 -1.483 1.00 97.25 327 LEU A C 1
ATOM 2516 O O . LEU A 1 327 ? 13.591 20.001 -1.533 1.00 97.25 327 LEU A O 1
ATOM 2520 N N . GLY A 1 328 ? 11.849 18.836 -2.339 1.00 96.50 328 GLY A N 1
ATOM 2521 C CA . GLY A 1 328 ? 11.503 19.809 -3.377 1.00 96.50 328 GLY A CA 1
ATOM 2522 C C . GLY A 1 328 ? 12.524 19.888 -4.517 1.00 96.50 328 GLY A C 1
ATOM 2523 O O . GLY A 1 328 ? 12.662 20.939 -5.142 1.00 96.50 328 GLY A O 1
ATOM 2524 N N . VAL A 1 329 ? 13.236 18.792 -4.818 1.00 97.25 329 VAL A N 1
ATOM 2525 C CA . VAL A 1 329 ? 14.312 18.744 -5.835 1.00 97.25 329 VAL A CA 1
ATOM 2526 C C . VAL A 1 329 ? 13.829 19.228 -7.207 1.00 97.25 329 VAL A C 1
ATOM 2528 O O . VAL A 1 329 ? 14.570 19.894 -7.928 1.00 97.25 329 VAL A O 1
ATOM 2531 N N . TYR A 1 330 ? 12.572 18.936 -7.548 1.00 96.06 330 TYR A N 1
ATOM 2532 C CA . TYR A 1 330 ? 11.924 19.346 -8.799 1.00 96.06 330 TYR A CA 1
ATOM 2533 C C . TYR A 1 330 ? 10.821 20.395 -8.574 1.00 96.06 330 TYR A C 1
ATOM 2535 O O . TYR A 1 330 ? 9.860 20.480 -9.339 1.00 96.06 330 TYR A O 1
ATOM 2543 N N . GLY A 1 331 ? 10.958 21.198 -7.515 1.00 95.06 331 GLY A N 1
ATOM 2544 C CA . GLY A 1 331 ? 9.978 22.185 -7.069 1.00 95.06 331 GLY A CA 1
ATOM 2545 C C . GLY A 1 331 ? 9.034 21.661 -5.985 1.00 95.06 331 GLY A C 1
ATOM 2546 O O . GLY A 1 331 ? 9.028 20.481 -5.644 1.00 95.06 331 GLY A O 1
ATOM 2547 N N . GLU A 1 332 ? 8.212 22.564 -5.450 1.00 92.94 332 GLU A N 1
ATOM 2548 C CA . GLU A 1 332 ? 7.296 22.289 -4.328 1.00 92.94 332 GLU A CA 1
ATOM 2549 C C . GLU A 1 332 ? 6.043 21.492 -4.731 1.00 92.94 332 GLU A C 1
ATOM 2551 O O . GLU A 1 332 ? 5.398 20.878 -3.885 1.00 92.94 332 GLU A O 1
ATOM 2556 N N . ALA A 1 333 ? 5.668 21.506 -6.015 1.00 95.38 333 ALA A N 1
ATOM 2557 C CA . ALA A 1 333 ? 4.417 20.916 -6.502 1.00 95.38 333 ALA A CA 1
ATOM 2558 C C . ALA A 1 333 ? 4.570 20.088 -7.799 1.00 95.38 333 ALA A C 1
ATOM 2560 O O . ALA A 1 333 ? 3.785 20.278 -8.732 1.00 95.38 333 ALA A O 1
ATOM 2561 N N . PRO A 1 334 ? 5.531 19.145 -7.893 1.00 97.44 334 PRO A N 1
ATOM 2562 C CA . PRO A 1 334 ? 5.722 18.325 -9.095 1.00 97.44 334 PRO A CA 1
ATOM 2563 C C . PRO A 1 334 ? 4.526 17.401 -9.389 1.00 97.44 334 PRO A C 1
ATOM 2565 O O . PRO A 1 334 ? 4.374 16.919 -10.505 1.00 97.44 334 PRO A O 1
ATOM 2568 N N . TYR A 1 335 ? 3.666 17.173 -8.394 1.00 98.06 335 TYR A N 1
ATOM 2569 C CA . TYR A 1 335 ? 2.476 16.325 -8.467 1.00 98.06 335 TYR A CA 1
ATOM 2570 C C . TYR A 1 335 ? 1.182 17.081 -8.779 1.00 98.06 335 TYR A C 1
ATOM 2572 O O . TYR A 1 335 ? 0.139 16.445 -8.957 1.00 98.06 335 TYR A O 1
ATOM 2580 N N . GLY A 1 336 ? 1.226 18.420 -8.786 1.00 97.44 336 GLY A N 1
ATOM 2581 C CA . GLY A 1 336 ? 0.035 19.266 -8.786 1.00 97.44 336 GLY A CA 1
ATOM 2582 C C . GLY A 1 336 ? -0.918 18.981 -7.612 1.00 97.44 336 GLY A C 1
ATOM 2583 O O . GLY A 1 336 ? -0.648 18.163 -6.734 1.00 97.44 336 GLY A O 1
ATOM 2584 N N . THR A 1 337 ? -2.066 19.658 -7.609 1.00 96.94 337 THR A N 1
ATOM 2585 C CA . THR A 1 337 ? -3.110 19.512 -6.572 1.00 96.94 337 THR A CA 1
ATOM 2586 C C . THR A 1 337 ? -4.450 19.026 -7.125 1.00 96.94 337 THR A C 1
ATOM 2588 O O . THR A 1 337 ? -5.418 18.908 -6.381 1.00 96.94 337 THR A O 1
ATOM 2591 N N . ALA A 1 338 ? -4.522 18.721 -8.426 1.00 98.19 338 ALA A N 1
ATOM 2592 C CA . ALA A 1 338 ? -5.747 18.234 -9.061 1.00 98.19 338 ALA A CA 1
ATOM 2593 C C . ALA A 1 338 ? -6.231 16.913 -8.444 1.00 98.19 338 ALA A C 1
ATOM 2595 O O . ALA A 1 338 ? -7.427 16.698 -8.331 1.00 98.19 338 ALA A O 1
ATOM 2596 N N . GLU A 1 339 ? -5.311 16.069 -7.980 1.00 98.50 339 GLU A N 1
ATOM 2597 C CA . GLU A 1 339 ? -5.623 14.787 -7.340 1.00 98.50 339 GLU A CA 1
ATOM 2598 C C . GLU A 1 339 ? -5.686 14.857 -5.804 1.00 98.50 339 GLU A C 1
ATOM 2600 O O . GLU A 1 339 ? -5.690 13.827 -5.131 1.00 98.50 339 GLU A O 1
ATOM 2605 N N . SER A 1 340 ? -5.718 16.063 -5.225 1.00 98.38 340 SER A N 1
ATOM 2606 C CA . SER A 1 340 ? -5.898 16.246 -3.782 1.00 98.38 340 SER A CA 1
ATOM 2607 C C . SER A 1 340 ? -7.350 15.998 -3.358 1.00 98.38 340 SER A C 1
ATOM 2609 O O . SER A 1 340 ? -8.311 16.397 -4.034 1.00 98.38 340 SER A O 1
ATOM 2611 N N . VAL A 1 341 ? -7.503 15.421 -2.169 1.00 98.69 341 VAL A N 1
ATOM 2612 C CA . VAL A 1 341 ? -8.777 15.322 -1.439 1.00 98.69 341 VAL A CA 1
ATOM 2613 C C . VAL A 1 341 ? -8.722 16.155 -0.158 1.00 98.69 341 VAL A C 1
ATOM 2615 O O . VAL A 1 341 ? -7.650 16.605 0.246 1.00 98.69 341 VAL A O 1
ATOM 2618 N N . ASP A 1 342 ? -9.874 16.404 0.463 1.00 98.31 342 ASP A N 1
ATOM 2619 C CA . ASP A 1 342 ? -9.926 17.065 1.770 1.00 98.31 342 ASP A CA 1
ATOM 2620 C C . ASP A 1 342 ? -9.496 16.128 2.916 1.00 98.31 342 ASP A C 1
ATOM 2622 O O . ASP A 1 342 ? -9.362 14.911 2.750 1.00 98.31 342 ASP A O 1
ATOM 2626 N N . ALA A 1 343 ? -9.252 16.711 4.095 1.00 98.06 343 ALA A N 1
ATOM 2627 C CA . ALA A 1 343 ? -8.783 15.973 5.266 1.00 98.06 343 ALA A CA 1
ATOM 2628 C C . ALA A 1 343 ? -9.798 14.922 5.745 1.00 98.06 343 ALA A C 1
ATOM 2630 O O . ALA A 1 343 ? -9.394 13.845 6.177 1.00 98.06 343 ALA A O 1
ATOM 2631 N N . GLU A 1 344 ? -11.105 15.186 5.628 1.00 98.31 344 GLU A N 1
ATOM 2632 C CA . GLU A 1 344 ? -12.150 14.226 6.004 1.00 98.31 344 GLU A CA 1
ATOM 2633 C C . GLU A 1 344 ? -12.111 12.982 5.106 1.00 98.31 344 GLU A C 1
ATOM 2635 O O . GLU A 1 344 ? -12.095 11.852 5.595 1.00 98.31 344 GLU A O 1
ATOM 2640 N N . THR A 1 345 ? -12.040 13.178 3.791 1.00 98.69 345 THR A N 1
ATOM 2641 C CA . THR A 1 345 ? -11.918 12.104 2.800 1.00 98.69 345 THR A CA 1
ATOM 2642 C C . THR A 1 345 ? -10.634 11.311 3.021 1.00 98.69 345 THR A C 1
ATOM 2644 O O . THR A 1 345 ? -10.656 10.079 3.025 1.00 98.69 345 THR A O 1
ATOM 2647 N N . ALA A 1 346 ? -9.517 12.001 3.271 1.00 98.50 346 ALA A N 1
ATOM 2648 C CA . ALA A 1 346 ? -8.262 11.349 3.612 1.00 98.50 346 ALA A CA 1
ATOM 2649 C C . ALA A 1 346 ? -8.401 10.502 4.891 1.00 98.50 346 ALA A C 1
ATOM 2651 O O . ALA A 1 346 ? -8.026 9.332 4.878 1.00 98.50 346 ALA A O 1
ATOM 2652 N N . LEU A 1 347 ? -9.012 11.025 5.961 1.00 98.19 347 LEU A N 1
ATOM 2653 C CA . LEU A 1 347 ? -9.247 10.283 7.207 1.00 98.19 347 LEU A CA 1
ATOM 2654 C C . LEU A 1 347 ? -10.116 9.044 7.008 1.00 98.19 347 LEU A C 1
ATOM 2656 O O . LEU A 1 347 ? -9.790 7.993 7.560 1.00 98.19 347 LEU A O 1
ATOM 2660 N N . ARG A 1 348 ? -11.176 9.116 6.192 1.00 98.69 348 ARG A N 1
ATOM 2661 C CA . ARG A 1 348 ? -12.005 7.944 5.851 1.00 98.69 348 ARG A CA 1
ATOM 2662 C C . ARG A 1 348 ? -11.168 6.811 5.250 1.00 98.69 348 ARG A C 1
ATOM 2664 O O . ARG A 1 348 ? -11.368 5.656 5.628 1.00 98.69 348 ARG A O 1
ATOM 2671 N N . SER A 1 349 ? -10.183 7.139 4.407 1.00 98.69 349 SER A N 1
ATOM 2672 C CA . SER A 1 349 ? -9.270 6.154 3.802 1.00 98.69 349 SER A CA 1
ATOM 2673 C C . SER A 1 349 ? -8.328 5.460 4.791 1.00 98.69 349 SER A C 1
ATOM 2675 O O . SER A 1 349 ? -7.887 4.348 4.518 1.00 98.69 349 SER A O 1
ATOM 2677 N N . PHE A 1 350 ? -8.059 6.074 5.946 1.00 98.38 350 PHE A N 1
ATOM 2678 C CA . PHE A 1 350 ? -7.268 5.496 7.043 1.00 98.38 350 PHE A CA 1
ATOM 2679 C C . PHE A 1 350 ? -8.135 4.888 8.159 1.00 98.38 350 PHE A C 1
ATOM 2681 O O . PHE A 1 350 ? -7.599 4.341 9.118 1.00 98.38 350 PHE A O 1
ATOM 2688 N N . THR A 1 351 ? -9.464 4.992 8.064 1.00 98.62 351 THR A N 1
ATOM 2689 C CA . THR A 1 351 ? -10.398 4.568 9.119 1.00 98.62 351 THR A CA 1
ATOM 2690 C C . THR A 1 351 ? -11.451 3.617 8.563 1.00 98.62 351 THR A C 1
ATOM 2692 O O . THR A 1 351 ? -11.162 2.442 8.366 1.00 98.62 351 THR A O 1
ATOM 2695 N N . VAL A 1 352 ? -12.667 4.087 8.283 1.00 98.62 352 VAL A N 1
ATOM 2696 C CA . VAL A 1 352 ? -13.799 3.239 7.886 1.00 98.62 352 VAL A CA 1
ATOM 2697 C C . VAL A 1 352 ? -13.568 2.497 6.565 1.00 98.62 352 VAL A C 1
ATOM 2699 O O . VAL A 1 352 ? -13.992 1.351 6.432 1.00 98.62 352 VAL A O 1
ATOM 2702 N N . TRP A 1 353 ? -12.859 3.085 5.596 1.00 98.75 353 TRP A N 1
ATOM 2703 C CA . TRP A 1 353 ? -12.564 2.392 4.335 1.00 98.75 353 TRP A CA 1
ATOM 2704 C C . TRP A 1 353 ? -11.418 1.388 4.475 1.00 98.75 353 TRP A C 1
ATOM 2706 O O . TRP A 1 353 ? -11.473 0.318 3.870 1.00 98.75 353 TRP A O 1
ATOM 2716 N N . ALA A 1 354 ? -10.431 1.672 5.331 1.00 98.19 354 ALA A N 1
ATOM 2717 C CA . ALA A 1 354 ? -9.422 0.686 5.715 1.00 98.19 354 ALA A CA 1
ATOM 2718 C C . ALA A 1 354 ? -10.051 -0.486 6.484 1.00 98.19 354 ALA A C 1
ATOM 2720 O O . ALA A 1 354 ? -9.774 -1.642 6.173 1.00 98.19 354 ALA A O 1
ATOM 2721 N N . ALA A 1 355 ? -10.975 -0.201 7.408 1.00 97.94 355 ALA A N 1
ATOM 2722 C CA . ALA A 1 355 ? -11.752 -1.213 8.116 1.00 97.94 355 ALA A CA 1
ATOM 2723 C C . ALA A 1 355 ? -12.560 -2.081 7.142 1.00 97.94 355 ALA A C 1
ATOM 2725 O O . ALA A 1 355 ? -12.520 -3.302 7.256 1.00 97.94 355 ALA A O 1
ATOM 2726 N N . HIS A 1 356 ? -13.205 -1.479 6.134 1.00 98.00 356 HIS A N 1
ATOM 2727 C CA . HIS A 1 356 ? -13.861 -2.230 5.061 1.00 98.00 356 HIS A CA 1
ATOM 2728 C C . HIS A 1 356 ? -12.875 -3.144 4.330 1.00 98.00 356 HIS A C 1
ATOM 2730 O O . HIS A 1 356 ? -13.135 -4.327 4.133 1.00 98.00 356 HIS A O 1
ATOM 2736 N N . GLN A 1 357 ? -11.699 -2.654 3.957 1.00 97.31 357 GLN A N 1
ATOM 2737 C CA . GLN A 1 357 ? -10.731 -3.499 3.259 1.00 97.31 357 GLN A CA 1
ATOM 2738 C C . GLN A 1 357 ? -10.168 -4.642 4.127 1.00 97.31 357 GLN A C 1
ATOM 2740 O O . GLN A 1 357 ? -9.732 -5.663 3.597 1.00 97.31 357 GLN A O 1
ATOM 2745 N N . MET A 1 358 ? -10.238 -4.503 5.453 1.00 96.62 358 MET A N 1
ATOM 2746 C CA . MET A 1 358 ? -9.879 -5.523 6.445 1.00 96.62 358 MET A CA 1
ATOM 2747 C C . MET A 1 358 ? -11.070 -6.379 6.916 1.00 96.62 358 MET A C 1
ATOM 2749 O O . MET A 1 358 ? -10.890 -7.185 7.822 1.00 96.62 358 MET A O 1
ATOM 2753 N N . PHE A 1 359 ? -12.267 -6.223 6.330 1.00 96.31 359 PHE A N 1
ATOM 2754 C CA . PHE A 1 359 ? -13.496 -6.932 6.737 1.00 96.31 359 PHE A CA 1
ATOM 2755 C C . PHE A 1 359 ? -13.923 -6.672 8.192 1.00 96.31 359 PHE A C 1
ATOM 2757 O O . PHE A 1 359 ? -14.463 -7.538 8.882 1.00 96.31 359 PHE A O 1
ATOM 2764 N N . LEU A 1 360 ? -13.665 -5.455 8.664 1.00 96.19 360 LEU A N 1
ATOM 2765 C CA . LEU A 1 360 ? -13.901 -4.998 10.030 1.00 96.19 360 LEU A CA 1
ATOM 2766 C C . LEU A 1 360 ? -14.796 -3.751 10.102 1.00 96.19 360 LEU A C 1
ATOM 2768 O O . LEU A 1 360 ? -14.929 -3.165 11.173 1.00 96.19 360 LEU A O 1
ATOM 2772 N N . GLU A 1 361 ? -15.422 -3.319 9.007 1.00 96.50 361 GLU A N 1
ATOM 2773 C CA . GLU A 1 361 ? -16.231 -2.091 8.945 1.00 96.50 361 GLU A CA 1
ATOM 2774 C C . GLU A 1 361 ? -17.410 -2.060 9.928 1.00 96.50 361 GLU A C 1
ATOM 2776 O O . GLU A 1 361 ? -17.803 -0.988 10.393 1.00 96.50 361 GLU A O 1
ATOM 2781 N N . ASP A 1 362 ? -17.945 -3.226 10.290 1.00 95.50 362 ASP A N 1
ATOM 2782 C CA . ASP A 1 362 ? -19.022 -3.361 11.277 1.00 95.50 362 ASP A CA 1
ATOM 2783 C C . ASP A 1 362 ? -18.503 -3.358 12.722 1.00 95.50 362 ASP A C 1
ATOM 2785 O O . ASP A 1 362 ? -19.290 -3.326 13.665 1.00 95.50 362 ASP A O 1
ATOM 2789 N N . LYS A 1 363 ? -17.178 -3.371 12.911 1.00 95.81 363 LYS A N 1
ATOM 2790 C CA . LYS A 1 363 ? -16.516 -3.550 14.209 1.00 95.81 363 LYS A CA 1
ATOM 2791 C C . LYS A 1 363 ? -15.600 -2.388 14.591 1.00 95.81 363 LYS A C 1
ATOM 2793 O O . LYS A 1 363 ? -15.456 -2.126 15.781 1.00 95.81 363 LYS A O 1
ATOM 2798 N N . VAL A 1 364 ? -14.994 -1.694 13.625 1.00 97.12 364 VAL A N 1
ATOM 2799 C CA . VAL A 1 364 ? -14.079 -0.552 13.830 1.00 97.12 364 VAL A CA 1
ATOM 2800 C C . VAL A 1 364 ? -14.214 0.491 12.714 1.00 97.12 364 VAL A C 1
ATOM 2802 O O . VAL A 1 364 ? -15.005 0.339 11.786 1.00 97.12 364 VAL A O 1
ATOM 2805 N N . GLY A 1 365 ? -13.429 1.569 12.795 1.00 97.00 365 GLY A N 1
ATOM 2806 C CA . GLY A 1 365 ? -13.318 2.591 11.747 1.00 97.00 365 GLY A CA 1
ATOM 2807 C C . GLY A 1 365 ? -14.309 3.751 11.877 1.00 97.00 365 GLY A C 1
ATOM 2808 O O . GLY A 1 365 ? -14.110 4.784 11.244 1.00 97.00 365 GLY A O 1
ATOM 2809 N N . THR A 1 366 ? -15.329 3.623 12.729 1.00 98.25 366 THR A N 1
ATOM 2810 C CA . THR A 1 366 ? -16.235 4.705 13.150 1.00 98.25 366 THR A CA 1
ATOM 2811 C C . THR A 1 366 ? -16.530 4.595 14.648 1.00 98.25 366 THR A C 1
ATOM 2813 O O . THR A 1 366 ? -16.361 3.534 15.249 1.00 98.25 366 THR A O 1
ATOM 2816 N N . ILE A 1 367 ? -16.992 5.693 15.252 1.00 97.81 367 ILE A N 1
ATOM 2817 C CA . ILE A 1 367 ? -17.381 5.749 16.667 1.00 97.81 367 ILE A CA 1
ATOM 2818 C C . ILE A 1 367 ? -18.902 5.603 16.756 1.00 97.81 367 ILE A C 1
ATOM 2820 O O . ILE A 1 367 ? -19.638 6.584 16.672 1.00 97.81 367 ILE A O 1
ATOM 2824 N N . GLU A 1 368 ? -19.378 4.366 16.896 1.00 97.75 368 GLU A N 1
ATOM 2825 C CA . GLU A 1 368 ? -20.806 4.026 16.918 1.00 97.75 368 GLU A CA 1
ATOM 2826 C C . GLU A 1 368 ? -21.094 2.954 17.985 1.00 97.75 368 GLU A C 1
ATOM 2828 O O . GLU A 1 368 ? -20.251 2.081 18.220 1.00 97.75 368 GLU A O 1
ATOM 2833 N N . PRO A 1 369 ? -22.273 2.970 18.640 1.00 97.62 369 PRO A N 1
ATOM 2834 C CA . PRO A 1 369 ? -22.653 1.908 19.567 1.00 97.62 369 PRO A CA 1
ATOM 2835 C C . PRO A 1 369 ? -22.581 0.521 18.914 1.00 97.62 369 PRO A C 1
ATOM 2837 O O . PRO A 1 369 ? -23.145 0.306 17.844 1.00 97.62 369 PRO A O 1
ATOM 2840 N N . GLY A 1 370 ? -21.921 -0.426 19.587 1.00 95.69 370 GLY A N 1
ATOM 2841 C CA . GLY A 1 370 ? -21.735 -1.802 19.110 1.00 95.69 370 GLY A CA 1
ATOM 2842 C C . GLY A 1 370 ? -20.369 -2.081 18.474 1.00 95.69 370 GLY A C 1
ATOM 2843 O O . GLY A 1 370 ? -20.014 -3.249 18.341 1.00 95.69 370 GLY A O 1
ATOM 2844 N N . LYS A 1 371 ? -19.586 -1.044 18.149 1.00 97.25 371 LYS A N 1
ATOM 2845 C CA . LYS A 1 371 ? -18.205 -1.174 17.659 1.00 97.25 371 LYS A CA 1
ATOM 2846 C C . LYS A 1 371 ? -17.194 -1.191 18.802 1.00 97.25 371 LYS A C 1
ATOM 2848 O O . LYS A 1 371 ? -17.475 -0.710 19.903 1.00 97.25 371 LYS A O 1
ATOM 2853 N N . TYR A 1 372 ? -16.011 -1.743 18.541 1.00 97.31 372 TYR A N 1
ATOM 2854 C CA . TYR A 1 372 ? -14.898 -1.683 19.480 1.00 97.31 372 TYR A CA 1
ATOM 2855 C C . TYR A 1 372 ? -14.453 -0.236 19.694 1.00 97.31 372 TYR A C 1
ATOM 2857 O O . TYR A 1 372 ? -14.394 0.562 18.757 1.00 97.31 372 TYR A O 1
ATOM 2865 N N . ALA A 1 373 ? -14.111 0.096 20.938 1.00 97.69 373 ALA A N 1
ATOM 2866 C CA . ALA A 1 373 ? -13.591 1.407 21.299 1.00 97.69 373 ALA A CA 1
ATOM 2867 C C . ALA A 1 373 ? -12.095 1.507 20.957 1.00 97.69 373 ALA A C 1
ATOM 2869 O O . ALA A 1 373 ? -11.235 1.496 21.838 1.00 97.69 373 ALA A O 1
ATOM 2870 N N . ASP A 1 374 ? -11.823 1.597 19.658 1.00 98.12 374 ASP A N 1
ATOM 2871 C CA . ASP A 1 374 ? -10.505 1.830 19.078 1.00 98.12 374 ASP A CA 1
ATOM 2872 C C . ASP A 1 374 ? -10.423 3.298 18.646 1.00 98.12 374 ASP A C 1
ATOM 2874 O O . ASP A 1 374 ? -10.970 3.683 17.611 1.00 98.12 374 ASP A O 1
ATOM 2878 N N . LEU A 1 375 ? -9.794 4.135 19.471 1.00 98.19 375 LEU A N 1
ATOM 2879 C CA . LEU A 1 375 ? -9.841 5.590 19.347 1.00 98.19 375 LEU A CA 1
ATOM 2880 C C . LEU A 1 375 ? -8.437 6.184 19.270 1.00 98.19 375 LEU A C 1
ATOM 2882 O O . LEU A 1 375 ? -7.554 5.840 20.058 1.00 98.19 375 LEU A O 1
ATOM 2886 N N . ALA A 1 376 ? -8.283 7.144 18.366 1.00 97.62 376 ALA A N 1
ATOM 2887 C CA . ALA A 1 376 ? -7.150 8.053 18.303 1.00 97.62 376 ALA A CA 1
ATOM 2888 C C . ALA A 1 376 ? -7.550 9.400 18.912 1.00 97.62 376 ALA A C 1
ATOM 2890 O O . ALA A 1 376 ? -8.597 9.949 18.565 1.00 97.62 376 ALA A O 1
ATOM 2891 N N . VAL A 1 377 ? -6.710 9.945 19.789 1.00 97.62 377 VAL A N 1
ATOM 2892 C CA . VAL A 1 377 ? -6.842 11.312 20.301 1.00 97.62 377 VAL A CA 1
ATOM 2893 C C . VAL A 1 377 ? -5.600 12.089 19.905 1.00 97.62 377 VAL A C 1
ATOM 2895 O O . VAL A 1 377 ? -4.484 11.737 20.291 1.00 97.62 377 VAL A O 1
ATOM 2898 N N . TRP A 1 378 ? -5.803 13.131 19.108 1.00 97.00 378 TRP A N 1
ATOM 2899 C CA . TRP A 1 378 ? -4.759 14.051 18.677 1.00 97.00 378 TRP A CA 1
ATOM 2900 C C . TRP A 1 378 ? -4.896 15.393 19.394 1.00 97.00 378 TRP A C 1
ATOM 2902 O O . TRP A 1 378 ? -5.990 15.766 19.811 1.00 97.00 378 TRP A O 1
ATOM 2912 N N . ASP A 1 379 ? -3.786 16.124 19.479 1.00 97.12 379 ASP A N 1
ATOM 2913 C CA . ASP A 1 379 ? -3.671 17.443 20.121 1.00 97.12 379 ASP A CA 1
ATOM 2914 C C . ASP A 1 379 ? -4.540 18.532 19.471 1.00 97.12 379 ASP A C 1
ATOM 2916 O O . ASP A 1 379 ? -4.838 19.569 20.068 1.00 97.12 379 ASP A O 1
ATOM 2920 N N . ARG A 1 380 ? -4.945 18.308 18.220 1.00 95.81 380 ARG A N 1
ATOM 2921 C CA . ARG A 1 380 ? -5.737 19.228 17.404 1.00 95.81 380 ARG A CA 1
ATOM 2922 C C . ARG A 1 380 ? -6.794 18.477 16.603 1.00 95.81 380 ARG A C 1
ATOM 2924 O O . ARG A 1 380 ? -6.708 17.270 16.388 1.00 95.81 380 ARG A O 1
ATOM 2931 N N . ASP A 1 381 ? -7.783 19.220 16.121 1.00 96.75 381 ASP A N 1
ATOM 2932 C CA . ASP A 1 381 ? -8.796 18.694 15.210 1.00 96.75 381 ASP A CA 1
ATOM 2933 C C . ASP A 1 381 ? -8.266 18.683 13.758 1.00 96.75 381 ASP A C 1
ATOM 2935 O O . ASP A 1 381 ? -8.023 19.751 13.184 1.00 96.75 381 ASP A O 1
ATOM 2939 N N . PRO A 1 382 ? -8.117 17.503 13.128 1.00 95.62 382 PRO A N 1
ATOM 2940 C CA . PRO A 1 382 ? -7.581 17.385 11.773 1.00 95.62 382 PRO A CA 1
ATOM 2941 C C . PRO A 1 382 ? -8.496 17.988 10.693 1.00 95.62 382 PRO A C 1
ATOM 2943 O O . PRO A 1 382 ? -8.065 18.147 9.554 1.00 95.62 382 PRO A O 1
ATOM 2946 N N . LEU A 1 383 ? -9.755 18.310 11.006 1.00 97.00 383 LEU A N 1
ATOM 2947 C CA . LEU A 1 383 ? -10.693 18.903 10.049 1.00 97.00 383 LEU A CA 1
ATOM 2948 C C . LEU A 1 383 ? -10.655 20.435 10.033 1.00 97.00 383 LEU A C 1
ATOM 2950 O O . LEU A 1 383 ? -11.197 21.042 9.108 1.00 97.00 383 LEU A O 1
ATOM 2954 N N . SER A 1 384 ? -10.031 21.066 11.031 1.00 95.81 384 SER A N 1
ATOM 2955 C CA . SER A 1 384 ? -10.012 22.528 11.175 1.00 95.81 384 SER A CA 1
ATOM 2956 C C . SER A 1 384 ? -8.621 23.157 11.118 1.00 95.81 384 SER A C 1
ATOM 2958 O O . SER A 1 384 ? -8.517 24.357 10.854 1.00 95.81 384 SER A O 1
ATOM 2960 N N . VAL A 1 385 ? -7.551 22.382 11.317 1.00 96.88 385 VAL A N 1
ATOM 2961 C CA . VAL A 1 385 ? -6.180 22.896 11.187 1.00 96.88 385 VAL A CA 1
ATOM 2962 C C . VAL A 1 385 ? -5.798 23.192 9.729 1.00 96.88 385 VAL A C 1
ATOM 2964 O O . VAL A 1 385 ? -6.282 22.531 8.804 1.00 96.88 385 VAL A O 1
ATOM 2967 N N . PRO A 1 386 ? -4.890 24.156 9.483 1.00 97.19 386 PRO A N 1
ATOM 2968 C CA . PRO A 1 386 ? -4.274 24.330 8.173 1.00 97.19 386 PRO A CA 1
ATOM 2969 C C . PRO A 1 386 ? -3.600 23.043 7.692 1.00 97.19 386 PRO A C 1
ATOM 2971 O O . PRO A 1 386 ? -3.033 22.299 8.490 1.00 97.19 386 PRO A O 1
ATOM 2974 N N . THR A 1 387 ? -3.578 22.820 6.373 1.00 95.19 387 THR A N 1
ATOM 2975 C CA . THR A 1 387 ? -2.981 21.613 5.780 1.00 95.19 387 THR A CA 1
ATOM 2976 C C . THR A 1 387 ? -1.581 21.340 6.313 1.00 95.19 387 THR A C 1
ATOM 2978 O O . THR A 1 387 ? -1.317 20.214 6.696 1.00 95.19 387 THR A O 1
ATOM 2981 N N . GLU A 1 388 ? -0.705 22.344 6.396 1.00 91.75 388 GLU A N 1
ATOM 2982 C CA . GLU A 1 388 ? 0.680 22.154 6.858 1.00 91.75 388 GLU A CA 1
ATOM 2983 C C . GLU A 1 388 ? 0.780 21.602 8.285 1.00 91.75 388 GLU A C 1
ATOM 2985 O O . GLU A 1 388 ? 1.700 20.849 8.588 1.00 91.75 388 GLU A O 1
ATOM 2990 N N . GLU A 1 389 ? -0.190 21.920 9.141 1.00 96.50 389 GLU A N 1
ATOM 2991 C CA . GLU A 1 389 ? -0.189 21.493 10.537 1.00 96.50 389 GLU A CA 1
ATOM 2992 C C . GLU A 1 389 ? -0.616 20.033 10.720 1.00 96.50 389 GLU A C 1
ATOM 2994 O O . GLU A 1 389 ? -0.246 19.434 11.729 1.00 96.50 389 GLU A O 1
ATOM 2999 N N . LEU A 1 390 ? -1.313 19.426 9.745 1.00 96.62 390 LEU A N 1
ATOM 3000 C CA . LEU A 1 390 ? -1.738 18.016 9.803 1.00 96.62 390 LEU A CA 1
ATOM 3001 C C . LEU A 1 390 ? -0.560 17.075 10.067 1.00 96.62 390 LEU A C 1
ATOM 3003 O O . LEU A 1 390 ? -0.662 16.118 10.830 1.00 96.62 390 LEU A O 1
ATOM 3007 N N . ARG A 1 391 ? 0.583 17.355 9.436 1.00 94.69 391 ARG A N 1
ATOM 3008 C CA . ARG A 1 391 ? 1.788 16.528 9.531 1.00 94.69 391 ARG A CA 1
ATOM 3009 C C . ARG A 1 391 ? 2.420 16.550 10.924 1.00 94.69 391 ARG A C 1
ATOM 3011 O O . ARG A 1 391 ? 3.061 15.575 11.327 1.00 94.69 391 ARG A O 1
ATOM 3018 N N . ASP A 1 392 ? 2.232 17.662 11.623 1.00 95.81 392 ASP A N 1
ATOM 3019 C CA . ASP A 1 392 ? 2.889 17.989 12.885 1.00 95.81 392 ASP A CA 1
ATOM 3020 C C . ASP A 1 392 ? 1.981 17.701 14.092 1.00 95.81 392 ASP A C 1
ATOM 3022 O O . ASP A 1 392 ? 2.336 18.021 15.225 1.00 95.81 392 ASP A O 1
ATOM 3026 N N . MET A 1 393 ? 0.807 17.105 13.860 1.00 95.81 393 MET A N 1
ATOM 3027 C CA . MET A 1 393 ? -0.096 16.646 14.914 1.00 95.81 393 MET A CA 1
ATOM 3028 C C . MET A 1 393 ? 0.546 15.551 15.765 1.00 95.81 393 MET A C 1
ATOM 3030 O O . MET A 1 393 ? 1.282 14.682 15.278 1.00 95.81 393 MET A O 1
ATOM 3034 N N . VAL A 1 394 ? 0.233 15.560 17.051 1.00 95.56 394 VAL A N 1
ATOM 3035 C CA . VAL A 1 394 ? 0.806 14.647 18.039 1.00 95.56 394 VAL A CA 1
ATOM 3036 C C . VAL A 1 394 ? -0.290 13.737 18.575 1.00 95.56 394 VAL A C 1
ATOM 3038 O O . VAL A 1 394 ? -1.431 14.148 18.767 1.00 95.56 394 VAL A O 1
ATOM 3041 N N . CYS A 1 395 ? 0.057 12.468 18.788 1.00 97.31 395 CYS A N 1
ATOM 3042 C CA . CYS A 1 395 ? -0.831 11.538 19.465 1.00 97.31 395 CYS A CA 1
ATOM 3043 C C . CYS A 1 395 ? -0.822 11.826 20.968 1.00 97.31 395 CYS A C 1
ATOM 3045 O O . CYS A 1 395 ? 0.223 11.711 21.606 1.00 97.31 395 CYS A O 1
ATOM 3047 N N . GLU A 1 396 ? -1.974 12.178 21.528 1.00 97.81 396 GLU A N 1
ATOM 3048 C CA . GLU A 1 396 ? -2.143 12.384 22.968 1.00 97.81 396 GLU A CA 1
ATOM 3049 C C . GLU A 1 396 ? -2.572 11.103 23.676 1.00 97.81 396 GLU A C 1
ATOM 3051 O O . GLU A 1 396 ? -2.177 10.850 24.813 1.00 97.81 396 GLU A O 1
ATOM 3056 N N . MET A 1 397 ? -3.401 10.284 23.030 1.00 98.38 397 MET A N 1
ATOM 3057 C CA . MET A 1 397 ? -3.904 9.055 23.630 1.00 98.38 397 MET A CA 1
ATOM 3058 C C . MET A 1 397 ? -4.368 8.071 22.563 1.00 98.38 397 MET A C 1
ATOM 3060 O O . MET A 1 397 ? -5.041 8.451 21.605 1.00 98.38 397 MET A O 1
ATOM 3064 N N . THR A 1 398 ? -4.087 6.793 22.800 1.00 98.62 398 THR A N 1
ATOM 3065 C CA . THR A 1 398 ? -4.658 5.690 22.023 1.00 98.62 398 THR A CA 1
ATOM 3066 C C . THR A 1 398 ? -5.473 4.813 22.946 1.00 98.62 398 THR A C 1
ATOM 3068 O O . THR A 1 398 ? -4.970 4.320 23.961 1.00 98.62 398 THR A O 1
ATOM 3071 N N . VAL A 1 399 ? -6.740 4.633 22.590 1.00 98.62 399 VAL A N 1
ATOM 3072 C CA . VAL A 1 399 ? -7.636 3.675 23.231 1.00 98.62 399 VAL A CA 1
ATOM 3073 C C . VAL A 1 399 ? -7.763 2.488 22.297 1.00 98.62 399 VAL A C 1
ATOM 3075 O O . VAL A 1 399 ? -8.034 2.663 21.112 1.00 98.62 399 VAL A O 1
ATOM 3078 N N . PHE A 1 400 ? -7.561 1.291 22.819 1.00 98.25 400 PHE A N 1
ATOM 3079 C CA . PHE A 1 400 ? -7.696 0.055 22.073 1.00 98.25 400 PHE A CA 1
ATOM 3080 C C . PHE A 1 400 ? -8.614 -0.881 22.841 1.00 98.25 400 PHE A C 1
ATOM 3082 O O . PHE A 1 400 ? -8.368 -1.179 24.011 1.00 98.25 400 PHE A O 1
ATOM 3089 N N . ASN A 1 401 ? -9.691 -1.326 22.195 1.00 95.94 401 ASN A N 1
ATOM 3090 C CA . ASN A 1 401 ? -10.707 -2.169 22.814 1.00 95.94 401 ASN A CA 1
ATOM 3091 C C . ASN A 1 401 ? -11.251 -1.606 24.151 1.00 95.94 401 ASN A C 1
ATOM 3093 O O . ASN A 1 401 ? -11.534 -2.353 25.084 1.00 95.94 401 ASN A O 1
ATOM 3097 N N . GLY A 1 402 ? -11.375 -0.278 24.254 1.00 97.12 402 GLY A N 1
ATOM 3098 C CA . GLY A 1 402 ? -11.861 0.419 25.454 1.00 97.12 402 GLY A CA 1
ATOM 3099 C C . GLY A 1 402 ? -10.811 0.705 26.529 1.00 97.12 402 GLY A C 1
ATOM 3100 O O . GLY A 1 402 ? -11.108 1.443 27.465 1.00 97.12 402 GLY A O 1
ATOM 3101 N N . GLU A 1 403 ? -9.586 0.204 26.375 1.00 97.56 403 GLU A N 1
ATOM 3102 C CA . GLU A 1 403 ? -8.490 0.408 27.323 1.00 97.56 403 GLU A CA 1
ATOM 3103 C C . GLU A 1 403 ? -7.471 1.416 26.788 1.00 97.56 403 GLU A C 1
ATOM 3105 O O . GLU A 1 403 ? -7.157 1.445 25.599 1.00 97.56 403 GLU A O 1
ATOM 3110 N N . VAL A 1 404 ? -6.921 2.253 27.668 1.00 98.44 404 VAL A N 1
ATOM 3111 C CA . VAL A 1 404 ? -5.876 3.209 27.278 1.00 98.44 404 VAL A CA 1
ATOM 3112 C C . VAL A 1 404 ? -4.542 2.475 27.158 1.00 98.44 404 VAL A C 1
ATOM 3114 O O . VAL A 1 404 ? -3.946 2.110 28.170 1.00 98.44 404 VAL A O 1
ATOM 3117 N N . VAL A 1 405 ? -4.059 2.295 25.928 1.00 98.31 405 VAL A N 1
ATOM 3118 C CA . VAL A 1 405 ? -2.794 1.596 25.623 1.00 98.31 405 VAL A CA 1
ATOM 3119 C C . VAL A 1 405 ? -1.616 2.546 25.405 1.00 98.31 405 VAL A C 1
ATOM 3121 O O . VAL A 1 405 ? -0.465 2.118 25.405 1.00 98.31 405 VAL A O 1
ATOM 3124 N N . PHE A 1 406 ? -1.887 3.843 25.249 1.00 98.50 406 PHE A N 1
ATOM 3125 C CA . PHE A 1 406 ? -0.872 4.891 25.188 1.00 98.50 406 PHE A CA 1
ATOM 3126 C C . PHE A 1 406 ? -1.422 6.219 25.716 1.00 98.50 406 PHE A C 1
ATOM 3128 O O . PHE A 1 406 ? -2.572 6.566 25.442 1.00 98.50 406 PHE A O 1
ATOM 3135 N N . ARG A 1 407 ? -0.583 6.971 26.435 1.00 97.56 407 ARG A N 1
ATOM 3136 C CA . ARG A 1 407 ? -0.771 8.393 26.749 1.00 97.56 407 ARG A CA 1
ATOM 3137 C C . ARG A 1 407 ? 0.519 9.129 26.408 1.00 97.56 407 ARG A C 1
ATOM 3139 O O . ARG A 1 407 ? 1.582 8.699 26.848 1.00 97.56 407 ARG A O 1
ATOM 3146 N N . GLY A 1 408 ? 0.406 10.207 25.642 1.00 90.06 408 GLY A N 1
ATOM 3147 C CA . GLY A 1 408 ? 1.495 11.140 25.386 1.00 90.06 408 GLY A CA 1
ATOM 3148 C C . GLY A 1 408 ? 1.805 11.989 26.620 1.00 90.06 408 GLY A C 1
ATOM 3149 O O . GLY A 1 408 ? 0.990 12.094 27.538 1.00 90.06 408 GLY A O 1
ATOM 3150 N N . ASP A 1 409 ? 2.987 12.600 26.628 1.00 80.19 409 ASP A N 1
ATOM 3151 C CA . ASP A 1 409 ? 3.506 13.340 27.787 1.00 80.19 409 ASP A CA 1
ATOM 3152 C C . ASP A 1 409 ? 2.934 14.766 27.952 1.00 80.19 409 ASP A C 1
ATOM 3154 O O . ASP A 1 409 ? 3.243 15.424 28.947 1.00 80.19 409 ASP A O 1
ATOM 3158 N N . GLY A 1 410 ? 2.047 15.208 27.050 1.00 57.19 410 GLY A N 1
ATOM 3159 C CA . GLY A 1 410 ? 1.438 16.545 27.066 1.00 57.19 410 GLY A CA 1
ATOM 3160 C C . GLY A 1 410 ? 2.277 17.614 26.378 1.00 57.19 410 GLY A C 1
ATOM 3161 O O . GLY A 1 410 ? 3.478 17.746 26.706 1.00 57.19 410 GLY A O 1
#

Mean predicted aligned error: 3.78 Å

Nearest PDB structures (foldseek):
  3igh-assembly1_X-2  TM=8.323E-01  e=3.199E-21  Pyrococcus horikoshii
  3icj-assembly1_A  TM=8.381E-01  e=1.448E-20  Pyrococcus furiosus
  2puz-assembly1_A  TM=4.939E-01  e=3.372E-07  Agrobacterium fabrum str. C58
  6cjf-assembly1_A  TM=3.046E-01  e=4.038E-01  Homo sapiens
  1tqx-assembly1_A  TM=3.055E-01  e=1.627E+00  Plasmodium falciparum 3D7

Secondary structure (DSSP, 8-state):
--SEEE--HHHHHHHT--TTPPPPTTEEEEE-TTS-EEEEEEEGGGHHHHTTSPPPPHHHHHHHHHHHHHHHHHTT--EEEEEEE-HHHHHHHHHHHHTT---SEEEEEEEPPPS-HHHHHHHHHHHHHH--TT--SSSSSEEEEEEEEESB--TTTT-S--SSPEEETTTEEETT----BSS-HHHHHHHHHHHHHTT--EEEEE-SHHHHHHHHHHHHHHHHHS--TT---EEEE--S--HHHHHHHHHHHHHHS--EEE--GGGGTTTHHHHHHHHHHHHGGGSS-HHHHHHTT-------TTTTS---HHHHHHHHHH---SS-TT-S-TT-STT---HHHHHHHHTHHHHHHTT-TTTSSS--TTS---EEEESS-TTTS-HHHHTT--EEEEEETTEEEEE---

Sequence (410 aa):
MGHYGVANSVALEMAGIDADTPDPPGGTIDRDDAGQPTGVLKESAMGLVTRLIPRLGPDQQREGIRSLAGAFNAACMTGGKDPGITQATWDAYADVLADGDLTVRIFVLWSALDGPIEEVRAYAERLAAFTRPHESTGDDRLIAGGVKLYIDGSGGARTAWLYDDWNREFTGTDTGNRGYPTMDPDELRQRFRAYHDAGLHVGMHAIGARAIDWTVESIQEALAATPTRGLRHSIIHSNIPSDHALDAMAELQRDWGAGYPEPSPTFTWWIGDTYAGNFGPERALRLNPFRSYQERGMIWASGSDFFVTPFPARYGVWASVARRPLLGVYGEAPYGTAESVDAETALRSFTVWAAHQMFLEDKVGTIEPGKYADLAVWDRDPLSVPTEELRDMVCEMTVFNGEVVFRGDG

Solvent-accessible surface area (backbone atoms only — not comparable to full-atom values): 20780 Å² total; per-residue (Å²): 130,69,56,56,48,78,45,57,71,68,52,31,54,77,47,68,55,51,62,84,55,74,63,44,82,44,27,38,67,40,58,48,100,85,47,40,63,70,31,41,19,26,46,51,31,36,52,58,47,55,73,74,55,82,77,80,50,70,70,55,47,31,50,50,51,46,52,47,30,55,54,32,23,61,40,37,38,51,58,53,74,48,73,47,43,51,70,73,54,50,52,26,52,52,51,35,45,73,73,65,57,54,62,35,27,39,33,31,15,35,46,61,75,86,73,58,68,68,59,40,38,57,46,24,50,58,43,40,78,72,36,38,48,76,52,46,86,70,89,64,36,46,25,45,34,30,32,26,49,63,46,30,47,31,58,79,73,56,27,17,15,38,88,55,60,33,30,33,84,29,80,42,71,36,81,88,39,26,38,40,51,44,56,63,66,69,61,49,47,54,52,52,40,36,33,48,77,40,69,35,22,38,39,32,36,15,35,17,33,46,30,30,40,52,48,54,50,48,53,50,53,40,38,72,75,54,79,64,72,62,45,50,28,27,31,32,36,40,29,33,58,42,73,65,36,53,53,51,26,36,49,30,37,76,78,32,37,21,48,32,41,31,30,40,36,33,47,42,17,79,49,10,43,53,34,35,22,27,44,9,74,70,52,20,44,41,45,55,42,48,29,65,37,53,78,60,73,46,72,38,23,51,46,36,65,65,89,76,34,78,63,46,56,43,44,31,34,26,25,34,44,64,31,34,36,71,79,32,82,77,44,70,53,53,31,48,61,83,29,34,41,56,52,63,60,32,46,37,19,66,24,35,34,30,19,46,76,53,56,31,48,85,39,32,47,57,95,52,95,86,32,49,45,60,44,64,37,54,79,60,61,69,83,74,55,60,70,80,51,38,56,72,61,46,41,43,30,13,27,39,76,70,40,79,75,30,71,46,92,124

pLDDT: mean 95.75, std 4.84, range [49.28, 98.88]

Radius of gyration: 20.91 Å; Cα contacts (8 Å, |Δi|>4): 887; chains: 1; bounding box: 56×52×51 Å